Protein AF-A0A836FL77-F1 (afdb_monomer_lite)

Foldseek 3Di:
DDDDQDDQLRLLVQLVVVVVVVHDLVVSQVVQCVVRPPSGDDSVVSVVSSVCVVVVNSDSDDDDDPPDDQLDDLVVLVVVLVVPQLDDLVRSCVVSVHDSVSSVVSLVVQQWDADPSGTDHPDQDVVNCCVVVVPDLVNVQVVQCVVPPPPGDDSVRSNVVVVCVVVVNPDPDDDDDPDPPLLDDVVVLVVVCVVPQLDDLVRSCVVSVHDSVSSVVVLVVQQWDADPSGTDHVPDPDPPDDDDDDDDDDDDDYDYDDDDDDDDDDDDYDDDDDDDDDDDDDDDDDDDPPDPDDDPDDVPPCDLVLLVVCLVDVVSLLPDPVSLVLLLVLCVVVVRNLLSVLLVLLVVLLPDDDQVVNLVSLVVSCQQALDPPHPSHDDDDPVLSVQLVVCNVRGDSCSCVVVSVVSSVVCVPPVSVVSSVDPSSVCSSVVPPDDDDDDDDDDDDDDDDDDDDDDD

Structure (mmCIF, N/CA/C/O backbone):
data_AF-A0A836FL77-F1
#
_entry.id   AF-A0A836FL77-F1
#
loop_
_atom_site.group_PDB
_atom_site.id
_atom_site.type_symbol
_atom_site.label_atom_id
_atom_site.label_alt_id
_atom_site.label_comp_id
_atom_site.label_asym_id
_atom_site.label_entity_id
_atom_site.label_seq_id
_atom_site.pdbx_PDB_ins_code
_atom_site.Cartn_x
_atom_site.Cartn_y
_atom_site.Cartn_z
_atom_site.occupancy
_atom_site.B_iso_or_equiv
_atom_site.auth_seq_id
_atom_site.auth_comp_id
_atom_site.auth_asym_id
_atom_site.auth_atom_id
_atom_site.pdbx_PDB_model_num
ATOM 1 N N . MET A 1 1 ? 38.495 24.035 -18.213 1.00 42.78 1 MET A N 1
ATOM 2 C CA . MET A 1 1 ? 37.611 24.814 -19.107 1.00 42.78 1 MET A CA 1
ATOM 3 C C . MET A 1 1 ? 36.240 24.171 -19.048 1.00 42.78 1 MET A C 1
ATOM 5 O O . MET A 1 1 ? 36.154 22.978 -19.304 1.00 42.78 1 MET A O 1
ATOM 9 N N . SER A 1 2 ? 35.208 24.897 -18.624 1.00 46.16 2 SER A N 1
ATOM 10 C CA . SER A 1 2 ? 33.843 24.365 -18.562 1.00 46.16 2 SER A CA 1
ATOM 11 C C . SER A 1 2 ? 33.370 24.006 -19.973 1.00 46.16 2 SER A C 1
ATOM 13 O O . SER A 1 2 ? 33.325 24.875 -20.841 1.00 46.16 2 SER A O 1
ATOM 15 N N . ILE A 1 3 ? 33.064 22.732 -20.222 1.00 63.41 3 ILE A N 1
ATOM 16 C CA . ILE A 1 3 ? 32.531 22.269 -21.509 1.00 63.41 3 ILE A CA 1
ATOM 17 C C . ILE A 1 3 ? 31.043 22.621 -21.521 1.00 63.41 3 ILE A C 1
ATOM 19 O O . ILE A 1 3 ? 30.257 22.043 -20.774 1.00 63.41 3 ILE A O 1
ATOM 23 N N . PHE A 1 4 ? 30.661 23.615 -22.320 1.00 77.44 4 PHE A N 1
ATOM 24 C CA . PHE A 1 4 ? 29.259 23.976 -22.503 1.00 77.44 4 PHE A CA 1
ATOM 25 C C . PHE A 1 4 ? 28.514 22.824 -23.194 1.00 77.44 4 PHE A C 1
ATOM 27 O O . PHE A 1 4 ? 28.846 22.463 -24.323 1.00 77.44 4 PHE A O 1
ATOM 34 N N . VAL A 1 5 ? 27.505 22.260 -22.522 1.00 82.00 5 VAL A N 1
ATOM 35 C CA . VAL A 1 5 ? 26.632 21.220 -23.082 1.00 82.00 5 VAL A CA 1
ATOM 36 C C . VAL A 1 5 ? 25.334 21.878 -23.563 1.00 82.00 5 VAL A C 1
ATOM 38 O O . VAL A 1 5 ? 24.545 22.345 -22.737 1.00 82.00 5 VAL A O 1
ATOM 41 N N . PRO A 1 6 ? 25.090 21.955 -24.883 1.00 82.00 6 PRO A N 1
ATOM 42 C CA . PRO A 1 6 ? 23.908 22.615 -25.418 1.00 82.00 6 PRO A CA 1
ATOM 43 C C . PRO A 1 6 ? 22.636 21.803 -25.135 1.00 82.00 6 PRO A C 1
ATOM 45 O O . PRO A 1 6 ? 22.572 20.601 -25.390 1.00 82.00 6 PRO A O 1
ATOM 48 N N . ASN A 1 7 ? 21.580 22.467 -24.660 1.00 86.62 7 ASN A N 1
ATOM 49 C CA . ASN A 1 7 ? 20.268 21.834 -24.515 1.00 86.62 7 ASN A CA 1
ATOM 50 C C . ASN A 1 7 ? 19.522 21.756 -25.866 1.00 86.62 7 ASN A C 1
ATOM 52 O O . ASN A 1 7 ? 19.853 22.440 -26.839 1.00 86.62 7 ASN A O 1
ATOM 56 N N . LYS A 1 8 ? 18.476 20.924 -25.942 1.00 84.44 8 LYS A N 1
ATOM 57 C CA . LYS A 1 8 ? 17.746 20.682 -27.201 1.00 84.44 8 LYS A CA 1
ATOM 58 C C . LYS A 1 8 ? 17.082 21.940 -27.769 1.00 84.44 8 LYS A C 1
ATOM 60 O O . LYS A 1 8 ? 17.048 22.091 -28.986 1.00 84.44 8 LYS A O 1
ATOM 65 N N . VAL A 1 9 ? 16.579 22.839 -26.922 1.00 88.31 9 VAL A N 1
ATOM 66 C CA . VAL A 1 9 ? 15.952 24.104 -27.351 1.00 88.31 9 VAL A CA 1
ATOM 67 C C . VAL A 1 9 ? 16.989 25.030 -27.985 1.00 88.31 9 VAL A C 1
ATOM 69 O O . VAL A 1 9 ? 16.754 25.585 -29.055 1.00 88.31 9 VAL A O 1
ATOM 72 N N . TYR A 1 10 ? 18.172 25.115 -27.382 1.00 88.56 10 TYR A N 1
ATOM 73 C CA . TYR A 1 10 ? 19.307 25.873 -27.892 1.00 88.56 10 TYR A CA 1
ATOM 74 C C . TYR A 1 10 ? 19.752 25.367 -29.273 1.00 88.56 10 TYR A C 1
ATOM 76 O O . TYR A 1 10 ? 19.879 26.154 -30.211 1.00 88.56 10 TYR A O 1
ATOM 84 N N . LEU A 1 11 ? 19.881 24.047 -29.451 1.00 90.19 11 LEU A N 1
ATOM 85 C CA . LEU A 1 11 ? 20.226 23.453 -30.751 1.00 90.19 11 LEU A CA 1
ATOM 86 C C . LEU A 1 11 ? 19.154 23.712 -31.825 1.00 90.19 11 LEU A C 1
ATOM 88 O O . LEU A 1 11 ? 19.489 23.931 -32.988 1.00 90.19 11 LEU A O 1
ATOM 92 N N . ARG A 1 12 ? 17.867 23.741 -31.452 1.00 91.75 12 ARG A N 1
ATOM 93 C CA . ARG A 1 12 ? 16.769 24.113 -32.366 1.00 91.75 12 ARG A CA 1
ATOM 94 C C . ARG A 1 12 ? 16.832 25.589 -32.762 1.00 91.75 12 ARG A C 1
ATOM 96 O O . ARG A 1 12 ? 16.585 25.907 -33.922 1.00 91.75 12 ARG A O 1
ATOM 103 N N . GLY A 1 13 ? 17.226 26.472 -31.842 1.00 89.88 13 GLY A N 1
ATOM 104 C CA . GLY A 1 13 ? 17.495 27.881 -32.143 1.00 89.88 13 GLY A CA 1
ATOM 105 C C . GLY A 1 13 ? 18.620 28.058 -33.167 1.00 89.88 13 GLY A C 1
ATOM 106 O O . GLY A 1 13 ? 18.490 28.844 -34.104 1.00 89.88 13 GLY A O 1
ATOM 107 N N . ILE A 1 14 ? 19.683 27.255 -33.064 1.00 91.62 14 ILE A N 1
ATOM 108 C CA . ILE A 1 14 ? 20.762 27.232 -34.064 1.00 91.62 14 ILE A CA 1
ATOM 109 C C . ILE A 1 14 ? 20.256 26.718 -35.422 1.00 91.62 14 ILE A C 1
ATOM 111 O O . ILE A 1 14 ? 20.592 27.290 -36.460 1.00 91.62 14 ILE A O 1
ATOM 115 N N . LEU A 1 15 ? 19.410 25.681 -35.442 1.00 92.75 15 LEU A N 1
ATOM 116 C CA . LEU A 1 15 ? 18.789 25.204 -36.685 1.00 92.75 15 LEU A CA 1
ATOM 117 C C . LEU A 1 15 ? 17.928 26.282 -37.352 1.00 92.75 15 LEU A C 1
ATOM 119 O O . LEU A 1 15 ? 17.994 26.431 -38.572 1.00 92.75 15 LEU A O 1
ATOM 123 N N . LEU A 1 16 ? 17.165 27.051 -36.571 1.00 92.50 16 LEU A N 1
ATOM 124 C CA . LEU A 1 16 ? 16.379 28.174 -37.081 1.00 92.50 16 LEU A CA 1
ATOM 125 C C . LEU A 1 16 ? 17.282 29.252 -37.696 1.00 92.50 16 LEU A C 1
ATOM 127 O O . LEU A 1 16 ? 17.010 29.746 -38.789 1.00 92.50 16 LEU A O 1
ATOM 131 N N . HIS A 1 17 ? 18.400 29.567 -37.044 1.00 92.31 17 HIS A N 1
ATOM 132 C CA . HIS A 1 17 ? 19.382 30.502 -37.584 1.00 92.31 17 HIS A CA 1
ATOM 133 C C . HIS A 1 17 ? 19.957 30.028 -38.931 1.00 92.31 17 HIS A C 1
ATOM 135 O O . HIS A 1 17 ? 19.998 30.797 -39.892 1.00 92.31 17 HIS A O 1
ATOM 141 N N . TYR A 1 18 ? 20.334 28.750 -39.050 1.00 92.75 18 TYR A N 1
ATOM 142 C CA . TYR A 1 18 ? 20.808 28.192 -40.323 1.00 92.75 18 TYR A CA 1
ATOM 143 C C . TYR A 1 18 ? 19.724 28.134 -41.403 1.00 92.75 18 TYR A C 1
ATOM 145 O O . TYR A 1 18 ? 20.031 28.321 -42.582 1.00 92.75 18 TYR A O 1
ATOM 153 N N . PHE A 1 19 ? 18.464 27.945 -41.017 1.00 92.62 19 PHE A N 1
ATOM 154 C CA . PHE A 1 19 ? 17.332 28.024 -41.935 1.00 92.62 19 PHE A CA 1
ATOM 155 C C . PHE A 1 19 ? 17.144 29.444 -42.499 1.00 92.62 19 PHE A C 1
ATOM 157 O O . PHE A 1 19 ? 16.971 29.608 -43.709 1.00 92.62 19 PHE A O 1
ATOM 164 N N . ILE A 1 20 ? 17.257 30.477 -41.655 1.00 91.19 20 ILE A N 1
ATOM 165 C CA . ILE A 1 20 ? 17.207 31.889 -42.079 1.00 91.19 20 ILE A CA 1
ATOM 166 C C . ILE A 1 20 ? 18.370 32.213 -43.029 1.00 91.19 20 ILE A C 1
ATOM 168 O O . ILE A 1 20 ? 18.170 32.894 -44.034 1.00 91.19 20 ILE A O 1
ATOM 172 N N . GLN A 1 21 ? 19.556 31.644 -42.782 1.00 90.88 21 GLN A N 1
ATOM 173 C CA . GLN A 1 21 ? 20.724 31.739 -43.671 1.00 90.88 21 GLN A CA 1
ATOM 174 C C . GLN A 1 21 ? 20.598 30.944 -44.986 1.00 90.88 21 GLN A C 1
ATOM 176 O O . GLN A 1 21 ? 21.567 30.867 -45.738 1.00 90.88 21 GLN A O 1
ATOM 181 N N . LYS A 1 22 ? 19.441 30.331 -45.278 1.00 91.00 22 LYS A N 1
ATOM 182 C CA . LYS A 1 22 ? 19.188 29.528 -46.490 1.00 91.00 22 LYS A CA 1
ATOM 183 C C . LYS A 1 22 ? 20.110 28.313 -46.660 1.00 91.00 22 LYS A C 1
ATOM 185 O O . LYS A 1 22 ? 20.218 27.782 -47.763 1.00 91.00 22 LYS A O 1
ATOM 190 N N . LYS A 1 23 ? 20.725 27.828 -45.578 1.00 92.31 23 LYS A N 1
ATOM 191 C CA . LYS A 1 23 ? 21.464 26.558 -45.599 1.00 92.31 23 LYS A CA 1
ATOM 192 C C . LYS A 1 23 ? 20.493 25.391 -45.727 1.00 92.31 23 LYS A C 1
ATOM 194 O O . LYS A 1 23 ? 19.321 25.506 -45.376 1.00 92.31 23 LYS A O 1
ATOM 199 N N . SER A 1 24 ? 20.966 24.253 -46.215 1.00 94.00 24 SER A N 1
ATOM 200 C CA . SER A 1 24 ? 20.193 23.012 -46.206 1.00 94.00 24 SER A CA 1
ATOM 201 C C . SER A 1 24 ? 20.231 22.337 -44.829 1.00 94.00 24 SER A C 1
ATOM 203 O O . SER A 1 24 ? 21.158 22.531 -44.041 1.00 94.00 24 SER A O 1
ATOM 205 N N . ALA A 1 25 ? 19.242 21.482 -44.542 1.00 91.62 25 ALA A N 1
ATOM 206 C CA . ALA A 1 25 ? 19.204 20.708 -43.296 1.00 91.62 25 ALA A CA 1
ATOM 207 C C . ALA A 1 25 ? 20.450 19.818 -43.123 1.00 91.62 25 ALA A C 1
ATOM 209 O O . ALA A 1 25 ? 20.943 19.654 -42.010 1.00 91.62 25 ALA A O 1
ATOM 210 N N . ALA A 1 26 ? 20.979 19.286 -44.231 1.00 91.12 26 ALA A N 1
ATOM 211 C CA . ALA A 1 26 ? 22.177 18.452 -44.234 1.00 91.12 26 ALA A CA 1
ATOM 212 C C . ALA A 1 26 ? 23.442 19.262 -43.903 1.00 91.12 26 ALA A C 1
ATOM 214 O O . ALA A 1 26 ? 24.296 18.793 -43.157 1.00 91.12 26 ALA A O 1
ATOM 215 N N . GLU A 1 27 ? 23.564 20.488 -44.416 1.00 90.50 27 G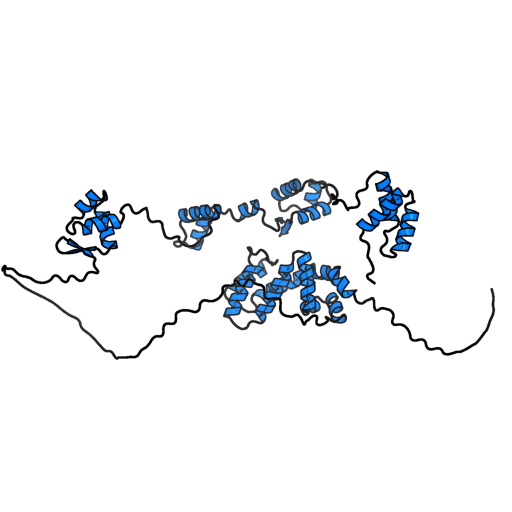LU A N 1
ATOM 216 C CA . GLU A 1 27 ? 24.674 21.385 -44.065 1.00 90.50 27 GLU A CA 1
ATOM 217 C C . GLU A 1 27 ? 24.589 21.838 -42.609 1.00 90.50 27 GLU A C 1
ATOM 219 O O . GLU A 1 27 ? 25.592 21.813 -41.902 1.00 90.50 27 GLU A O 1
ATOM 224 N N . ALA A 1 28 ? 23.390 22.185 -42.138 1.00 92.94 28 ALA A N 1
ATOM 225 C CA . ALA A 1 28 ? 23.154 22.530 -40.742 1.00 92.94 28 ALA A CA 1
ATOM 226 C C . ALA A 1 28 ? 23.533 21.374 -39.800 1.00 92.94 28 ALA A C 1
ATOM 228 O O . ALA A 1 28 ? 24.203 21.599 -38.794 1.00 92.94 28 ALA A O 1
ATOM 229 N N . HIS A 1 29 ? 23.173 20.134 -40.151 1.00 93.56 29 HIS A N 1
ATOM 230 C CA . HIS A 1 29 ? 23.557 18.948 -39.389 1.00 93.56 29 HIS A CA 1
ATOM 231 C C . HIS A 1 29 ? 25.078 18.738 -39.366 1.00 93.56 29 HIS A C 1
ATOM 233 O O . HIS A 1 29 ? 25.643 18.558 -38.289 1.00 93.56 29 HIS A O 1
ATOM 239 N N . ARG A 1 30 ? 25.765 18.845 -40.515 1.00 92.81 30 ARG A N 1
ATOM 240 C CA . ARG A 1 30 ? 27.237 18.738 -40.572 1.00 92.81 30 ARG A CA 1
ATOM 241 C C . ARG A 1 30 ? 27.925 19.767 -39.673 1.00 92.81 30 ARG A C 1
ATOM 243 O O . ARG A 1 30 ? 28.836 19.405 -38.936 1.00 92.81 30 ARG A O 1
ATOM 250 N N . ILE A 1 31 ? 27.469 21.022 -39.694 1.00 91.00 31 ILE A N 1
ATOM 251 C CA . ILE A 1 31 ? 28.039 22.093 -38.863 1.00 91.00 31 ILE A CA 1
ATOM 252 C C . ILE A 1 31 ? 27.780 21.828 -37.372 1.00 91.00 31 ILE A C 1
ATOM 254 O O . ILE A 1 31 ? 28.667 22.035 -36.544 1.00 91.00 31 ILE A O 1
ATOM 258 N N . LEU A 1 32 ? 26.588 21.337 -37.018 1.00 90.69 32 LEU A N 1
ATOM 259 C CA . LEU A 1 32 ? 26.257 20.974 -35.639 1.00 90.69 32 LEU A CA 1
ATOM 260 C C . LEU A 1 32 ? 27.113 19.817 -35.122 1.00 90.69 32 LEU A C 1
ATOM 262 O O . LEU A 1 32 ? 27.623 19.912 -34.012 1.00 90.69 32 LEU A O 1
ATOM 266 N N . VAL A 1 33 ? 27.312 18.763 -35.916 1.00 91.00 33 VAL A N 1
ATOM 267 C CA . VAL A 1 33 ? 28.188 17.636 -35.551 1.00 91.00 33 VAL A CA 1
ATOM 268 C C . VAL A 1 33 ? 29.636 18.100 -35.415 1.00 91.00 33 VAL A C 1
ATOM 270 O O . VAL A 1 33 ? 30.302 17.743 -34.450 1.00 91.00 33 VAL A O 1
ATOM 273 N N . GLN A 1 34 ? 30.112 18.956 -36.322 1.00 91.31 34 GLN A N 1
ATOM 274 C CA . GLN A 1 34 ? 31.465 19.511 -36.253 1.00 91.31 34 GLN A CA 1
ATOM 275 C C . GLN A 1 34 ? 31.688 20.376 -35.001 1.00 91.31 34 GLN A C 1
ATOM 277 O O . GLN A 1 34 ? 32.796 20.413 -34.474 1.00 91.31 34 GLN A O 1
ATOM 282 N N . THR A 1 35 ? 30.648 21.071 -34.530 1.00 87.31 35 THR A N 1
ATOM 283 C CA . THR A 1 35 ? 30.744 22.019 -33.409 1.00 87.31 35 THR A CA 1
ATOM 284 C C . THR A 1 35 ? 30.475 21.357 -32.054 1.00 87.31 35 THR A C 1
ATOM 286 O O . THR A 1 35 ? 31.119 21.699 -31.067 1.00 87.31 35 THR A O 1
ATOM 289 N N . TYR A 1 36 ? 29.524 20.420 -31.991 1.00 88.06 36 TYR A N 1
ATOM 290 C CA . TYR A 1 36 ? 29.009 19.855 -30.738 1.00 88.06 36 TYR A CA 1
ATOM 291 C C . TYR A 1 36 ? 29.220 18.340 -30.593 1.00 88.06 36 TYR A C 1
ATOM 293 O O . TYR A 1 36 ? 28.891 17.793 -29.538 1.00 88.06 36 TYR A O 1
ATOM 301 N N . GLY A 1 37 ? 29.774 17.663 -31.605 1.00 86.88 37 GLY A N 1
ATOM 302 C CA . GLY A 1 37 ? 30.073 16.229 -31.571 1.00 86.88 37 GLY A CA 1
ATOM 303 C C . GLY A 1 37 ? 28.848 15.391 -31.205 1.00 86.88 37 GLY A C 1
ATOM 304 O O . GLY A 1 37 ? 27.774 15.559 -31.783 1.00 86.88 37 GLY A O 1
ATOM 305 N N . ASP A 1 38 ? 28.999 14.542 -30.189 1.00 83.44 38 ASP A N 1
ATOM 306 C CA . ASP A 1 38 ? 27.951 13.640 -29.690 1.00 83.44 38 ASP A CA 1
ATOM 307 C C . ASP A 1 38 ? 26.731 14.370 -29.098 1.00 83.44 38 ASP A C 1
ATOM 309 O O . ASP A 1 38 ? 25.662 13.779 -28.950 1.00 83.44 38 ASP A O 1
ATOM 313 N N . ASN A 1 39 ? 26.855 15.669 -28.797 1.00 85.50 39 ASN A N 1
ATOM 314 C CA . ASN A 1 39 ? 25.749 16.494 -28.305 1.00 85.50 39 ASN A CA 1
ATOM 315 C C . ASN A 1 39 ? 24.910 17.116 -29.438 1.00 85.50 39 ASN A C 1
ATOM 317 O O . ASN A 1 39 ? 23.974 17.869 -29.167 1.00 85.50 39 ASN A O 1
ATOM 321 N N . ALA A 1 40 ? 25.237 16.851 -30.706 1.00 87.31 40 ALA A N 1
ATOM 322 C CA . ALA A 1 40 ? 24.488 17.364 -31.846 1.00 87.31 40 ALA A CA 1
ATOM 323 C C . ALA A 1 40 ? 23.127 16.664 -32.025 1.00 87.31 40 ALA A C 1
ATOM 325 O O . ALA A 1 40 ? 22.926 15.502 -31.676 1.00 87.31 40 ALA A O 1
ATOM 326 N N . LEU A 1 41 ? 22.172 17.374 -32.633 1.00 87.62 41 LEU A N 1
ATOM 327 C CA . LEU A 1 41 ? 20.911 16.768 -33.063 1.00 87.62 41 LEU A CA 1
ATOM 328 C C . LEU A 1 41 ? 21.155 15.793 -34.223 1.00 87.62 41 LEU A C 1
ATOM 330 O O . LEU A 1 41 ? 21.985 16.045 -35.097 1.00 87.62 41 LEU A O 1
ATOM 334 N N . SER A 1 42 ? 20.380 14.707 -34.255 1.00 89.00 42 SER A N 1
ATOM 335 C CA . SER A 1 42 ? 20.425 13.742 -35.358 1.00 89.00 42 SER A CA 1
ATOM 336 C C . SER A 1 42 ? 19.966 14.362 -36.685 1.00 89.00 42 SER A C 1
ATOM 338 O O . SER A 1 42 ? 19.114 15.256 -36.693 1.00 89.00 42 SER A O 1
ATOM 340 N N . ASP A 1 43 ? 20.463 13.838 -37.811 1.00 89.94 43 ASP A N 1
ATOM 341 C CA . ASP A 1 43 ? 20.090 14.291 -39.164 1.00 89.94 43 ASP A CA 1
ATOM 342 C C . ASP A 1 43 ? 18.567 14.294 -39.382 1.00 89.94 43 ASP A C 1
ATOM 344 O O . ASP A 1 43 ? 18.003 15.242 -39.929 1.00 89.94 43 ASP A O 1
ATOM 348 N N . THR A 1 44 ? 17.877 13.260 -38.887 1.00 88.44 44 THR A N 1
ATOM 349 C CA . THR A 1 44 ? 16.410 13.149 -38.969 1.00 88.44 44 THR A CA 1
ATOM 350 C C . THR A 1 44 ? 15.721 14.297 -38.236 1.00 88.44 44 THR A C 1
ATOM 352 O O . THR A 1 44 ? 14.869 14.977 -38.807 1.00 88.44 44 THR A O 1
ATOM 355 N N . THR A 1 45 ? 16.169 14.602 -37.016 1.00 89.12 45 THR A N 1
ATOM 356 C CA . THR A 1 45 ? 15.660 15.730 -36.232 1.00 89.12 45 THR A CA 1
ATOM 357 C C . THR A 1 45 ? 15.932 17.061 -36.936 1.00 89.12 45 THR A C 1
ATOM 359 O O . THR A 1 45 ? 15.036 17.899 -37.012 1.00 89.12 45 THR A O 1
ATOM 362 N N . CYS A 1 46 ? 17.123 17.260 -37.513 1.00 91.44 46 CYS A N 1
ATOM 363 C CA . CYS A 1 46 ? 17.435 18.462 -38.291 1.00 91.44 46 CYS A CA 1
ATOM 364 C C . CYS A 1 46 ? 16.482 18.638 -39.484 1.00 91.44 46 CYS A C 1
ATOM 366 O O . CYS A 1 46 ? 15.948 19.728 -39.694 1.00 91.44 46 CYS A O 1
ATOM 368 N N . ARG A 1 47 ? 16.211 17.568 -40.243 1.00 92.94 47 ARG A N 1
ATOM 369 C CA . ARG A 1 47 ? 15.280 17.600 -41.385 1.00 92.94 47 ARG A CA 1
ATOM 370 C C . ARG A 1 47 ? 13.841 17.881 -40.969 1.00 92.94 47 ARG A C 1
ATOM 372 O O . ARG A 1 47 ? 13.164 18.656 -41.644 1.00 92.94 47 ARG A O 1
ATOM 379 N N . ASP A 1 48 ? 13.383 17.285 -39.874 1.00 89.81 48 ASP A N 1
ATOM 380 C CA . ASP A 1 48 ? 12.024 17.482 -39.371 1.00 89.81 48 ASP A CA 1
ATOM 381 C C . ASP A 1 48 ? 11.792 18.925 -38.915 1.00 89.81 48 ASP A C 1
ATOM 383 O O . ASP A 1 48 ? 10.780 19.528 -39.275 1.00 89.81 48 ASP A O 1
ATOM 387 N N . TRP A 1 49 ? 12.761 19.529 -38.222 1.00 92.06 49 TRP A N 1
ATOM 388 C CA . TRP A 1 49 ? 12.704 20.948 -37.858 1.00 92.06 49 TRP A CA 1
ATOM 389 C C . TRP A 1 49 ? 12.725 21.868 -39.078 1.00 92.06 49 TRP A C 1
ATOM 391 O O . TRP A 1 49 ? 11.929 22.798 -39.158 1.00 92.06 49 TRP A O 1
ATOM 401 N N . PHE A 1 50 ? 13.540 21.566 -40.089 1.00 92.88 50 PHE A N 1
ATOM 402 C CA . PHE A 1 50 ? 13.524 22.311 -41.351 1.00 92.88 50 PHE A CA 1
ATOM 403 C C . PHE A 1 50 ? 12.184 22.193 -42.090 1.00 92.88 50 PHE A C 1
ATOM 405 O O . PHE A 1 50 ? 11.771 23.139 -42.759 1.00 92.88 50 PHE A O 1
ATOM 412 N N . ARG A 1 51 ? 11.483 21.057 -41.973 1.00 92.12 51 ARG A N 1
ATOM 413 C CA . ARG A 1 51 ? 10.123 20.896 -42.510 1.00 92.12 51 ARG A CA 1
ATOM 414 C C . ARG A 1 51 ? 9.121 21.773 -41.754 1.00 92.12 51 ARG A C 1
ATOM 416 O O . ARG A 1 51 ? 8.289 22.405 -42.394 1.00 92.12 51 ARG A O 1
ATOM 423 N N . ARG A 1 52 ? 9.237 21.867 -40.424 1.00 89.56 52 ARG A N 1
ATOM 424 C CA . ARG A 1 52 ? 8.405 22.753 -39.587 1.00 89.56 52 ARG A CA 1
ATOM 425 C C . ARG A 1 52 ? 8.624 24.230 -39.914 1.00 89.56 52 ARG A C 1
ATOM 427 O O . ARG A 1 52 ? 7.655 24.933 -40.176 1.00 89.56 52 ARG A O 1
ATOM 434 N N . PHE A 1 53 ? 9.876 24.669 -40.037 1.00 92.62 53 PHE A N 1
ATOM 435 C CA . PHE A 1 53 ? 10.189 26.058 -40.396 1.00 92.62 53 PHE A CA 1
ATOM 436 C C . PHE A 1 53 ? 9.660 26.450 -41.782 1.00 92.62 53 PHE A C 1
ATOM 438 O O . PHE A 1 53 ? 9.216 27.578 -41.974 1.00 92.62 53 PHE A O 1
ATOM 445 N N . LYS A 1 54 ? 9.636 25.516 -42.746 1.00 91.38 54 LYS A N 1
ATOM 446 C CA . LYS A 1 54 ? 8.995 25.736 -44.058 1.00 91.38 54 LYS A CA 1
ATOM 447 C C . LYS A 1 54 ? 7.479 25.916 -43.969 1.00 91.38 54 LYS A C 1
ATOM 449 O O . LYS A 1 54 ? 6.912 26.602 -44.810 1.00 91.38 54 LYS A O 1
ATOM 454 N N . ASN A 1 55 ? 6.851 25.330 -42.954 1.00 89.38 55 ASN A N 1
ATOM 455 C CA . ASN A 1 55 ? 5.425 25.463 -42.672 1.00 89.38 55 ASN A CA 1
ATOM 456 C C . ASN A 1 55 ? 5.123 26.647 -41.730 1.00 89.38 55 ASN A C 1
ATOM 458 O O . ASN A 1 55 ? 4.042 26.698 -41.153 1.00 89.38 55 ASN A O 1
ATOM 462 N N . ASN A 1 56 ? 6.068 27.586 -41.571 1.00 87.75 56 ASN A N 1
ATOM 463 C CA . ASN A 1 56 ? 5.982 28.754 -40.684 1.00 87.75 56 ASN A CA 1
ATOM 464 C C . ASN A 1 56 ? 5.788 28.422 -39.189 1.00 87.75 56 ASN A C 1
ATOM 466 O O . ASN A 1 56 ? 5.305 29.254 -38.426 1.00 87.75 56 ASN A O 1
ATOM 470 N N . ASP A 1 57 ? 6.185 27.223 -38.754 1.00 86.25 57 ASP A N 1
ATOM 471 C CA . ASP A 1 57 ? 6.183 26.822 -37.346 1.00 86.25 57 ASP A CA 1
ATOM 472 C C . ASP A 1 57 ? 7.579 27.032 -36.739 1.00 86.25 57 ASP A C 1
ATOM 474 O O . ASP A 1 57 ? 8.489 26.225 -36.947 1.00 86.25 57 ASP A O 1
ATOM 478 N N . PHE A 1 58 ? 7.745 28.144 -36.015 1.00 88.12 58 PHE A N 1
ATOM 479 C CA . PHE A 1 58 ? 9.009 28.583 -35.403 1.00 88.12 58 PHE A CA 1
ATOM 480 C C . PHE A 1 58 ? 9.091 28.319 -33.892 1.00 88.12 58 PHE A C 1
ATOM 482 O O . PHE A 1 58 ? 10.014 28.788 -33.226 1.00 88.12 58 PHE A O 1
ATOM 489 N N . GLU A 1 59 ? 8.140 27.574 -33.330 1.00 84.81 59 GLU A N 1
ATOM 490 C CA . GLU A 1 59 ? 8.088 27.302 -31.898 1.00 84.81 59 GLU A CA 1
ATOM 491 C C . GLU A 1 59 ? 9.129 26.251 -31.501 1.00 84.81 59 GLU A C 1
ATOM 493 O O . GLU A 1 59 ? 9.038 25.085 -31.885 1.00 84.81 59 GLU A O 1
ATOM 498 N N . LEU A 1 60 ? 10.138 26.670 -30.730 1.00 82.75 60 LEU A N 1
ATOM 499 C CA . LEU A 1 60 ? 11.311 25.851 -30.392 1.00 82.75 60 LEU A CA 1
ATOM 500 C C . LEU A 1 60 ? 11.100 24.937 -29.174 1.00 82.75 60 LEU A C 1
ATOM 502 O O . LEU A 1 60 ? 11.897 24.018 -28.945 1.00 82.75 60 LEU A O 1
ATOM 506 N N . GLN A 1 61 ? 10.049 25.188 -28.394 1.00 78.31 61 GLN A N 1
ATOM 507 C CA . GLN A 1 61 ? 9.671 24.382 -27.237 1.00 78.31 61 GLN A CA 1
ATOM 508 C C . GLN A 1 61 ? 8.890 23.136 -27.671 1.00 78.31 61 GLN A C 1
ATOM 510 O O . GLN A 1 61 ? 8.299 23.080 -28.751 1.00 78.31 61 GLN A O 1
ATOM 515 N N . ASP A 1 62 ? 8.941 22.096 -26.841 1.00 67.44 62 ASP A N 1
ATOM 516 C CA . ASP A 1 62 ? 8.091 20.926 -27.036 1.00 67.44 62 ASP A CA 1
ATOM 517 C C . ASP A 1 62 ? 6.671 21.282 -26.587 1.00 67.44 62 ASP A C 1
ATOM 519 O O . ASP A 1 62 ? 6.464 21.633 -25.428 1.00 67.44 62 ASP A O 1
ATOM 523 N N . LYS A 1 63 ? 5.695 21.181 -27.496 1.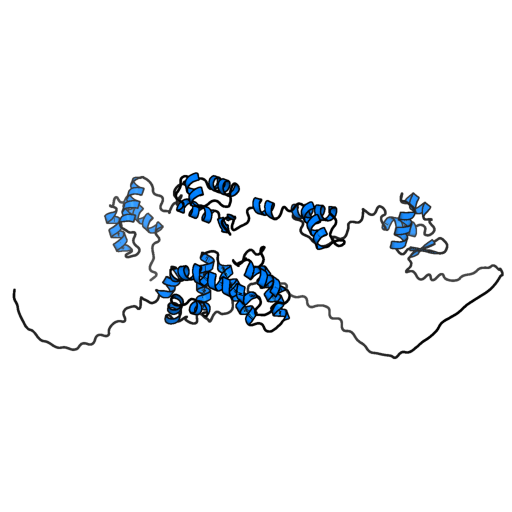00 62.12 63 LYS A N 1
ATOM 524 C CA . LYS A 1 63 ? 4.279 21.212 -27.115 1.00 62.12 63 LYS A CA 1
ATOM 525 C C . LYS A 1 63 ? 3.975 19.991 -26.262 1.00 62.12 63 LYS A C 1
ATOM 527 O O . LYS A 1 63 ? 4.424 18.886 -26.588 1.00 62.12 63 LYS A O 1
ATOM 532 N N . GLU A 1 64 ? 3.177 20.174 -25.216 1.00 49.56 64 GLU A N 1
ATOM 533 C CA . GLU A 1 64 ? 2.595 19.042 -24.505 1.00 49.56 64 GLU A CA 1
ATOM 534 C C . GLU A 1 64 ? 1.839 18.168 -25.508 1.00 49.56 64 GLU A C 1
ATOM 536 O O . GLU A 1 64 ? 1.001 18.636 -26.282 1.00 49.56 64 GLU A O 1
ATOM 541 N N . ARG A 1 65 ? 2.194 16.883 -25.556 1.00 50.28 65 ARG A N 1
ATOM 542 C CA . ARG A 1 65 ? 1.532 15.945 -26.458 1.00 50.28 65 ARG A CA 1
ATOM 543 C C . ARG A 1 65 ? 0.118 15.713 -25.944 1.00 50.28 65 ARG A C 1
ATOM 545 O O . ARG A 1 65 ? -0.053 15.095 -24.896 1.00 50.28 65 ARG A O 1
ATOM 552 N N . SER A 1 66 ? -0.892 16.091 -26.722 1.00 52.56 66 SER A N 1
ATOM 553 C CA . SER A 1 66 ? -2.192 15.441 -26.611 1.00 52.56 66 SER A CA 1
ATOM 554 C C . SER A 1 66 ? -2.013 13.992 -27.068 1.00 52.56 66 SER A C 1
ATOM 556 O O . SER A 1 66 ? -1.665 13.707 -28.215 1.00 52.56 66 SER A O 1
ATOM 558 N N . GLY A 1 67 ? -2.149 13.051 -26.133 1.00 53.78 67 GLY A N 1
ATOM 559 C CA . GLY A 1 67 ? -2.179 11.630 -26.465 1.00 53.78 67 GLY A CA 1
ATOM 560 C C . GLY A 1 67 ? -3.285 11.323 -27.483 1.00 53.78 67 GLY A C 1
ATOM 561 O O . GLY A 1 67 ? -4.205 12.117 -27.678 1.00 53.78 67 GLY A O 1
ATOM 562 N N . ALA A 1 68 ? -3.197 10.157 -28.129 1.00 49.56 68 ALA A N 1
ATOM 563 C CA . ALA A 1 68 ? -4.218 9.695 -29.068 1.00 49.56 68 ALA A CA 1
ATOM 564 C C . ALA A 1 68 ? -5.633 9.804 -28.453 1.00 49.56 68 ALA A C 1
ATOM 566 O O . ALA A 1 68 ? -5.797 9.480 -27.268 1.00 49.56 68 ALA A O 1
ATOM 567 N N . PRO A 1 69 ? -6.646 10.243 -29.227 1.00 55.47 69 PRO A N 1
ATOM 568 C CA . PRO A 1 69 ? -8.000 10.426 -28.716 1.00 55.47 69 PRO A CA 1
ATOM 569 C C . PRO A 1 69 ? -8.526 9.131 -28.084 1.00 55.47 69 PRO A C 1
ATOM 571 O O . PRO A 1 69 ? -8.271 8.027 -28.575 1.00 55.47 69 PRO A O 1
ATOM 574 N N . LYS A 1 70 ? -9.221 9.260 -26.945 1.00 60.88 70 LYS A N 1
ATOM 575 C CA . LYS A 1 70 ? -9.787 8.116 -26.216 1.00 60.88 70 LYS A CA 1
ATOM 576 C C . LYS A 1 70 ? -10.811 7.406 -27.121 1.00 60.88 70 LYS A C 1
ATOM 578 O O . LYS A 1 70 ? -11.655 8.069 -27.709 1.00 60.88 70 LYS A O 1
ATOM 583 N N . LYS A 1 71 ? -10.725 6.071 -27.236 1.00 65.25 71 LYS A N 1
ATOM 584 C CA . LYS A 1 71 ? -11.628 5.257 -28.079 1.00 65.25 71 LYS A CA 1
ATOM 585 C C . LYS A 1 71 ? -13.074 5.188 -27.548 1.00 65.25 71 LYS A C 1
ATOM 587 O O . LYS A 1 71 ? -13.974 4.965 -28.339 1.00 65.25 71 LYS A O 1
ATOM 592 N N . PHE A 1 72 ? -13.274 5.383 -26.245 1.00 74.38 72 PHE A N 1
ATOM 593 C CA . PHE A 1 72 ? -14.571 5.484 -25.562 1.00 74.38 72 PHE A CA 1
ATOM 594 C C . PHE A 1 72 ? -14.418 6.411 -24.343 1.00 74.38 72 PHE A C 1
ATOM 596 O O . PHE A 1 72 ? -13.282 6.704 -23.935 1.00 74.38 72 PHE A O 1
ATOM 603 N N . GLN A 1 73 ? -15.525 6.911 -23.786 1.00 76.81 73 GLN A N 1
ATOM 604 C CA . GLN A 1 73 ? -15.479 7.796 -22.617 1.00 76.81 73 GLN A CA 1
ATOM 605 C C . GLN A 1 73 ? -15.386 6.982 -21.328 1.00 76.81 73 GLN A C 1
ATOM 607 O O . GLN A 1 73 ? -16.076 5.983 -21.164 1.00 76.81 73 GLN A O 1
ATOM 612 N N . ASP A 1 74 ? -14.591 7.451 -20.365 1.00 77.81 74 ASP A N 1
ATOM 613 C CA . ASP A 1 74 ? -14.432 6.753 -19.084 1.00 77.81 74 ASP A CA 1
ATOM 614 C C . ASP A 1 74 ? -15.785 6.584 -18.353 1.00 77.81 74 ASP A C 1
ATOM 616 O O . ASP A 1 74 ? -16.015 5.559 -17.724 1.00 77.81 74 ASP A O 1
ATOM 620 N N . LYS A 1 75 ? -16.729 7.519 -18.554 1.00 78.31 75 LYS A N 1
ATOM 621 C CA . LYS A 1 75 ? -18.103 7.466 -18.026 1.00 78.31 75 LYS A CA 1
ATOM 622 C C . LYS A 1 75 ? -18.919 6.265 -18.531 1.00 78.31 75 LYS A C 1
ATOM 624 O O . LYS A 1 75 ? -19.735 5.735 -17.786 1.00 78.31 75 LYS A O 1
ATOM 629 N N . GLU A 1 76 ? -18.715 5.841 -19.779 1.00 81.62 76 GLU A N 1
ATOM 630 C CA . GLU A 1 76 ? -19.421 4.686 -20.359 1.00 81.62 76 GLU A CA 1
ATOM 631 C C . GLU A 1 76 ? -18.941 3.385 -19.712 1.00 81.62 76 GLU A C 1
ATOM 633 O O . GLU A 1 76 ? -19.743 2.532 -19.347 1.00 81.62 76 GLU A O 1
ATOM 638 N N . LEU A 1 77 ? -17.628 3.265 -19.499 1.00 83.56 77 LEU A N 1
ATOM 639 C CA . LEU A 1 77 ? -17.040 2.129 -18.795 1.00 83.56 77 LEU A CA 1
ATOM 640 C C . LEU A 1 77 ? -17.434 2.112 -17.311 1.00 83.56 77 LEU A C 1
ATOM 642 O O . LEU A 1 77 ? -17.709 1.047 -16.774 1.00 83.56 77 LEU A O 1
ATOM 646 N N . GLU A 1 78 ? -17.506 3.271 -16.655 1.00 80.19 78 GLU A N 1
ATOM 647 C CA . GLU A 1 78 ? -17.995 3.368 -15.274 1.00 80.19 78 GLU A CA 1
ATOM 648 C C . GLU A 1 78 ? -19.445 2.904 -15.132 1.00 80.19 78 GLU A C 1
ATOM 650 O O . GLU A 1 78 ? -19.755 2.178 -14.193 1.00 80.19 78 GLU A O 1
ATOM 655 N N . GLN A 1 79 ? -20.319 3.278 -16.069 1.00 83.06 79 GLN A N 1
ATOM 656 C CA . GLN A 1 79 ? -21.721 2.873 -16.031 1.00 83.06 79 GLN A CA 1
ATOM 657 C C . GLN A 1 79 ? -21.885 1.348 -16.142 1.00 83.06 79 GLN A C 1
ATOM 659 O O . GLN A 1 79 ? -22.680 0.769 -15.409 1.00 83.06 79 GLN A O 1
ATOM 664 N N . LEU A 1 80 ? -21.098 0.688 -16.997 1.00 84.31 80 LEU A N 1
ATOM 665 C CA . LEU A 1 80 ? -21.141 -0.773 -17.141 1.00 84.31 80 LEU A CA 1
ATOM 666 C C . LEU A 1 80 ? -20.709 -1.504 -15.864 1.00 84.31 80 LEU A C 1
ATOM 668 O O . LEU A 1 80 ? -21.306 -2.513 -15.496 1.00 84.31 80 LEU A O 1
ATOM 672 N N . LEU A 1 81 ? -19.703 -0.972 -15.166 1.00 81.50 81 LEU A N 1
ATOM 673 C CA . LEU A 1 81 ? -19.231 -1.530 -13.895 1.00 81.50 81 LEU A CA 1
ATOM 674 C C . LEU A 1 81 ? -20.196 -1.250 -12.735 1.00 81.50 81 LEU A C 1
ATOM 676 O O . LEU A 1 81 ? -20.276 -2.053 -11.807 1.00 81.50 81 LEU A O 1
ATOM 680 N N . ASP A 1 82 ? -20.919 -0.127 -12.778 1.00 76.88 82 ASP A N 1
ATOM 681 C CA . ASP A 1 82 ? -21.989 0.190 -11.826 1.00 76.88 82 ASP A CA 1
ATOM 682 C C . ASP A 1 82 ? -23.184 -0.772 -11.985 1.00 76.88 82 ASP A C 1
ATOM 684 O O . ASP A 1 82 ? -23.832 -1.113 -10.991 1.00 76.88 82 ASP A O 1
ATOM 688 N N . GLU A 1 83 ? -23.478 -1.200 -13.217 1.00 81.31 83 GLU A N 1
ATOM 689 C CA . GLU A 1 83 ? -24.570 -2.127 -13.542 1.00 81.31 83 GLU A CA 1
ATOM 690 C C . GLU A 1 83 ? -24.240 -3.577 -13.163 1.00 81.31 83 GLU A C 1
ATOM 692 O O . GLU A 1 83 ? -25.052 -4.237 -12.512 1.00 81.31 83 GLU A O 1
ATOM 697 N N . ASP A 1 84 ? -23.050 -4.067 -13.517 1.00 78.75 84 ASP A N 1
ATOM 698 C CA . ASP A 1 84 ? -22.574 -5.391 -13.116 1.00 78.75 84 ASP A CA 1
ATOM 699 C C . ASP A 1 84 ? -21.061 -5.375 -12.825 1.00 78.75 84 ASP A C 1
ATOM 701 O O . ASP A 1 84 ? -20.228 -5.439 -13.737 1.00 78.75 84 ASP A O 1
ATOM 705 N N . PRO A 1 85 ? -20.676 -5.352 -11.538 1.00 77.50 85 PRO A N 1
ATOM 706 C CA . PRO A 1 85 ? -19.275 -5.356 -11.145 1.00 77.50 85 PRO A CA 1
ATOM 707 C C . PRO A 1 85 ? -18.544 -6.659 -11.490 1.00 77.50 85 PRO A C 1
ATOM 709 O O . PRO A 1 85 ? -17.319 -6.679 -11.431 1.00 77.50 85 PRO A O 1
ATOM 712 N N . SER A 1 86 ? -19.242 -7.752 -11.812 1.00 79.31 86 SER A N 1
ATOM 713 C CA . SER A 1 86 ? -18.633 -9.066 -12.068 1.00 79.31 86 SER A CA 1
ATOM 714 C C . SER A 1 86 ? -18.227 -9.307 -13.528 1.00 79.31 86 SER A C 1
ATOM 716 O O . SER A 1 86 ? -17.662 -10.356 -13.847 1.00 79.31 86 SER A O 1
ATOM 718 N N . GLN A 1 87 ? -18.459 -8.326 -14.409 1.00 82.88 87 GLN A N 1
ATOM 719 C CA . GLN A 1 87 ? -18.178 -8.450 -15.839 1.00 82.88 87 GLN A CA 1
ATOM 720 C C . GLN A 1 87 ? -16.710 -8.759 -16.140 1.00 82.88 87 GLN A C 1
ATOM 722 O O . GLN A 1 87 ? -15.769 -8.215 -15.554 1.00 82.88 87 GLN A O 1
ATOM 727 N N . THR A 1 88 ? -16.495 -9.605 -17.139 1.00 85.19 88 THR A N 1
ATOM 728 C CA . THR A 1 88 ? -15.156 -9.936 -17.624 1.00 85.19 88 THR A CA 1
ATOM 729 C C . THR A 1 88 ? -14.626 -8.871 -18.587 1.00 85.19 88 THR A C 1
ATOM 731 O O . THR A 1 88 ? -15.378 -8.142 -19.235 1.00 85.19 88 THR A O 1
ATOM 734 N N . LEU A 1 89 ? -13.299 -8.807 -18.755 1.00 83.62 89 LEU A N 1
ATOM 735 C CA . LEU A 1 89 ? -12.675 -7.927 -19.757 1.00 83.62 89 LEU A CA 1
ATOM 736 C C . LEU A 1 89 ? -13.190 -8.197 -21.178 1.00 83.62 89 LEU A C 1
ATOM 738 O O . LEU A 1 89 ? -13.270 -7.269 -21.981 1.00 83.62 89 LEU A O 1
ATOM 742 N N . SER A 1 90 ? -13.550 -9.451 -21.469 1.00 84.12 90 SER A N 1
ATOM 743 C CA . SER A 1 90 ? -14.083 -9.870 -22.765 1.00 84.12 90 SER A CA 1
ATOM 744 C C . SER A 1 90 ? -15.492 -9.338 -23.011 1.00 84.12 90 SER A C 1
ATOM 746 O O . SER A 1 90 ? -15.793 -8.852 -24.099 1.00 84.12 90 SER A O 1
ATOM 748 N N . GLU A 1 91 ? -16.358 -9.378 -21.998 1.00 84.19 91 GLU A N 1
ATOM 749 C CA . GLU A 1 91 ? -17.711 -8.816 -22.077 1.00 84.19 91 GLU A CA 1
ATOM 750 C C . GLU A 1 91 ? -17.670 -7.295 -22.205 1.00 84.19 91 GLU A C 1
ATOM 752 O O . GLU A 1 91 ? -18.289 -6.745 -23.115 1.00 84.19 91 GLU A O 1
ATOM 757 N N . LEU A 1 92 ? -16.845 -6.629 -21.392 1.00 86.38 92 LEU A N 1
ATOM 758 C CA . LEU A 1 92 ? -16.626 -5.184 -21.484 1.00 86.38 92 LEU A CA 1
ATOM 759 C C . LEU A 1 92 ? -16.071 -4.776 -22.856 1.00 86.38 92 LEU A C 1
ATOM 761 O O . LEU A 1 92 ? -16.521 -3.791 -23.439 1.00 86.38 92 LEU A O 1
ATOM 765 N N . GLY A 1 93 ? -15.125 -5.545 -23.404 1.00 84.81 93 GLY A N 1
ATOM 766 C CA . GLY A 1 93 ? -14.565 -5.310 -24.737 1.00 84.81 93 GLY A CA 1
ATOM 767 C C . GLY A 1 93 ? -15.595 -5.468 -25.857 1.00 84.81 93 GLY A C 1
ATOM 768 O O . GLY A 1 93 ? -15.622 -4.661 -26.786 1.00 84.81 93 GLY A O 1
ATOM 769 N N . LYS A 1 94 ? -16.494 -6.456 -25.748 1.00 87.69 94 LYS A N 1
ATOM 770 C CA . LYS A 1 94 ? -17.600 -6.656 -26.701 1.00 87.69 94 LYS A CA 1
ATOM 771 C C . LYS A 1 94 ? -18.614 -5.515 -26.650 1.00 87.69 94 LYS A C 1
ATOM 773 O O . LYS A 1 94 ? -19.022 -5.041 -27.707 1.00 87.69 94 LYS A O 1
ATOM 778 N N . ILE A 1 95 ? -18.996 -5.066 -25.453 1.00 84.94 95 ILE A N 1
ATOM 779 C CA . ILE A 1 95 ? -19.972 -3.980 -25.274 1.00 84.94 95 ILE A CA 1
ATOM 780 C C . ILE A 1 95 ? -19.398 -2.650 -25.778 1.00 84.94 95 ILE A C 1
ATOM 782 O O . ILE A 1 95 ? -20.056 -1.938 -26.532 1.00 84.94 95 ILE A O 1
ATOM 786 N N . LEU A 1 96 ? -18.147 -2.343 -25.420 1.00 85.31 96 LEU A N 1
ATOM 787 C CA . LEU A 1 96 ? -17.469 -1.099 -25.801 1.00 85.31 96 LEU A CA 1
ATOM 788 C C . LEU A 1 96 ? -16.826 -1.150 -27.200 1.00 85.31 96 LEU A C 1
ATOM 790 O O . LEU A 1 96 ? -16.217 -0.170 -27.623 1.00 85.31 96 LEU A O 1
ATOM 794 N N . GLN A 1 97 ? -16.938 -2.278 -27.911 1.00 84.69 97 GLN A N 1
ATOM 795 C CA . GLN A 1 97 ? -16.337 -2.525 -29.231 1.00 84.69 97 GLN A CA 1
ATOM 796 C C . GLN A 1 97 ? -14.834 -2.195 -29.299 1.00 84.69 97 GLN A C 1
ATOM 798 O O . GLN A 1 97 ? -14.331 -1.618 -30.267 1.00 84.69 97 GLN A O 1
ATOM 803 N N . VAL A 1 98 ? -14.094 -2.563 -28.256 1.00 84.31 98 VAL A N 1
ATOM 804 C CA . VAL A 1 98 ? -12.650 -2.329 -28.139 1.00 84.31 98 VAL A CA 1
ATOM 805 C C . VAL A 1 98 ? -11.930 -3.573 -27.644 1.00 84.31 98 VAL A C 1
ATOM 807 O O . VAL A 1 98 ? -12.498 -4.415 -26.956 1.00 84.31 98 VAL A O 1
ATOM 810 N N . ASP A 1 99 ? -10.637 -3.668 -27.949 1.00 83.94 99 ASP A N 1
ATOM 811 C CA . ASP A 1 99 ? -9.798 -4.753 -27.448 1.00 83.94 99 ASP A CA 1
ATOM 812 C C . ASP A 1 99 ? -9.775 -4.792 -25.913 1.00 83.94 99 ASP A C 1
ATOM 814 O O . ASP A 1 99 ? -9.645 -3.753 -25.255 1.00 83.94 99 ASP A O 1
ATOM 818 N N . GLU A 1 100 ? -9.764 -5.998 -25.343 1.00 82.88 100 GLU A N 1
ATOM 819 C CA . GLU A 1 100 ? -9.682 -6.242 -23.893 1.00 82.88 100 GLU A CA 1
ATOM 820 C C . GLU A 1 100 ? -8.482 -5.527 -23.249 1.00 82.88 100 GLU A C 1
ATOM 822 O O . GLU A 1 100 ? -8.553 -5.011 -22.133 1.00 82.88 100 GLU A O 1
ATOM 827 N N . SER A 1 101 ? -7.374 -5.420 -23.989 1.00 77.81 101 SER A N 1
ATOM 828 C CA . SER A 1 101 ? -6.175 -4.696 -23.555 1.00 77.81 101 SER A CA 1
ATOM 829 C C . SER A 1 101 ? -6.400 -3.185 -23.400 1.00 77.81 101 SER A C 1
ATOM 831 O O . SER A 1 101 ? -5.752 -2.546 -22.569 1.00 77.81 101 SER A O 1
ATOM 833 N N . THR A 1 102 ? -7.325 -2.605 -24.171 1.00 81.75 102 THR A N 1
ATOM 834 C CA . THR A 1 102 ? -7.724 -1.195 -24.064 1.00 81.75 102 THR A CA 1
ATOM 835 C C . THR A 1 102 ? -8.590 -0.991 -22.827 1.00 81.75 102 THR A C 1
ATOM 837 O O . THR A 1 102 ? -8.332 -0.062 -22.063 1.00 81.75 102 THR A O 1
ATOM 840 N N . VAL A 1 103 ? -9.552 -1.888 -22.591 1.00 84.44 103 VAL A N 1
ATOM 841 C CA . VAL A 1 103 ? -10.399 -1.881 -21.388 1.00 84.44 103 VAL A CA 1
ATOM 842 C C . VAL A 1 103 ? -9.541 -2.030 -20.130 1.00 84.44 103 VAL A C 1
ATOM 844 O O . VAL A 1 103 ? -9.617 -1.198 -19.234 1.00 84.44 103 VAL A O 1
ATOM 847 N N . SER A 1 104 ? -8.631 -3.006 -20.103 1.00 83.38 104 SER A N 1
ATOM 848 C CA . SER A 1 104 ? -7.721 -3.262 -18.977 1.00 83.38 104 SER A CA 1
ATOM 849 C C . SER A 1 104 ? -6.851 -2.047 -18.628 1.00 83.38 104 SER A C 1
ATOM 851 O O . SER A 1 104 ? -6.757 -1.654 -17.465 1.00 83.38 104 SER A O 1
ATOM 853 N N . LYS A 1 105 ? -6.255 -1.382 -19.630 1.00 81.50 105 LYS A N 1
ATOM 854 C CA . LYS A 1 105 ? -5.470 -0.153 -19.409 1.00 81.50 105 LYS A CA 1
ATOM 855 C C . LYS A 1 105 ? -6.319 0.989 -18.848 1.00 81.50 105 LYS A C 1
ATOM 857 O O . LYS A 1 105 ? -5.819 1.771 -18.045 1.00 81.50 105 LYS A O 1
ATOM 862 N N . ARG A 1 106 ? -7.582 1.096 -19.269 1.00 83.38 106 ARG A N 1
ATOM 863 C CA . ARG A 1 106 ? -8.506 2.139 -18.801 1.00 83.38 106 ARG A CA 1
ATOM 864 C C . ARG A 1 106 ? -9.007 1.870 -17.392 1.00 83.38 106 ARG A C 1
ATOM 866 O O . ARG A 1 106 ? -8.965 2.784 -16.583 1.00 83.38 106 ARG A O 1
ATOM 873 N N . LEU A 1 107 ? -9.351 0.626 -17.072 1.00 84.81 107 LEU A N 1
ATOM 874 C CA . LEU A 1 107 ? -9.682 0.199 -15.712 1.00 84.81 107 LEU A CA 1
ATOM 875 C C . LEU A 1 107 ? -8.543 0.510 -14.738 1.00 84.81 107 LEU A C 1
ATOM 877 O O . LEU A 1 107 ? -8.784 1.109 -13.697 1.00 84.81 107 LEU A O 1
ATOM 881 N N . LYS A 1 108 ? -7.292 0.222 -15.120 1.00 80.81 108 LYS A N 1
ATOM 882 C CA . LYS A 1 108 ? -6.114 0.616 -14.329 1.00 80.81 108 LYS A CA 1
ATOM 883 C C . LYS A 1 108 ? -5.985 2.133 -14.176 1.00 80.81 108 LYS A C 1
ATOM 885 O O . LYS A 1 108 ? -5.706 2.607 -13.085 1.00 80.81 108 LYS A O 1
ATOM 890 N N . GLY A 1 109 ? -6.218 2.894 -15.247 1.00 78.94 109 GLY A N 1
ATOM 891 C CA . GLY A 1 109 ? -6.227 4.362 -15.198 1.00 78.94 109 GLY A CA 1
ATOM 892 C C . GLY A 1 109 ? -7.348 4.953 -14.334 1.00 78.94 109 GLY A C 1
ATOM 893 O O . GLY A 1 109 ? -7.197 6.060 -13.835 1.00 78.94 109 GLY A O 1
ATOM 894 N N . LEU A 1 110 ? -8.439 4.208 -14.136 1.00 77.56 110 LEU A N 1
ATOM 895 C CA . LEU A 1 110 ? -9.541 4.533 -13.225 1.00 77.56 110 LEU A CA 1
ATOM 896 C C . LEU A 1 110 ? -9.313 4.022 -11.794 1.00 77.56 110 LEU A C 1
ATOM 898 O O . LEU A 1 110 ? -10.196 4.160 -10.952 1.00 77.56 110 LEU A O 1
ATOM 902 N N . GLY A 1 111 ? -8.160 3.404 -11.519 1.00 77.81 111 GLY A N 1
ATOM 903 C CA . GLY A 1 111 ? -7.873 2.799 -10.223 1.00 77.81 111 GLY A CA 1
ATOM 904 C C . GLY A 1 111 ? -8.758 1.590 -9.913 1.00 77.81 111 GLY A C 1
ATOM 905 O O . GLY A 1 111 ? -8.966 1.288 -8.750 1.00 77.81 111 GLY A O 1
ATOM 906 N N . MET A 1 112 ? -9.315 0.899 -10.909 1.00 82.56 112 MET A N 1
ATOM 907 C CA . MET A 1 112 ? -10.136 -0.296 -10.692 1.00 82.56 112 MET A CA 1
ATOM 908 C C . MET A 1 112 ? -9.255 -1.540 -10.537 1.00 82.56 112 MET A C 1
ATOM 910 O O . MET A 1 112 ? -8.364 -1.798 -11.351 1.00 82.56 112 MET A O 1
ATOM 914 N N . ILE A 1 113 ? -9.554 -2.354 -9.530 1.00 80.38 113 ILE A N 1
ATOM 915 C CA . ILE A 1 113 ? -8.916 -3.644 -9.256 1.00 80.38 113 ILE A CA 1
ATOM 916 C C . ILE A 1 113 ? -9.968 -4.752 -9.231 1.00 80.38 113 ILE A C 1
ATOM 918 O O . ILE A 1 113 ? -11.125 -4.514 -8.898 1.00 80.38 113 ILE A O 1
ATOM 922 N N . GLN A 1 114 ? -9.577 -5.979 -9.567 1.00 81.69 114 GLN A N 1
ATOM 923 C CA . GLN A 1 114 ? -10.484 -7.122 -9.504 1.00 81.69 114 GLN A CA 1
ATOM 924 C C . GLN A 1 114 ? -10.290 -7.870 -8.176 1.00 81.69 114 GLN A C 1
ATOM 926 O O . GLN A 1 114 ? -9.206 -8.383 -7.905 1.00 81.69 114 GLN A O 1
ATOM 931 N N . LYS A 1 115 ? -11.334 -7.953 -7.344 1.00 73.50 115 LYS A N 1
ATOM 932 C CA . LYS A 1 115 ? -11.363 -8.736 -6.097 1.00 73.50 115 LYS A CA 1
ATOM 933 C C . LYS A 1 115 ? -12.471 -9.785 -6.182 1.00 73.50 115 LYS A C 1
ATOM 935 O O . LYS A 1 115 ? -13.631 -9.440 -6.369 1.00 73.50 115 LYS A O 1
ATOM 940 N N . GLN A 1 116 ? -12.117 -11.068 -6.055 1.00 71.12 116 GLN A N 1
ATOM 941 C CA . GLN A 1 116 ? -13.066 -12.197 -6.120 1.00 71.12 116 GLN A CA 1
ATOM 942 C C . GLN A 1 116 ? -14.005 -12.141 -7.346 1.00 71.12 116 GLN A C 1
ATOM 944 O O . GLN A 1 116 ? -15.214 -12.319 -7.226 1.00 71.12 116 GLN A O 1
ATOM 949 N N . GLY A 1 117 ? -13.465 -11.819 -8.525 1.00 74.38 117 GLY A N 1
ATOM 950 C CA . GLY A 1 117 ? -14.246 -11.701 -9.763 1.00 74.38 117 GLY A CA 1
ATOM 951 C C . GLY A 1 117 ? -15.002 -10.380 -9.944 1.00 74.38 117 GLY A C 1
ATOM 952 O O . GLY A 1 117 ? -15.572 -10.185 -11.006 1.00 74.38 117 GLY A O 1
ATOM 953 N N . HIS A 1 118 ? -14.957 -9.455 -8.978 1.00 77.69 118 HIS A N 1
ATOM 954 C CA . HIS A 1 118 ? -15.645 -8.164 -9.047 1.00 77.69 118 HIS A CA 1
ATOM 955 C C . HIS A 1 118 ? -14.663 -7.005 -9.237 1.00 77.69 118 HIS A C 1
ATOM 957 O O . HIS A 1 118 ? -13.650 -6.926 -8.541 1.00 77.69 118 HIS A O 1
ATOM 963 N N . TRP A 1 119 ? -14.975 -6.075 -10.131 1.00 81.81 119 TRP A N 1
ATOM 964 C CA . TRP A 1 119 ? -14.273 -4.809 -10.287 1.00 81.81 119 TRP A CA 1
ATOM 965 C C . TRP A 1 119 ? -14.655 -3.851 -9.166 1.00 81.81 119 TRP A C 1
ATOM 967 O O . TRP A 1 119 ? -15.818 -3.496 -8.991 1.00 81.81 119 TRP A O 1
ATOM 977 N N . VAL A 1 120 ? -13.658 -3.415 -8.407 1.00 78.44 120 VAL A N 1
ATOM 978 C CA . VAL A 1 120 ? -13.814 -2.456 -7.317 1.00 78.44 120 VAL A CA 1
ATOM 979 C C . VAL A 1 120 ? -12.785 -1.335 -7.461 1.00 78.44 120 VAL A C 1
ATOM 981 O O . VAL A 1 120 ? -11.639 -1.614 -7.811 1.00 78.44 120 VAL A O 1
ATOM 984 N N . PRO A 1 121 ? -13.155 -0.074 -7.198 1.00 73.00 121 PRO A N 1
ATOM 985 C CA . PRO A 1 121 ? -12.187 1.009 -7.087 1.00 73.00 121 PRO A CA 1
ATOM 986 C C . PRO A 1 121 ? -11.160 0.725 -5.978 1.00 73.00 121 PRO A C 1
ATOM 988 O O . PRO A 1 121 ? -11.514 0.196 -4.922 1.00 73.00 121 PRO A O 1
ATOM 991 N N . TYR A 1 122 ? -9.899 1.074 -6.221 1.00 67.75 122 TYR A N 1
ATOM 992 C CA . TYR A 1 122 ? -8.794 1.013 -5.263 1.00 67.75 122 TYR A CA 1
ATOM 993 C C . TYR A 1 122 ? -9.034 2.000 -4.116 1.00 67.75 122 TYR A C 1
ATOM 995 O O . TYR A 1 122 ? -9.003 1.616 -2.951 1.00 67.75 122 TYR A O 1
ATOM 1003 N N . GLU A 1 123 ? -9.405 3.235 -4.457 1.00 61.38 123 GLU A N 1
ATOM 1004 C CA . GLU A 1 123 ? -9.942 4.219 -3.520 1.00 61.38 123 GLU A CA 1
ATOM 1005 C C . GLU A 1 123 ? -11.469 4.220 -3.594 1.00 61.38 123 GLU A C 1
ATOM 1007 O O . GLU A 1 123 ? -12.055 4.308 -4.676 1.00 61.38 123 GLU A O 1
ATOM 1012 N N . LEU A 1 124 ? -12.135 4.119 -2.441 1.00 56.59 124 LEU A N 1
ATOM 1013 C CA . LEU A 1 124 ? -13.594 4.131 -2.378 1.00 56.59 124 LEU A CA 1
ATOM 1014 C C . LEU A 1 124 ? -14.129 5.446 -2.962 1.00 56.59 124 LEU A C 1
ATOM 1016 O O . LEU A 1 124 ? -13.935 6.517 -2.388 1.00 56.59 124 LEU A O 1
ATOM 1020 N N . LYS A 1 125 ? -14.860 5.364 -4.082 1.00 58.56 125 LYS A N 1
ATOM 1021 C CA . LYS A 1 125 ? -15.581 6.516 -4.638 1.00 58.56 125 LYS A CA 1
ATOM 1022 C C . LYS A 1 125 ? -16.518 7.090 -3.567 1.00 58.56 125 LYS A C 1
ATOM 1024 O O . LYS A 1 125 ? -17.117 6.304 -2.834 1.00 58.56 125 LYS A O 1
ATOM 1029 N N . PRO A 1 126 ? -16.763 8.412 -3.512 1.00 53.84 126 PRO A N 1
ATOM 1030 C CA . PRO A 1 126 ? -17.680 9.015 -2.537 1.00 53.84 126 PRO A CA 1
ATOM 1031 C C . PRO A 1 126 ? -19.057 8.335 -2.477 1.00 53.84 126 PRO A C 1
ATOM 1033 O O . PRO A 1 126 ? -19.622 8.169 -1.404 1.00 53.84 126 PRO A O 1
ATOM 1036 N N . ARG A 1 127 ? -19.557 7.847 -3.619 1.00 53.47 127 ARG A N 1
ATOM 1037 C CA . ARG A 1 127 ? -20.814 7.089 -3.730 1.00 53.47 127 ARG A CA 1
ATOM 1038 C C . ARG A 1 127 ? -20.740 5.688 -3.102 1.00 53.47 127 ARG A C 1
ATOM 1040 O O . ARG A 1 127 ? -21.715 5.210 -2.529 1.00 53.47 127 ARG A O 1
ATOM 1047 N N . ASP A 1 128 ? -19.585 5.030 -3.178 1.00 56.78 128 ASP A N 1
ATOM 1048 C CA . ASP A 1 128 ? -19.322 3.736 -2.539 1.00 56.78 128 ASP A CA 1
ATOM 1049 C C . ASP A 1 128 ? -19.001 3.874 -1.055 1.00 56.78 128 ASP A C 1
ATOM 1051 O O . ASP A 1 128 ? -19.426 3.032 -0.265 1.00 56.78 128 ASP A O 1
ATOM 1055 N N . VAL A 1 129 ? -18.320 4.956 -0.665 1.00 56.41 129 VAL A N 1
ATOM 1056 C CA . VAL A 1 129 ? -18.227 5.407 0.727 1.00 56.41 129 VAL A CA 1
ATOM 1057 C C . VAL A 1 129 ? -19.646 5.596 1.259 1.00 56.41 129 VAL A C 1
ATOM 1059 O O . VAL A 1 129 ? -20.017 4.985 2.250 1.00 56.41 129 VAL A O 1
ATOM 1062 N N . GLU A 1 130 ? -20.509 6.322 0.560 1.00 54.38 130 GLU A N 1
ATOM 1063 C CA . GLU A 1 130 ? -21.891 6.533 0.990 1.00 54.38 130 GLU A CA 1
ATOM 1064 C C . GLU A 1 130 ? -22.697 5.223 1.066 1.00 54.38 130 GLU A C 1
ATOM 1066 O O . GLU A 1 130 ? -23.438 5.008 2.022 1.00 54.38 130 GLU A O 1
ATOM 1071 N N . ARG A 1 131 ? -22.488 4.278 0.140 1.00 56.94 131 ARG A N 1
ATOM 1072 C CA . ARG A 1 131 ? -23.124 2.948 0.170 1.00 56.94 131 ARG A CA 1
ATOM 1073 C C . ARG A 1 131 ? -22.590 2.037 1.287 1.00 56.94 131 ARG A C 1
ATOM 1075 O O . ARG A 1 131 ? -23.353 1.234 1.826 1.00 56.94 131 ARG A O 1
ATOM 1082 N N . ARG A 1 132 ? -21.303 2.138 1.646 1.00 53.25 132 ARG A N 1
ATOM 1083 C CA . ARG A 1 132 ? -20.651 1.314 2.688 1.00 53.25 132 ARG A CA 1
ATOM 1084 C C . ARG A 1 132 ? -20.777 1.902 4.097 1.00 53.25 132 ARG A C 1
ATOM 1086 O O . ARG A 1 132 ? -21.047 1.155 5.038 1.00 53.25 132 ARG A O 1
ATOM 1093 N N . PHE A 1 133 ? -20.628 3.216 4.244 1.00 48.25 133 PHE A N 1
ATOM 1094 C CA . PHE A 1 133 ? -20.782 3.965 5.497 1.00 48.25 133 PHE A CA 1
ATOM 1095 C C . PHE A 1 133 ? -22.244 4.352 5.775 1.00 48.25 133 PHE A C 1
ATOM 1097 O O . PHE A 1 133 ? -22.613 4.591 6.923 1.00 48.25 133 PHE A O 1
ATOM 1104 N N . GLY A 1 134 ? -23.119 4.327 4.766 1.00 51.28 134 GLY A N 1
ATOM 1105 C CA . GLY A 1 134 ? -24.555 4.595 4.874 1.00 51.28 134 GLY A CA 1
ATOM 1106 C C . GLY A 1 134 ? -25.377 3.476 5.515 1.00 51.28 134 GLY A C 1
ATOM 1107 O O . GLY A 1 134 ? -26.486 3.180 5.065 1.00 51.28 134 GLY A O 1
ATOM 1108 N N . LYS A 1 135 ? -24.900 2.847 6.596 1.00 61.62 135 LYS A N 1
ATOM 1109 C CA . LYS A 1 135 ? -25.839 2.159 7.495 1.00 61.62 135 LYS A CA 1
ATOM 1110 C C . LYS A 1 135 ? -26.682 3.259 8.130 1.00 61.62 135 LYS A C 1
ATOM 1112 O O . LYS A 1 135 ? -26.147 4.071 8.868 1.00 61.62 135 LYS A O 1
ATOM 1117 N N . SER A 1 136 ? -27.977 3.328 7.818 1.00 70.69 136 SER A N 1
ATOM 1118 C CA . SER A 1 136 ? -28.865 4.325 8.429 1.00 70.69 136 SER A CA 1
ATOM 1119 C C . SER A 1 136 ? -28.742 4.291 9.957 1.00 70.69 136 SER A C 1
ATOM 1121 O O . SER A 1 136 ? -28.490 3.228 10.530 1.00 70.69 136 SER A O 1
ATOM 1123 N N . ALA A 1 137 ? -28.954 5.430 10.622 1.00 73.31 137 ALA A N 1
ATOM 1124 C CA . ALA A 1 137 ? -28.909 5.517 12.084 1.00 73.31 137 ALA A CA 1
ATOM 1125 C C . ALA A 1 137 ? -29.749 4.416 12.762 1.00 73.31 137 ALA A C 1
ATOM 1127 O O . ALA A 1 137 ? -29.328 3.825 13.749 1.00 73.31 137 ALA A O 1
ATOM 1128 N N . THR A 1 138 ? -30.879 4.053 12.149 1.00 76.38 138 THR A N 1
ATOM 1129 C CA . THR A 1 138 ? -31.761 2.960 12.576 1.00 76.38 138 THR A CA 1
ATOM 1130 C C . THR A 1 138 ? -31.103 1.581 12.475 1.00 76.38 138 THR A C 1
ATOM 1132 O O . THR A 1 138 ? -31.258 0.741 13.359 1.00 76.38 138 THR A O 1
ATOM 1135 N N . LYS A 1 139 ? -30.341 1.317 11.407 1.00 75.25 139 LYS A N 1
ATOM 1136 C CA . LYS A 1 139 ? -29.606 0.055 11.241 1.00 75.25 139 LYS A CA 1
ATOM 1137 C C . LYS A 1 139 ? -28.419 -0.024 12.203 1.00 75.25 139 LYS A C 1
ATOM 1139 O O . LYS A 1 139 ? -28.150 -1.104 12.719 1.00 75.25 139 LYS A O 1
ATOM 1144 N N . ALA A 1 140 ? -27.750 1.100 12.462 1.00 77.75 140 ALA A N 1
ATOM 1145 C CA . ALA A 1 140 ? -26.688 1.195 13.460 1.00 77.75 140 ALA A CA 1
ATOM 1146 C C . ALA A 1 140 ? -27.224 0.955 14.880 1.00 77.75 140 ALA A C 1
ATOM 1148 O O . ALA A 1 140 ? -26.687 0.106 15.583 1.00 77.75 140 ALA A O 1
ATOM 1149 N N . HIS A 1 141 ? -28.334 1.599 15.257 1.00 81.44 141 HIS A N 1
ATOM 1150 C CA . HIS A 1 141 ? -29.002 1.368 16.540 1.00 81.44 141 HIS A CA 1
ATOM 1151 C C . HIS A 1 141 ? -29.410 -0.100 16.715 1.00 81.44 141 HIS A C 1
ATOM 1153 O O . HIS A 1 141 ? -29.120 -0.703 17.742 1.00 81.44 141 HIS A O 1
ATOM 1159 N N . ARG A 1 142 ? -29.995 -0.725 15.684 1.00 81.06 142 ARG A N 1
ATOM 1160 C CA . ARG A 1 142 ? -30.379 -2.143 15.746 1.00 81.06 142 ARG A CA 1
ATOM 1161 C C . ARG A 1 142 ? -29.186 -3.072 15.987 1.00 81.06 142 ARG A C 1
ATOM 1163 O O . ARG A 1 142 ? -29.317 -4.033 16.735 1.00 81.06 142 ARG A O 1
ATOM 1170 N N . ILE A 1 143 ? -28.038 -2.792 15.363 1.00 79.31 143 ILE A N 1
ATOM 1171 C CA . ILE A 1 143 ? -26.800 -3.547 15.606 1.00 79.31 143 ILE A CA 1
ATOM 1172 C C . ILE A 1 143 ? -26.319 -3.302 17.038 1.00 79.31 143 ILE A C 1
ATOM 1174 O O . ILE A 1 143 ? -26.032 -4.268 17.727 1.00 79.31 143 ILE A O 1
ATOM 1178 N N . LEU A 1 144 ? -26.305 -2.048 17.505 1.00 80.19 144 LEU A N 1
ATOM 1179 C CA . LEU A 1 144 ? -25.878 -1.696 18.862 1.00 80.19 144 LEU A CA 1
ATOM 1180 C C . LEU A 1 144 ? -26.716 -2.397 19.934 1.00 80.19 144 LEU A C 1
ATOM 1182 O O . LEU A 1 144 ? -26.143 -2.968 20.855 1.00 80.19 144 LEU A O 1
ATOM 1186 N N . VAL A 1 145 ? -28.041 -2.419 19.787 1.00 84.94 145 VAL A N 1
ATOM 1187 C CA . VAL A 1 145 ? -28.944 -3.155 20.688 1.00 84.94 145 VAL A CA 1
ATOM 1188 C C . VAL A 1 145 ? -28.660 -4.657 20.637 1.00 84.94 145 VAL A C 1
ATOM 1190 O O . VAL A 1 145 ? -28.632 -5.312 21.673 1.00 84.94 145 VAL A O 1
ATOM 1193 N N . GLN A 1 146 ? -28.386 -5.207 19.451 1.00 81.25 146 GLN A N 1
ATOM 1194 C CA . GLN A 1 146 ? -28.057 -6.625 19.296 1.00 81.25 146 GLN A CA 1
ATOM 1195 C C . GLN A 1 146 ? -26.717 -7.007 19.952 1.00 81.25 146 GLN A C 1
ATOM 1197 O O . GLN A 1 146 ? -26.602 -8.118 20.463 1.00 81.25 146 GLN A O 1
ATOM 1202 N N . THR A 1 147 ? -25.711 -6.124 19.949 1.00 76.00 147 THR A N 1
ATOM 1203 C CA . THR A 1 147 ? -24.395 -6.392 20.564 1.00 76.00 147 THR A CA 1
ATOM 1204 C C . THR A 1 147 ? -24.298 -6.013 22.038 1.00 76.00 147 THR A C 1
ATOM 1206 O O . THR A 1 147 ? -23.583 -6.686 22.773 1.00 76.00 147 THR A O 1
ATOM 1209 N N . TYR A 1 148 ? -24.974 -4.950 22.476 1.00 80.31 148 TYR A N 1
ATOM 1210 C CA . TYR A 1 148 ? -24.777 -4.355 23.806 1.00 80.31 148 TYR A CA 1
ATOM 1211 C C . TYR A 1 148 ? -26.026 -4.391 24.700 1.00 80.31 148 TYR A C 1
ATOM 1213 O O . TYR A 1 148 ? -25.938 -4.002 25.865 1.00 80.31 148 TYR A O 1
ATOM 1221 N N . GLY A 1 149 ? -27.167 -4.877 24.195 1.00 81.44 149 GLY A N 1
ATOM 1222 C CA . GLY A 1 149 ? -28.401 -5.026 24.970 1.00 81.44 149 GLY A CA 1
ATOM 1223 C C . GLY A 1 149 ? -28.841 -3.714 25.620 1.00 81.44 149 GLY A C 1
ATOM 1224 O O . GLY A 1 149 ? -28.905 -2.679 24.956 1.00 81.44 149 GLY A O 1
ATOM 1225 N N . ASP A 1 150 ? -29.088 -3.749 26.929 1.00 78.25 150 ASP A N 1
ATOM 1226 C CA . ASP A 1 150 ? -29.565 -2.603 27.720 1.00 78.25 150 ASP A CA 1
ATOM 1227 C C . ASP A 1 150 ? -28.541 -1.460 27.842 1.00 78.25 150 ASP A C 1
ATOM 1229 O O . ASP A 1 150 ? -28.903 -0.337 28.186 1.00 78.25 150 ASP A O 1
ATOM 1233 N N . ASN A 1 151 ? -27.270 -1.720 27.516 1.00 75.81 151 ASN A N 1
ATOM 1234 C CA . ASN A 1 151 ? -26.205 -0.713 27.509 1.00 75.81 151 ASN A CA 1
ATOM 1235 C C . ASN A 1 151 ? -26.047 -0.020 26.143 1.00 75.81 151 ASN A C 1
ATOM 1237 O O . ASN A 1 151 ? -25.128 0.778 25.953 1.00 75.81 151 ASN A O 1
ATOM 1241 N N . ALA A 1 152 ? -26.900 -0.336 25.164 1.00 81.94 152 ALA A N 1
ATOM 1242 C CA . ALA A 1 152 ? -26.865 0.302 23.857 1.00 81.94 152 ALA A CA 1
ATOM 1243 C C . ALA A 1 152 ? -27.377 1.750 23.912 1.00 81.94 152 ALA A C 1
ATOM 1245 O O . ALA A 1 152 ? -28.339 2.079 24.607 1.00 81.94 152 ALA A O 1
ATOM 1246 N N . LEU A 1 153 ? -26.771 2.620 23.100 1.00 79.75 153 LEU A N 1
ATOM 1247 C CA . LEU A 1 153 ? -27.266 3.980 22.893 1.00 79.75 153 LEU A CA 1
ATOM 1248 C C . LEU A 1 153 ? -28.701 3.957 22.350 1.00 79.75 153 LEU A C 1
ATOM 1250 O O . LEU A 1 153 ? -29.038 3.147 21.482 1.00 79.75 153 LEU A O 1
ATOM 1254 N N . SER A 1 154 ? -29.530 4.894 22.817 1.00 80.31 154 SER A N 1
ATOM 1255 C CA . SER A 1 154 ? -30.912 5.024 22.345 1.00 80.31 154 SER A CA 1
ATOM 1256 C C . SER A 1 154 ? -30.975 5.356 20.846 1.00 80.31 154 SER A C 1
ATOM 1258 O O . SER A 1 154 ? -30.075 6.011 20.315 1.00 80.31 154 SER A O 1
ATOM 1260 N N . ASP A 1 155 ? -32.057 4.963 20.162 1.00 79.81 155 ASP A N 1
ATOM 1261 C CA . ASP A 1 155 ? -32.258 5.259 18.730 1.00 79.81 155 ASP A CA 1
ATOM 1262 C C . ASP A 1 155 ? -32.169 6.766 18.448 1.00 79.81 155 ASP A C 1
ATOM 1264 O O . ASP A 1 155 ? -31.574 7.198 17.461 1.00 79.81 155 ASP A O 1
ATOM 1268 N N . THR A 1 156 ? -32.703 7.580 19.360 1.00 76.56 156 THR A N 1
ATOM 1269 C CA . THR A 1 156 ? -32.654 9.042 19.291 1.00 76.56 156 THR A CA 1
ATOM 1270 C C . THR A 1 156 ? -31.220 9.554 19.356 1.00 76.56 156 THR A C 1
ATOM 1272 O O . THR A 1 156 ? -30.826 10.377 18.531 1.00 76.56 156 THR A O 1
ATOM 1275 N N . THR A 1 157 ? -30.421 9.025 20.286 1.00 80.94 157 THR A N 1
ATOM 1276 C CA . THR A 1 157 ? -28.997 9.349 20.419 1.00 80.94 157 THR A CA 1
ATOM 1277 C C . THR A 1 157 ? -28.244 8.933 19.157 1.00 80.94 157 THR A C 1
ATOM 1279 O O . THR A 1 157 ? -27.543 9.752 18.573 1.00 80.94 157 THR A O 1
ATOM 1282 N N . CYS A 1 158 ? -28.454 7.714 18.649 1.00 82.19 158 CYS A N 1
ATOM 1283 C CA . CYS A 1 158 ? -27.843 7.263 17.396 1.00 82.19 158 CYS A CA 1
ATOM 1284 C C . CYS A 1 158 ? -28.181 8.187 16.216 1.00 82.19 158 CYS A C 1
ATOM 1286 O O . CYS A 1 158 ? -27.293 8.554 15.451 1.00 82.19 158 CYS A O 1
ATOM 1288 N N . ARG A 1 159 ? -29.443 8.604 16.060 1.00 80.12 159 ARG A N 1
ATOM 1289 C CA . ARG A 1 159 ? -29.843 9.544 14.996 1.00 80.12 159 ARG A CA 1
ATOM 1290 C C . ARG A 1 159 ? -29.177 10.909 15.136 1.00 80.12 159 ARG A C 1
ATOM 1292 O O . ARG A 1 159 ? -28.813 11.498 14.120 1.00 80.12 159 ARG A O 1
ATOM 1299 N N . ASP A 1 160 ? -29.032 11.402 16.361 1.00 79.75 160 ASP A N 1
ATOM 1300 C CA . ASP A 1 160 ? -28.387 12.681 16.645 1.00 79.75 160 ASP A CA 1
ATOM 1301 C C . ASP A 1 160 ? -26.893 12.657 16.296 1.00 79.75 160 ASP A C 1
ATOM 1303 O O . ASP A 1 160 ? -26.424 13.502 15.534 1.00 79.75 160 ASP A O 1
ATOM 1307 N N . TRP A 1 161 ? -26.179 11.608 16.713 1.00 81.75 161 TRP A N 1
ATOM 1308 C CA . TRP A 1 161 ? -24.778 11.387 16.344 1.00 81.75 161 TRP A CA 1
ATOM 1309 C C . TRP A 1 161 ? -24.582 11.269 14.832 1.00 81.75 161 TRP A C 1
ATOM 1311 O O . TRP A 1 161 ? -23.704 11.915 14.272 1.00 81.75 161 TRP A O 1
ATOM 1321 N N . PHE A 1 162 ? -25.452 10.542 14.127 1.00 82.50 162 PHE A N 1
ATOM 1322 C CA . PHE A 1 162 ? -25.410 10.489 12.661 1.00 82.50 162 PHE A CA 1
ATOM 1323 C C . PHE A 1 162 ? -25.633 11.858 12.005 1.00 82.50 162 PHE A C 1
ATOM 1325 O O . PHE A 1 162 ? -25.090 12.116 10.931 1.00 82.50 162 PHE A O 1
ATOM 1332 N N . ARG A 1 163 ? -26.424 12.744 12.624 1.00 78.81 163 ARG A N 1
ATOM 1333 C CA . ARG A 1 163 ? -26.597 14.125 12.154 1.00 78.81 163 ARG A CA 1
ATOM 1334 C C . ARG A 1 163 ? -25.333 14.954 12.394 1.00 78.81 163 ARG A C 1
ATOM 1336 O O . ARG A 1 163 ? -24.934 15.687 11.496 1.00 78.81 163 ARG A O 1
ATOM 1343 N N . ARG A 1 164 ? -24.692 14.808 13.558 1.00 77.19 164 ARG A N 1
ATOM 1344 C CA . ARG A 1 164 ? -23.417 15.468 13.897 1.00 77.19 164 ARG A CA 1
ATOM 1345 C C . ARG A 1 164 ? -22.294 15.042 12.953 1.00 77.19 164 ARG A C 1
ATOM 1347 O O . ARG A 1 164 ? -21.676 15.899 12.330 1.00 77.19 164 ARG A O 1
ATOM 1354 N N . PHE A 1 165 ? -22.141 13.739 12.717 1.00 80.38 165 PHE A N 1
ATOM 1355 C CA . PHE A 1 165 ? -21.151 13.203 11.779 1.00 80.38 165 PHE A CA 1
ATOM 1356 C C . PHE A 1 165 ? -21.366 13.700 10.347 1.00 80.38 165 PHE A C 1
ATOM 1358 O O . PHE A 1 165 ? -20.404 14.039 9.665 1.00 80.38 165 PHE A O 1
ATOM 1365 N N . LYS A 1 166 ? -22.624 13.821 9.897 1.00 74.12 166 LYS A N 1
ATOM 1366 C CA . LYS A 1 166 ? -22.942 14.423 8.588 1.00 74.12 166 LYS A CA 1
ATOM 1367 C C . LYS A 1 166 ? -22.554 15.898 8.482 1.00 74.12 166 LYS A C 1
ATOM 1369 O O . LYS A 1 166 ? -22.316 16.375 7.379 1.00 74.12 166 LYS A O 1
ATOM 1374 N N . ASN A 1 167 ? -22.484 16.597 9.609 1.00 73.44 167 ASN A N 1
ATOM 1375 C CA . ASN A 1 167 ? -22.078 17.995 9.696 1.00 73.44 167 ASN A CA 1
ATOM 1376 C C . ASN A 1 167 ? -20.589 18.151 10.066 1.00 73.44 167 ASN A C 1
ATOM 1378 O O . ASN A 1 167 ? -20.181 19.242 10.456 1.00 73.44 167 ASN A O 1
ATOM 1382 N N . ASN A 1 168 ? -19.786 17.085 9.936 1.00 70.94 168 ASN A N 1
ATOM 1383 C CA . ASN A 1 168 ? -18.359 17.037 10.276 1.00 70.94 168 ASN A CA 1
ATOM 1384 C C . ASN A 1 168 ? -18.028 17.324 11.756 1.00 70.94 168 ASN A C 1
ATOM 1386 O O . ASN A 1 168 ? -16.908 17.721 12.072 1.00 70.94 168 ASN A O 1
ATOM 1390 N N . ASP A 1 169 ? -18.976 17.113 12.672 1.00 74.50 169 ASP A N 1
ATOM 1391 C CA . ASP A 1 169 ? -18.739 17.154 14.120 1.00 74.50 169 ASP A CA 1
ATOM 1392 C C . ASP A 1 169 ? -18.443 15.734 14.626 1.00 74.50 169 ASP A C 1
ATOM 1394 O O . ASP A 1 169 ? -19.354 14.915 14.779 1.00 74.50 169 ASP A O 1
ATOM 1398 N N . PHE A 1 170 ? -17.154 15.448 14.840 1.00 79.38 170 PHE A N 1
ATOM 1399 C CA . PHE A 1 170 ? -16.627 14.142 15.265 1.00 79.38 170 PHE A CA 1
ATOM 1400 C C . PHE A 1 170 ? -16.216 14.101 16.744 1.00 79.38 170 PHE A C 1
ATOM 1402 O O . PHE A 1 170 ? -15.578 13.147 17.182 1.00 79.38 170 PHE A O 1
ATOM 1409 N N . GLU A 1 171 ? -16.551 15.130 17.521 1.00 75.12 171 GLU A N 1
ATOM 1410 C CA . GLU A 1 171 ? -16.165 15.232 18.926 1.00 75.12 171 GLU A CA 1
ATOM 1411 C C . GLU A 1 171 ? -16.994 14.263 19.782 1.00 75.12 171 GLU A C 1
ATOM 1413 O O . GLU A 1 171 ? -18.216 14.409 19.902 1.00 75.12 171 GLU A O 1
ATOM 1418 N N . LEU A 1 172 ? -16.318 13.249 20.333 1.00 68.44 172 LEU A N 1
ATOM 1419 C CA . LEU A 1 172 ? -16.931 12.132 21.060 1.00 68.44 172 LEU A CA 1
ATOM 1420 C C . LEU A 1 172 ? -17.167 12.416 22.548 1.00 68.44 172 LEU A C 1
ATOM 1422 O O . LEU A 1 172 ? -17.895 11.669 23.198 1.00 68.44 172 LEU A O 1
ATOM 1426 N N . GLU A 1 173 ? -16.555 13.472 23.081 1.00 63.91 173 GLU A N 1
ATOM 1427 C CA . GLU A 1 173 ? -16.707 13.854 24.480 1.00 63.91 173 GLU A CA 1
ATOM 1428 C C . GLU A 1 173 ? -18.072 14.505 24.727 1.00 63.91 173 GLU A C 1
ATOM 1430 O O . GLU A 1 173 ? -18.601 15.254 23.894 1.00 63.91 173 GLU A O 1
ATOM 1435 N N . ASP A 1 174 ? -18.648 14.213 25.895 1.00 55.94 174 ASP A N 1
ATOM 1436 C CA . ASP A 1 174 ? -19.837 14.900 26.378 1.00 55.94 174 ASP A CA 1
ATOM 1437 C C . ASP A 1 174 ? -19.469 16.365 26.621 1.00 55.94 174 ASP A C 1
ATOM 1439 O O . ASP A 1 174 ? -18.915 16.723 27.661 1.00 55.94 174 ASP A O 1
ATOM 1443 N N . LYS A 1 175 ? -19.793 17.228 25.651 1.00 54.22 175 LYS A N 1
ATOM 1444 C CA . LYS A 1 175 ? -19.759 18.680 25.847 1.00 54.22 175 LYS A CA 1
ATOM 1445 C C . LYS A 1 175 ? -20.517 18.999 27.125 1.00 54.22 175 LYS A C 1
ATOM 1447 O O . LYS A 1 175 ? -21.607 18.454 27.339 1.00 54.22 175 LYS A O 1
ATOM 1452 N N . GLU A 1 176 ? -19.959 19.887 27.951 1.00 49.19 176 GLU A N 1
ATOM 1453 C CA . GLU A 1 176 ? -20.659 20.387 29.130 1.00 49.19 176 GLU A CA 1
ATOM 1454 C C . GLU A 1 176 ? -22.077 20.768 28.715 1.00 49.19 176 GLU A C 1
ATOM 1456 O O . GLU A 1 176 ? -22.285 21.602 27.827 1.00 49.19 176 GLU A O 1
ATOM 1461 N N . ARG A 1 177 ? -23.065 20.069 29.287 1.00 46.72 177 ARG A N 1
ATOM 1462 C CA . ARG A 1 177 ? -24.462 20.291 28.935 1.00 46.72 177 ARG A CA 1
ATOM 1463 C C . ARG A 1 177 ? -24.739 21.774 29.123 1.00 46.72 177 ARG A C 1
ATOM 1465 O O . ARG A 1 177 ? -24.663 22.275 30.245 1.00 46.72 177 ARG A O 1
ATOM 1472 N N . SER A 1 178 ? -25.167 22.447 28.059 1.00 45.69 178 SER A N 1
ATOM 1473 C CA . SER A 1 178 ? -25.977 23.645 28.206 1.00 45.69 178 SER A CA 1
ATOM 1474 C C . SER A 1 178 ? -27.302 23.203 28.824 1.00 45.69 178 SER A C 1
ATOM 1476 O O . SER A 1 178 ? -28.299 22.943 28.151 1.00 45.69 178 SER A O 1
ATOM 1478 N N . GLY A 1 179 ? -27.296 23.039 30.150 1.00 45.91 179 GLY A N 1
ATOM 1479 C CA . GLY A 1 179 ? -28.520 23.010 30.927 1.00 45.91 179 GLY A CA 1
ATOM 1480 C C . GLY A 1 179 ? -29.377 24.190 30.484 1.00 45.91 179 GLY A C 1
ATOM 1481 O O . GLY A 1 179 ? -28.844 25.262 30.185 1.00 45.91 179 GLY A O 1
ATOM 1482 N N . ALA A 1 180 ? -30.687 23.952 30.374 1.00 38.38 180 ALA A N 1
ATOM 1483 C CA . ALA A 1 180 ? -31.668 24.946 29.958 1.00 38.38 180 ALA A CA 1
ATOM 1484 C C . ALA A 1 180 ? -31.326 26.324 30.556 1.00 38.38 180 ALA A C 1
ATOM 1486 O O . ALA A 1 180 ? -30.978 26.383 31.740 1.00 38.38 180 ALA A O 1
ATOM 1487 N N . PRO A 1 181 ? -31.382 27.408 29.760 1.00 39.78 181 PRO A N 1
ATOM 1488 C CA . PRO A 1 181 ? -30.896 28.718 30.179 1.00 39.78 181 PRO A CA 1
ATOM 1489 C C . PRO A 1 181 ? -31.462 29.069 31.557 1.00 39.78 181 PRO A C 1
ATOM 1491 O O . PRO A 1 181 ? -32.672 28.966 31.780 1.00 39.78 181 PRO A O 1
ATOM 1494 N N . LYS A 1 182 ? -30.570 29.414 32.498 1.00 50.47 182 LYS A N 1
ATOM 1495 C CA . LYS A 1 182 ? -30.924 29.727 33.886 1.00 50.47 182 LYS A CA 1
ATOM 1496 C C . LYS A 1 182 ? -31.936 30.879 33.874 1.00 50.47 182 LYS A C 1
ATOM 1498 O O . LYS A 1 182 ? -31.565 32.014 33.603 1.00 50.47 182 LYS A O 1
ATOM 1503 N N . LYS A 1 183 ? -33.215 30.585 34.146 1.00 55.97 183 LYS A N 1
ATOM 1504 C CA . LYS A 1 183 ? -34.281 31.602 34.260 1.00 55.97 183 LYS A CA 1
ATOM 1505 C C . LYS A 1 183 ? -34.042 32.586 35.410 1.00 55.97 183 LYS A C 1
ATOM 1507 O O . LYS A 1 183 ? -34.646 33.646 35.415 1.00 55.97 183 LYS A O 1
ATOM 1512 N N . LEU A 1 184 ? -33.186 32.223 36.364 1.00 63.53 184 LEU A N 1
ATOM 1513 C CA . LEU A 1 184 ? -32.854 33.014 37.540 1.00 63.53 184 LEU A CA 1
ATOM 1514 C C . LEU A 1 184 ? -31.352 33.298 37.535 1.00 63.53 184 LEU A C 1
ATOM 1516 O O . LEU A 1 184 ? -30.557 32.353 37.534 1.00 63.53 184 LEU A O 1
ATOM 1520 N N . GLN A 1 185 ? -30.962 34.571 37.497 1.00 69.50 185 GLN A N 1
ATOM 1521 C CA . GLN A 1 185 ? -29.560 34.960 37.624 1.00 69.50 185 GLN A CA 1
ATOM 1522 C C . GLN A 1 185 ? -29.183 35.026 39.106 1.00 69.50 185 GLN A C 1
ATOM 1524 O O . GLN A 1 185 ? -29.849 35.691 39.893 1.00 69.50 185 GLN A O 1
ATOM 1529 N N . ASP A 1 186 ? -28.093 34.359 39.485 1.00 68.12 186 ASP A N 1
ATOM 1530 C CA . ASP A 1 186 ? -27.657 34.257 40.890 1.00 68.12 186 ASP A CA 1
ATOM 1531 C C . ASP A 1 186 ? -27.412 35.621 41.529 1.00 68.12 186 ASP A C 1
ATOM 1533 O O . ASP A 1 186 ? -27.753 35.823 42.685 1.00 68.12 186 ASP A O 1
ATOM 1537 N N . LYS A 1 187 ? -26.902 36.571 40.738 1.00 72.69 187 LYS A N 1
ATOM 1538 C CA . LYS A 1 187 ? -26.613 37.936 41.180 1.00 72.69 187 LYS A CA 1
ATOM 1539 C C . LYS A 1 187 ? -27.861 38.693 41.635 1.00 72.69 187 LYS A C 1
ATOM 1541 O O . LYS A 1 187 ? -27.785 39.446 42.594 1.00 72.69 187 LYS A O 1
ATOM 1546 N N . GLU A 1 188 ? -28.993 38.496 40.959 1.00 75.44 188 GLU A N 1
ATOM 1547 C CA . GLU A 1 188 ? -30.258 39.152 41.322 1.00 75.44 188 GLU A CA 1
ATOM 1548 C C . GLU A 1 188 ? -30.829 38.550 42.611 1.00 75.44 188 GLU A C 1
ATOM 1550 O O . GLU A 1 188 ? -31.335 39.270 43.467 1.00 75.44 188 GLU A O 1
ATOM 1555 N N . LEU A 1 189 ? -30.698 37.230 42.782 1.00 76.44 189 LEU A N 1
ATOM 1556 C CA . LEU A 1 18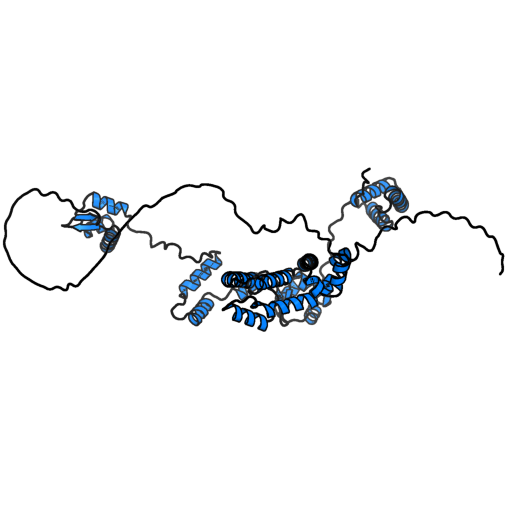9 ? -31.122 36.543 44.001 1.00 76.44 189 LEU A CA 1
ATOM 1557 C C . LEU A 1 189 ? -30.222 36.889 45.199 1.00 76.44 189 LEU A C 1
ATOM 1559 O O . LEU A 1 189 ? -30.736 37.098 46.291 1.00 76.44 189 LEU A O 1
ATOM 1563 N N . GLU A 1 190 ? -28.904 36.975 45.006 1.00 76.81 190 GLU A N 1
ATOM 1564 C CA . GLU A 1 190 ? -27.948 37.408 46.035 1.00 76.81 190 GLU A CA 1
ATOM 1565 C C . GLU A 1 190 ? -28.220 38.853 46.472 1.00 76.81 190 GLU A C 1
ATOM 1567 O O . GLU A 1 190 ? -28.330 39.111 47.668 1.00 76.81 190 GLU A O 1
ATOM 1572 N N . GLN A 1 191 ? -28.442 39.768 45.521 1.00 80.00 191 GLN A N 1
ATOM 1573 C CA . GLN A 1 191 ? -28.747 41.167 45.826 1.00 80.00 191 GLN A CA 1
ATOM 1574 C C . GLN A 1 191 ? -30.031 41.319 46.661 1.00 80.00 191 GLN A C 1
ATOM 1576 O O . GLN A 1 191 ? -30.048 42.080 47.624 1.00 80.00 191 GLN A O 1
ATOM 1581 N N . LEU A 1 192 ? -31.093 40.568 46.347 1.00 78.94 192 LEU A N 1
ATOM 1582 C CA . LEU A 1 192 ? -32.342 40.619 47.119 1.00 78.94 192 LEU A CA 1
ATOM 1583 C C . LEU A 1 192 ? -32.180 40.097 48.554 1.00 78.94 192 LEU A C 1
ATOM 1585 O O . LEU A 1 192 ? -32.825 40.610 49.467 1.00 78.94 192 LEU A O 1
ATOM 1589 N N . LEU A 1 193 ? -31.322 39.095 48.761 1.00 77.19 193 LEU A N 1
ATOM 1590 C CA . LEU A 1 193 ? -31.029 38.559 50.094 1.00 77.19 193 LEU A CA 1
ATOM 1591 C C . LEU A 1 193 ? -30.114 39.481 50.906 1.00 77.19 193 LEU A C 1
ATOM 1593 O O . LEU A 1 193 ? -30.236 39.507 52.130 1.00 77.19 193 LEU A O 1
ATOM 1597 N N . ASP A 1 194 ? -29.225 40.227 50.248 1.00 76.56 194 ASP A N 1
ATOM 1598 C CA . ASP A 1 194 ? -28.404 41.259 50.887 1.00 76.56 194 ASP A CA 1
ATOM 1599 C C . ASP A 1 194 ? -29.251 42.475 51.309 1.00 76.56 194 ASP A C 1
ATOM 1601 O O . ASP A 1 194 ? -28.984 43.082 52.349 1.00 76.56 194 ASP A O 1
ATOM 1605 N N . GLU A 1 195 ? -30.286 42.816 50.532 1.00 79.12 195 GLU A N 1
ATOM 1606 C CA . GLU A 1 195 ? -31.212 43.919 50.822 1.00 79.12 195 GLU A CA 1
ATOM 1607 C C . GLU A 1 195 ? -32.188 43.594 51.968 1.00 79.12 195 GLU A C 1
ATOM 1609 O O . GLU A 1 195 ? -32.392 44.430 52.852 1.00 79.12 195 GLU A O 1
ATOM 1614 N N . ASP A 1 196 ? -32.764 42.387 51.998 1.00 77.88 196 ASP A N 1
ATOM 1615 C CA . ASP A 1 196 ? -33.562 41.904 53.132 1.00 77.88 196 ASP A CA 1
ATOM 1616 C C . ASP A 1 196 ? -33.407 40.380 53.329 1.00 77.88 196 ASP A C 1
ATOM 1618 O O . ASP A 1 196 ? -34.051 39.576 52.646 1.00 77.88 196 ASP A O 1
ATOM 1622 N N . PRO A 1 197 ? -32.611 39.953 54.327 1.00 75.44 197 PRO A N 1
ATOM 1623 C CA . PRO A 1 197 ? -32.384 38.539 54.608 1.00 75.44 197 PRO A CA 1
ATOM 1624 C C . PRO A 1 197 ? -33.616 37.785 55.123 1.00 75.44 197 PRO A C 1
ATOM 1626 O O . PRO A 1 197 ? -33.560 36.561 55.227 1.00 75.44 197 PRO A O 1
ATOM 1629 N N . SER A 1 198 ? -34.694 38.471 55.522 1.00 75.25 198 SER A N 1
ATOM 1630 C CA . SER A 1 198 ? -35.893 37.857 56.115 1.00 75.25 198 SER A CA 1
ATOM 1631 C C . SER A 1 198 ? -36.981 37.477 55.105 1.00 75.25 198 SER A C 1
ATOM 1633 O O . SER A 1 198 ? -37.989 36.882 55.493 1.00 75.25 198 SER A O 1
ATOM 1635 N N . GLN A 1 199 ? -36.765 37.762 53.815 1.00 80.50 199 GLN A N 1
ATOM 1636 C CA . GLN A 1 199 ? -37.742 37.491 52.762 1.00 80.50 199 GLN A CA 1
ATOM 1637 C C . GLN A 1 199 ? -38.145 36.013 52.689 1.00 80.50 199 GLN A C 1
ATOM 1639 O O . GLN A 1 199 ? -37.330 35.081 52.755 1.00 80.50 199 GLN A O 1
ATOM 1644 N N . THR A 1 200 ? -39.440 35.785 52.494 1.00 83.31 200 THR A N 1
ATOM 1645 C CA . THR A 1 200 ? -39.996 34.444 52.312 1.00 83.31 200 THR A CA 1
ATOM 1646 C C . THR A 1 200 ? -39.803 33.945 50.877 1.00 83.31 200 THR A C 1
ATOM 1648 O O . THR A 1 200 ? -39.664 34.717 49.929 1.00 83.31 200 THR A O 1
ATOM 1651 N N . LEU A 1 201 ? -39.857 32.622 50.682 1.00 79.75 201 LEU A N 1
ATOM 1652 C CA . LEU A 1 201 ? -39.784 32.016 49.341 1.00 79.75 201 LEU A CA 1
ATOM 1653 C C . LEU A 1 201 ? -40.882 32.534 48.397 1.00 79.75 201 LEU A C 1
ATOM 1655 O O . LEU A 1 201 ? -40.652 32.631 47.193 1.00 79.75 201 LEU A O 1
ATOM 1659 N N . SER A 1 202 ? -42.049 32.881 48.948 1.00 79.00 202 SER A N 1
ATOM 1660 C CA . SER A 1 202 ? -43.185 33.416 48.194 1.00 79.00 202 SER A CA 1
ATOM 1661 C C . SER A 1 202 ? -42.946 34.843 47.709 1.00 79.00 202 SER A C 1
ATOM 1663 O O . SER A 1 202 ? -43.298 35.188 46.582 1.00 79.00 202 SER A O 1
ATOM 1665 N N . GLU A 1 203 ? -42.319 35.681 48.535 1.00 80.31 203 GLU A N 1
ATOM 1666 C CA . GLU A 1 203 ? -41.960 37.055 48.170 1.00 80.31 203 GLU A CA 1
ATOM 1667 C C . GLU A 1 203 ? -40.850 37.069 47.120 1.00 80.31 203 GLU A C 1
ATOM 1669 O O . GLU A 1 203 ? -41.011 37.710 46.080 1.00 80.31 203 GLU A O 1
ATOM 1674 N N . LEU A 1 204 ? -39.802 36.262 47.316 1.00 80.38 204 LEU A N 1
ATOM 1675 C CA . LEU A 1 204 ? -38.726 36.096 46.335 1.00 80.38 204 LEU A CA 1
ATOM 1676 C C . LEU A 1 204 ? -39.257 35.573 44.992 1.00 80.38 204 LEU A C 1
ATOM 1678 O O . LEU A 1 204 ? -38.874 36.077 43.938 1.00 80.38 204 LEU A O 1
ATOM 1682 N N . GLY A 1 205 ? -40.182 34.607 45.013 1.00 77.75 205 GLY A N 1
ATOM 1683 C CA . GLY A 1 205 ? -40.818 34.083 43.801 1.00 77.75 205 GLY A CA 1
ATOM 1684 C C . GLY A 1 205 ? -41.646 35.131 43.048 1.00 77.75 205 GLY A C 1
ATOM 1685 O O . GLY A 1 205 ? -41.594 35.194 41.819 1.00 77.75 205 GLY A O 1
ATOM 1686 N N . LYS A 1 206 ? -42.360 36.008 43.768 1.00 82.88 206 LYS A N 1
ATOM 1687 C CA . LYS A 1 206 ? -43.129 37.113 43.169 1.00 82.88 206 LYS A CA 1
ATOM 1688 C C . LYS A 1 206 ? -42.229 38.183 42.554 1.00 82.88 206 LYS A C 1
ATOM 1690 O O . LYS A 1 206 ? -42.518 38.630 41.448 1.00 82.88 206 LYS A O 1
ATOM 1695 N N . ILE A 1 207 ? -41.157 38.576 43.247 1.00 79.06 207 ILE A N 1
ATOM 1696 C CA . ILE A 1 207 ? -40.215 39.604 42.771 1.00 79.06 207 ILE A CA 1
ATOM 1697 C C . ILE A 1 207 ? -39.478 39.111 41.522 1.00 79.06 207 ILE A C 1
ATOM 1699 O O . ILE A 1 207 ? -39.383 39.831 40.531 1.00 79.06 207 ILE A O 1
ATOM 1703 N N . LEU A 1 208 ? -39.020 37.858 41.543 1.00 76.56 208 LEU A N 1
ATOM 1704 C CA . LEU A 1 208 ? -38.230 37.259 40.466 1.00 76.56 208 LEU A CA 1
ATOM 1705 C C . LEU A 1 208 ? -39.092 36.620 39.361 1.00 76.56 208 LEU A C 1
ATOM 1707 O O . LEU A 1 208 ? -38.552 36.090 38.394 1.00 76.56 208 LEU A O 1
ATOM 1711 N N . GLN A 1 209 ? -40.424 36.662 39.491 1.00 78.31 209 GLN A N 1
ATOM 1712 C CA . GLN A 1 209 ? -41.395 36.052 38.569 1.00 78.31 209 GLN A CA 1
ATOM 1713 C C . GLN A 1 209 ? -41.106 34.570 38.263 1.00 78.31 209 GLN A C 1
ATOM 1715 O O . GLN A 1 209 ? -41.238 34.102 37.129 1.00 78.31 209 GLN A O 1
ATOM 1720 N N . VAL A 1 210 ? -40.711 33.814 39.287 1.00 75.62 210 VAL A N 1
ATOM 1721 C CA . VAL A 1 210 ? -40.401 32.380 39.198 1.00 75.62 210 VAL A CA 1
ATOM 1722 C C . VAL A 1 210 ? -41.087 31.607 40.319 1.00 75.62 210 VAL A C 1
ATOM 1724 O O . VAL A 1 210 ? -41.344 32.135 41.397 1.00 75.62 210 VAL A O 1
ATOM 1727 N N . ASP A 1 211 ? -41.365 30.325 40.083 1.00 79.56 211 ASP A N 1
ATOM 1728 C CA . ASP A 1 211 ? -41.984 29.469 41.096 1.00 79.56 211 ASP A CA 1
ATOM 1729 C C . ASP A 1 211 ? -41.116 29.352 42.358 1.00 79.56 211 ASP A C 1
ATOM 1731 O O . ASP A 1 211 ? -39.894 29.191 42.278 1.00 79.56 211 ASP A O 1
ATOM 1735 N N . GLU A 1 212 ? -41.756 29.305 43.529 1.00 76.94 212 GLU A N 1
ATOM 1736 C CA . GLU A 1 212 ? -41.088 29.181 44.839 1.00 76.94 212 GLU A CA 1
ATOM 1737 C C . GLU A 1 212 ? -40.157 27.957 44.911 1.00 76.94 212 GLU A C 1
ATOM 1739 O O . GLU A 1 212 ? -39.099 27.979 45.544 1.00 76.94 212 GLU A O 1
ATOM 1744 N N . SER A 1 213 ? -40.521 26.881 44.206 1.00 74.94 213 SER A N 1
ATOM 1745 C CA . SER A 1 213 ? -39.712 25.663 44.104 1.00 74.94 213 SER A CA 1
ATOM 1746 C C . SER A 1 213 ? -38.389 25.876 43.355 1.00 74.94 213 SER A C 1
ATOM 1748 O O . SER A 1 213 ? -37.397 25.212 43.666 1.00 74.94 213 SER A O 1
ATOM 1750 N N . THR A 1 214 ? -38.349 26.821 42.411 1.00 77.88 214 THR A N 1
ATOM 1751 C CA . THR A 1 214 ? -37.146 27.213 41.664 1.00 77.88 214 THR A CA 1
ATOM 1752 C C . THR A 1 214 ? -36.216 28.033 42.553 1.00 77.88 214 THR A C 1
ATOM 1754 O O . THR A 1 214 ? -35.027 27.727 42.637 1.00 77.88 214 THR A O 1
ATOM 1757 N N . VAL A 1 215 ? -36.770 28.996 43.299 1.00 78.25 215 VAL A N 1
ATOM 1758 C CA . VAL A 1 215 ? -36.027 29.798 44.288 1.00 78.25 215 VAL A CA 1
ATOM 1759 C C . VAL A 1 215 ? -35.437 28.900 45.380 1.00 78.25 215 VAL A C 1
ATOM 1761 O O . VAL A 1 215 ? -34.248 28.976 45.678 1.00 78.25 215 VAL A O 1
ATOM 1764 N N . SER A 1 216 ? -36.231 27.970 45.923 1.00 80.62 216 SER A N 1
ATOM 1765 C CA . SER A 1 216 ? -35.791 27.048 46.980 1.00 80.62 216 SER A CA 1
ATOM 1766 C C . SER A 1 216 ? -34.638 26.138 46.545 1.00 80.62 216 SER A C 1
ATOM 1768 O O . SER A 1 216 ? -33.693 25.925 47.309 1.00 80.62 216 SER A O 1
ATOM 1770 N N . LYS A 1 217 ? -34.685 25.601 45.317 1.00 77.56 217 LYS A N 1
ATOM 1771 C CA . LYS A 1 217 ? -33.577 24.808 44.764 1.00 77.56 217 LYS A CA 1
ATOM 1772 C C . LYS A 1 217 ? -32.319 25.657 44.619 1.00 77.56 217 LYS A C 1
ATOM 1774 O O . LYS A 1 217 ? -31.250 25.208 45.027 1.00 77.56 217 LYS A O 1
ATOM 1779 N N . ARG A 1 218 ? -32.451 26.888 44.115 1.00 79.12 218 ARG A N 1
ATOM 1780 C CA . ARG A 1 218 ? -31.289 27.741 43.866 1.00 79.12 218 ARG A CA 1
ATOM 1781 C C . ARG A 1 218 ? -30.619 28.234 45.146 1.00 79.12 218 ARG A C 1
ATOM 1783 O O . ARG A 1 218 ? -29.398 28.190 45.233 1.00 79.12 218 ARG A O 1
ATOM 1790 N N . LEU A 1 219 ? -31.394 28.577 46.176 1.00 79.19 219 LEU A N 1
ATOM 1791 C CA . LEU A 1 219 ? -30.869 28.918 47.504 1.00 79.19 219 LEU A CA 1
ATOM 1792 C C . LEU A 1 219 ? -30.059 27.769 48.121 1.00 79.19 219 LEU A C 1
ATOM 1794 O O . LEU A 1 219 ? -29.003 28.007 48.699 1.00 79.19 219 LEU A O 1
ATOM 1798 N N . LYS A 1 220 ? -30.503 26.516 47.950 1.00 79.81 220 LYS A N 1
ATOM 1799 C CA . LYS A 1 220 ? -29.741 25.338 48.400 1.00 79.81 220 LYS A CA 1
ATOM 1800 C C . LYS A 1 220 ? -28.432 25.164 47.632 1.00 79.81 220 LYS A C 1
ATOM 1802 O O . LYS A 1 220 ? -27.424 24.825 48.242 1.00 79.81 220 LYS A O 1
ATOM 1807 N N . GLU A 1 221 ? -28.437 25.404 46.322 1.00 78.50 221 GLU A N 1
ATOM 1808 C CA . GLU A 1 221 ? -27.232 25.349 45.480 1.00 78.50 221 GLU A CA 1
ATOM 1809 C C . GLU A 1 221 ? -26.227 26.463 45.816 1.00 78.50 221 GLU A C 1
ATOM 1811 O O . GLU A 1 221 ? -25.025 26.230 45.738 1.00 78.50 221 GLU A O 1
ATOM 1816 N N . LEU A 1 222 ? -26.705 27.633 46.257 1.00 73.56 222 LEU A N 1
ATOM 1817 C CA . LEU A 1 222 ? -25.880 28.726 46.796 1.00 73.56 222 LEU A CA 1
ATOM 1818 C C . LEU A 1 222 ? -25.417 28.480 48.246 1.00 73.56 222 LEU A C 1
ATOM 1820 O O . LEU A 1 222 ? -24.685 29.285 48.816 1.00 73.56 222 LEU A O 1
ATOM 1824 N N . GLY A 1 223 ? -25.835 27.372 48.865 1.00 76.81 223 GLY A N 1
ATOM 1825 C CA . GLY A 1 223 ? -25.509 27.060 50.254 1.00 76.81 223 GLY A CA 1
ATOM 1826 C C . GLY A 1 223 ? -26.223 27.955 51.270 1.00 76.81 223 GLY A C 1
ATOM 1827 O O . GLY A 1 223 ? -25.762 28.071 52.399 1.00 76.81 223 GLY A O 1
ATOM 1828 N N . MET A 1 224 ? -27.339 28.592 50.918 1.00 80.38 224 MET A N 1
ATOM 1829 C CA . MET A 1 224 ? -28.122 29.415 51.842 1.00 80.38 224 MET A CA 1
ATOM 1830 C C . MET A 1 224 ? -29.018 28.540 52.725 1.00 80.38 224 MET A C 1
ATOM 1832 O O . MET A 1 224 ? -29.706 27.631 52.253 1.00 80.38 224 MET A O 1
ATOM 1836 N N . ILE A 1 225 ? -29.036 28.828 54.024 1.00 78.31 225 ILE A N 1
ATOM 1837 C CA . ILE A 1 225 ? -29.880 28.155 55.015 1.00 78.31 225 ILE A CA 1
ATOM 1838 C C . ILE A 1 225 ? -30.720 29.177 55.771 1.00 78.31 225 ILE A C 1
ATOM 1840 O O . ILE A 1 225 ? -30.241 30.259 56.100 1.00 78.31 225 ILE A O 1
ATOM 1844 N N . GLN A 1 226 ? -31.965 28.824 56.085 1.00 81.38 226 GLN A N 1
ATOM 1845 C CA . GLN A 1 226 ? -32.830 29.687 56.879 1.00 81.38 226 GLN A CA 1
ATOM 1846 C C . GLN A 1 226 ? -32.599 29.431 58.375 1.00 81.38 226 GLN A C 1
ATOM 1848 O O . GLN A 1 226 ? -32.765 28.309 58.861 1.00 81.38 226 GLN A O 1
ATOM 1853 N N . LYS A 1 227 ? -32.215 30.466 59.123 1.00 75.56 227 LYS A N 1
ATOM 1854 C CA . LYS A 1 227 ? -32.061 30.444 60.582 1.00 75.56 227 LYS A CA 1
ATOM 1855 C C . LYS A 1 227 ? -32.890 31.565 61.194 1.00 75.56 227 LYS A C 1
ATOM 1857 O O . LYS A 1 227 ? -32.674 32.726 60.882 1.00 75.56 227 LYS A O 1
ATOM 1862 N N . GLN A 1 228 ? -33.830 31.207 62.074 1.00 72.62 228 GLN A N 1
ATOM 1863 C CA . GLN A 1 228 ? -34.730 32.161 62.745 1.00 72.62 228 GLN A CA 1
ATOM 1864 C C . GLN A 1 228 ? -35.448 33.121 61.771 1.00 72.62 228 GLN A C 1
ATOM 1866 O O . GLN A 1 228 ? -35.627 34.291 62.074 1.00 72.62 228 GLN A O 1
ATOM 1871 N N . GLY A 1 229 ? -35.835 32.630 60.589 1.00 73.75 229 GLY A N 1
ATOM 1872 C CA . GLY A 1 229 ? -36.497 33.434 59.555 1.00 73.75 229 GLY A CA 1
ATOM 1873 C C . GLY A 1 229 ? -35.554 34.130 58.568 1.00 73.75 229 GLY A C 1
ATOM 1874 O O . GLY A 1 229 ? -36.023 34.527 57.511 1.00 73.75 229 GLY A O 1
ATOM 1875 N N . HIS A 1 230 ? -34.243 34.181 58.834 1.00 79.06 230 HIS A N 1
ATOM 1876 C CA . HIS A 1 230 ? -33.258 34.837 57.968 1.00 79.06 230 HIS A CA 1
ATOM 1877 C C . HIS A 1 230 ? -32.447 33.849 57.123 1.00 79.06 230 HIS A C 1
ATOM 1879 O O . HIS A 1 230 ? -31.996 32.820 57.630 1.00 79.06 230 HIS A O 1
ATOM 1885 N N . TRP A 1 231 ? -32.205 34.173 55.856 1.00 80.81 231 TRP A N 1
ATOM 1886 C CA . TRP A 1 231 ? -31.314 33.425 54.972 1.00 80.81 231 TRP A CA 1
ATOM 1887 C C . TRP A 1 231 ? -29.855 33.797 55.229 1.00 80.81 231 TRP A C 1
ATOM 1889 O O . TRP A 1 231 ? -29.477 34.961 55.154 1.00 80.81 231 TRP A O 1
ATOM 1899 N N . VAL A 1 232 ? -29.017 32.803 55.528 1.00 78.44 232 VAL A N 1
ATOM 1900 C CA . VAL A 1 232 ? -27.577 32.993 55.758 1.00 78.44 232 VAL A CA 1
ATOM 1901 C C . VAL A 1 232 ? -26.754 31.948 55.002 1.00 78.44 232 VAL A C 1
ATOM 1903 O O . VAL A 1 232 ? -27.189 30.796 54.914 1.00 78.44 232 VAL A O 1
ATOM 1906 N N . PRO A 1 233 ? -25.550 32.280 54.502 1.00 78.69 233 PRO A N 1
ATOM 1907 C CA . PRO A 1 233 ? -24.684 31.291 53.870 1.00 78.69 233 PRO A CA 1
ATOM 1908 C C . PRO A 1 233 ? -24.220 30.237 54.883 1.00 78.69 233 PRO A C 1
ATOM 1910 O O . PRO A 1 233 ? -23.803 30.553 56.002 1.00 78.69 233 PRO A O 1
ATOM 1913 N N . SER A 1 234 ? -24.243 28.967 54.488 1.00 71.81 234 SER A N 1
ATOM 1914 C CA . SER A 1 234 ? -23.952 27.815 55.347 1.00 71.81 234 SER A CA 1
ATOM 1915 C C . SER A 1 234 ? -22.531 27.818 55.914 1.00 71.81 234 SER A C 1
ATOM 1917 O O . SER A 1 234 ? -22.296 27.214 56.961 1.00 71.81 234 SER A O 1
ATOM 1919 N N . ASN A 1 235 ? -21.596 28.516 55.258 1.00 59.28 235 ASN A N 1
ATOM 1920 C CA . ASN A 1 235 ? -20.191 28.619 55.662 1.00 59.28 235 ASN A CA 1
ATOM 1921 C C . ASN A 1 235 ? -19.888 29.748 56.661 1.00 59.28 235 ASN A C 1
ATOM 1923 O O . ASN A 1 235 ? -18.756 29.842 57.141 1.00 59.28 235 ASN A O 1
ATOM 1927 N N . VAL A 1 236 ? -20.866 30.578 57.039 1.00 53.69 236 VAL A N 1
ATOM 1928 C CA . VAL A 1 236 ? -20.648 31.623 58.049 1.00 53.69 236 VAL A CA 1
ATOM 1929 C C . VAL A 1 236 ? -20.993 31.077 59.436 1.00 53.69 236 VAL A C 1
ATOM 1931 O O . VAL A 1 236 ? -22.149 30.858 59.804 1.00 53.69 236 VAL A O 1
ATOM 1934 N N . ARG A 1 237 ? -19.956 30.847 60.247 1.00 42.97 237 ARG A N 1
ATOM 1935 C CA . ARG A 1 237 ? -20.074 30.496 61.668 1.00 42.97 237 ARG A CA 1
ATOM 1936 C C . ARG A 1 237 ? -20.619 31.716 62.420 1.00 42.97 237 ARG A C 1
ATOM 1938 O O . ARG A 1 237 ? -19.856 32.619 62.744 1.00 42.97 237 ARG A O 1
ATOM 1945 N N . CYS A 1 238 ? -21.929 31.754 62.680 1.00 38.97 238 CYS A N 1
ATOM 1946 C CA . CYS A 1 238 ? -22.579 32.823 63.446 1.00 38.97 238 CYS A CA 1
ATOM 1947 C C . CYS A 1 238 ? -21.853 33.055 64.786 1.00 38.97 238 CYS A C 1
ATOM 1949 O O . CYS A 1 238 ? -21.999 32.266 65.719 1.00 38.97 238 CYS A O 1
ATOM 1951 N N . ARG A 1 239 ? -21.095 34.151 64.905 1.00 36.25 239 ARG A N 1
ATOM 1952 C CA . ARG A 1 239 ? -20.825 34.795 66.196 1.00 36.25 239 ARG A CA 1
ATOM 1953 C C . ARG A 1 239 ? -21.915 35.838 66.404 1.00 36.25 239 ARG A C 1
ATOM 1955 O O . ARG A 1 239 ? -21.721 37.004 66.087 1.00 36.25 239 ARG A O 1
ATOM 1962 N N . LEU A 1 240 ? -23.065 35.410 66.911 1.00 36.81 240 LEU A N 1
ATOM 1963 C CA . LEU A 1 240 ? -23.996 36.344 67.534 1.00 36.81 240 LEU A CA 1
ATOM 1964 C C . LEU A 1 240 ? -23.479 36.619 68.948 1.00 36.81 240 LEU A C 1
ATOM 1966 O O . LEU A 1 240 ? -23.441 35.734 69.802 1.00 36.81 240 LEU A O 1
ATOM 1970 N N . SER A 1 241 ? -22.986 37.839 69.136 1.00 31.92 241 SER A N 1
ATOM 1971 C CA . SER A 1 241 ? -22.633 38.433 70.419 1.00 31.92 241 SER A CA 1
ATOM 1972 C C . SER A 1 241 ? -23.859 38.507 71.328 1.00 31.92 241 SER A C 1
ATOM 1974 O O . SER A 1 241 ? -24.902 39.024 70.936 1.00 31.92 241 SER A O 1
ATOM 1976 N N . LEU A 1 242 ? -23.695 38.001 72.548 1.00 30.50 242 LEU A N 1
ATOM 1977 C CA . LEU A 1 242 ? -24.643 38.083 73.653 1.00 30.50 242 LEU A CA 1
ATOM 1978 C C . LEU A 1 242 ? -24.755 39.536 74.153 1.00 30.50 242 LEU A C 1
ATOM 1980 O O . LEU A 1 242 ? -23.759 40.096 74.608 1.00 30.50 242 LEU A O 1
ATOM 1984 N N . ALA A 1 243 ? -25.964 40.100 74.167 1.00 31.02 243 ALA A N 1
AT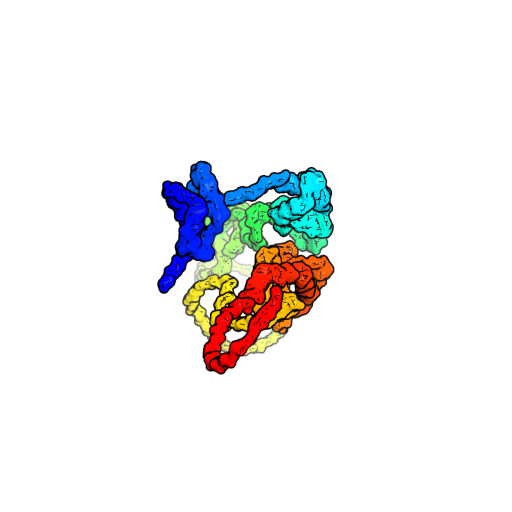OM 1985 C CA . ALA A 1 243 ? -26.362 41.133 75.122 1.00 31.02 243 ALA A CA 1
ATOM 1986 C C . ALA A 1 243 ? -27.876 41.033 75.400 1.00 31.02 243 ALA A C 1
ATOM 1988 O O . ALA A 1 243 ? -28.677 41.064 74.475 1.00 31.02 243 ALA A O 1
ATOM 1989 N N . ALA A 1 244 ? -28.178 40.835 76.690 1.00 29.70 244 ALA A N 1
ATOM 1990 C CA . ALA A 1 244 ? -29.422 40.920 77.475 1.00 29.70 244 ALA A CA 1
ATOM 1991 C C . ALA A 1 244 ? -30.718 41.404 76.770 1.00 29.70 244 ALA A C 1
ATOM 1993 O O . ALA A 1 244 ? -30.694 42.344 75.992 1.00 29.70 244 ALA A O 1
ATOM 1994 N N . VAL A 1 245 ? -31.916 40.878 77.064 1.00 32.56 245 VAL A N 1
ATOM 1995 C CA . VAL A 1 245 ? -32.609 40.925 78.370 1.00 32.56 245 VAL A CA 1
ATOM 1996 C C . VAL A 1 245 ? -33.785 39.925 78.388 1.00 32.56 245 VAL A C 1
ATOM 1998 O O . VAL A 1 245 ? -34.608 39.939 77.483 1.00 32.56 245 VAL A O 1
ATOM 2001 N N . GLY A 1 246 ? -33.900 39.159 79.483 1.00 27.91 246 GLY A N 1
ATOM 2002 C CA . GLY A 1 246 ? -35.160 38.939 80.214 1.00 27.91 246 GLY A CA 1
ATOM 2003 C C . GLY A 1 246 ? -36.174 37.900 79.717 1.00 27.91 246 GLY A C 1
ATOM 2004 O O . GLY A 1 246 ? -36.749 38.037 78.648 1.00 27.91 246 GLY A O 1
ATOM 2005 N N . GLY A 1 247 ? -36.532 36.965 80.608 1.00 28.77 247 GLY A N 1
ATOM 2006 C CA . GLY A 1 247 ? -37.902 36.439 80.675 1.00 28.77 247 GLY A CA 1
ATOM 2007 C C . GLY A 1 247 ? -38.044 34.921 80.793 1.00 28.77 247 GLY A C 1
ATOM 2008 O O . GLY A 1 247 ? -37.933 34.205 79.810 1.00 28.77 247 GLY A O 1
ATOM 2009 N N . ASN A 1 248 ? -38.338 34.472 82.016 1.00 27.69 248 ASN A N 1
ATOM 2010 C CA . ASN A 1 248 ? -38.895 33.176 82.431 1.00 27.69 248 ASN A CA 1
ATOM 2011 C C . ASN A 1 248 ? -39.657 32.363 81.363 1.00 27.69 248 ASN A C 1
ATOM 2013 O O . ASN A 1 248 ? -40.572 32.882 80.733 1.00 27.69 248 ASN A O 1
ATOM 2017 N N . SER A 1 249 ? -39.496 31.035 81.370 1.00 29.89 249 SER A N 1
ATOM 2018 C CA . SER A 1 249 ? -40.457 30.126 82.035 1.00 29.89 249 SER A CA 1
ATOM 2019 C C . SER A 1 249 ? -40.174 28.637 81.754 1.00 29.89 249 SER A C 1
ATOM 2021 O O . SER A 1 249 ? -39.957 28.209 80.631 1.00 29.89 249 SER A O 1
ATOM 2023 N N . THR A 1 250 ? -40.131 27.883 82.856 1.00 30.44 250 THR A N 1
ATOM 2024 C CA . THR A 1 250 ? -40.621 26.509 83.083 1.00 30.44 250 THR A CA 1
ATOM 2025 C C . THR A 1 250 ? -40.642 25.471 81.951 1.00 30.44 250 THR A C 1
ATOM 2027 O O . THR A 1 250 ? -41.434 25.571 81.021 1.00 30.44 250 THR A O 1
ATOM 2030 N N . GLY A 1 251 ? -40.016 24.322 82.236 1.00 29.33 251 GLY A N 1
ATOM 2031 C CA . GLY A 1 251 ? -40.754 23.052 82.214 1.00 29.33 251 GLY A CA 1
ATOM 2032 C C . GLY A 1 251 ? -40.171 21.924 81.363 1.00 29.33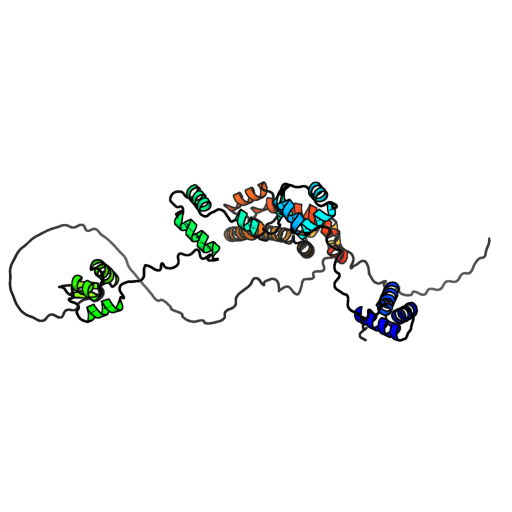 251 GLY A C 1
ATOM 2033 O O . GLY A 1 251 ? -40.177 22.017 80.147 1.00 29.33 251 GLY A O 1
ATOM 2034 N N . THR A 1 252 ? -39.794 20.836 82.059 1.00 31.22 252 THR A N 1
ATOM 2035 C CA . THR A 1 252 ? -39.970 19.405 81.694 1.00 31.22 252 THR A CA 1
ATOM 2036 C C . THR A 1 252 ? -39.359 18.926 80.365 1.00 31.22 252 THR A C 1
ATOM 2038 O O . THR A 1 252 ? -39.655 19.456 79.312 1.00 31.22 252 THR A O 1
ATOM 2041 N N . GLY A 1 253 ? -38.559 17.870 80.263 1.00 29.95 253 GLY A N 1
ATOM 2042 C CA . GLY A 1 253 ? -38.387 16.691 81.098 1.00 29.95 253 GLY A CA 1
ATOM 2043 C C . GLY A 1 253 ? -38.131 15.500 80.163 1.00 29.95 253 GLY A C 1
ATOM 2044 O O . GLY A 1 253 ? -38.893 15.302 79.226 1.00 29.95 253 GLY A O 1
ATOM 2045 N N . GLY A 1 254 ? -37.081 14.723 80.451 1.00 30.30 254 GLY A N 1
ATOM 2046 C CA . GLY A 1 254 ? -36.838 13.369 79.931 1.00 30.30 254 GLY A CA 1
ATOM 2047 C C . GLY A 1 254 ? -36.466 13.248 78.445 1.00 30.30 254 GLY A C 1
ATOM 2048 O O . GLY A 1 254 ? -36.723 14.124 77.640 1.00 30.30 254 GLY A O 1
ATOM 2049 N N . ALA A 1 255 ? -35.873 12.160 77.977 1.00 29.70 255 ALA A N 1
ATOM 2050 C CA . ALA A 1 255 ? -35.199 11.033 78.606 1.00 29.70 255 ALA A CA 1
ATOM 2051 C C . ALA A 1 255 ? -34.662 10.179 77.447 1.00 29.70 255 ALA A C 1
ATOM 2053 O O . ALA A 1 255 ? -35.367 9.986 76.461 1.00 29.70 255 ALA A O 1
ATOM 2054 N N . GLY A 1 256 ? -33.471 9.611 77.634 1.00 31.16 256 GLY A N 1
ATOM 2055 C CA . GLY A 1 256 ? -33.053 8.376 76.974 1.00 31.16 256 GLY A CA 1
ATOM 2056 C C . GLY A 1 256 ? -32.508 8.503 75.545 1.00 31.16 256 GLY A C 1
ATOM 2057 O O . GLY A 1 256 ? -32.877 9.382 74.785 1.00 31.16 256 GLY A O 1
ATOM 2058 N N . ASP A 1 257 ? -31.628 7.629 75.086 1.00 31.56 257 ASP A N 1
ATOM 2059 C CA . ASP A 1 257 ? -30.966 6.505 75.733 1.00 31.56 257 ASP A CA 1
ATOM 2060 C C . ASP A 1 257 ? -29.959 5.924 74.726 1.00 31.56 257 ASP A C 1
ATOM 2062 O O . ASP A 1 257 ? -30.170 6.031 73.523 1.00 31.56 257 ASP A O 1
ATOM 2066 N N . GLN A 1 258 ? -28.893 5.318 75.257 1.00 33.53 258 GLN A N 1
ATOM 2067 C CA . GLN A 1 258 ? -28.010 4.297 74.666 1.00 33.53 258 GLN A CA 1
ATOM 2068 C C . GLN A 1 258 ? -27.543 4.458 73.195 1.00 33.53 258 GLN A C 1
ATOM 2070 O O . GLN A 1 258 ? -28.295 4.377 72.239 1.00 33.53 258 GLN A O 1
ATOM 2075 N N . GLY A 1 259 ? -26.254 4.591 72.881 1.00 29.16 259 GLY A N 1
ATOM 2076 C CA . GLY A 1 259 ? -25.105 3.938 73.497 1.00 29.16 259 GLY A CA 1
ATOM 2077 C C . GLY A 1 259 ? -24.683 2.709 72.690 1.00 29.16 259 GLY A C 1
ATOM 2078 O O . GLY A 1 259 ? -25.286 1.652 72.814 1.00 29.16 259 GLY A O 1
ATOM 2079 N N . LYS A 1 260 ? -23.569 2.805 71.952 1.00 33.53 260 LYS A N 1
ATOM 2080 C CA . LYS A 1 260 ? -22.567 1.726 71.925 1.00 33.53 260 LYS A CA 1
ATOM 2081 C C . LYS A 1 260 ? -21.212 2.214 71.416 1.00 33.53 260 LYS A C 1
ATOM 2083 O O . LYS A 1 260 ? -20.980 2.420 70.232 1.00 33.53 260 LYS A O 1
ATOM 2088 N N . LYS A 1 261 ? -20.313 2.367 72.390 1.00 31.45 261 LYS A N 1
ATOM 2089 C CA . LYS A 1 261 ? -18.855 2.337 72.264 1.00 31.45 261 LYS A CA 1
ATOM 2090 C C . LYS A 1 261 ? -18.385 0.945 71.836 1.00 31.45 261 LYS A C 1
ATOM 2092 O O . LYS A 1 261 ? -18.862 -0.047 72.384 1.00 31.45 261 LYS A O 1
ATOM 2097 N N . LYS A 1 262 ? -17.333 0.915 71.023 1.00 31.22 262 LYS A N 1
ATOM 2098 C CA . LYS A 1 262 ? -15.987 0.349 71.293 1.00 31.22 262 LYS A CA 1
ATOM 2099 C C . LYS A 1 262 ? -15.232 0.493 69.962 1.00 31.22 262 LYS A C 1
ATOM 2101 O O . LYS A 1 262 ? -15.741 0.049 68.948 1.00 31.22 262 LYS A O 1
ATOM 2106 N N . GLY A 1 263 ? -14.153 1.269 69.859 1.00 29.61 263 GLY A N 1
ATOM 2107 C CA . GLY A 1 263 ? -12.905 1.164 70.626 1.00 29.61 263 GLY A CA 1
ATOM 2108 C C . GLY A 1 263 ? -11.980 0.199 69.866 1.00 29.61 263 GLY A C 1
ATOM 2109 O O . GLY A 1 263 ? -12.444 -0.858 69.471 1.00 29.61 263 GLY A O 1
ATOM 2110 N N . ASN A 1 264 ? -10.698 0.452 69.632 1.00 30.22 264 ASN A N 1
ATOM 2111 C CA . ASN A 1 264 ? -9.803 1.485 70.134 1.00 30.22 264 ASN A CA 1
ATOM 2112 C C . ASN A 1 264 ? -8.460 1.382 69.374 1.00 30.22 264 ASN A C 1
ATOM 2114 O O . ASN A 1 264 ? -8.159 0.310 68.861 1.00 30.22 264 ASN A O 1
ATOM 2118 N N . ALA A 1 265 ? -7.655 2.449 69.471 1.00 28.77 265 ALA A N 1
ATOM 2119 C CA . ALA A 1 265 ? -6.190 2.523 69.313 1.00 28.77 265 ALA A CA 1
ATOM 2120 C C . ALA A 1 265 ? -5.600 2.231 67.910 1.00 28.77 265 ALA A C 1
ATOM 2122 O O . ALA A 1 265 ? -5.828 1.180 67.336 1.00 28.77 265 ALA A O 1
ATOM 2123 N N . GLY A 1 266 ? -4.806 3.094 67.271 1.00 26.11 266 GLY A N 1
ATOM 2124 C CA . GLY A 1 266 ? -4.003 4.218 67.756 1.00 26.11 266 GLY A CA 1
ATOM 2125 C C . GLY A 1 266 ? -2.517 3.861 67.689 1.00 26.11 266 GLY A C 1
ATOM 2126 O O . GLY A 1 266 ? -2.131 2.869 68.289 1.00 26.11 266 GLY A O 1
ATOM 2127 N N . VAL A 1 267 ? -1.725 4.657 66.956 1.00 30.62 267 VAL A N 1
ATOM 2128 C CA . VAL A 1 267 ? -0.434 5.282 67.344 1.00 30.62 267 VAL A CA 1
ATOM 2129 C C . VAL A 1 267 ? 0.230 5.871 66.081 1.00 30.62 267 VAL A C 1
ATOM 2131 O O . VAL A 1 267 ? 0.722 5.149 65.227 1.00 30.62 267 VAL A O 1
ATOM 2134 N N . GLY A 1 268 ? 0.160 7.201 65.947 1.00 26.91 268 GLY A N 1
ATOM 2135 C CA . GLY A 1 268 ? 1.295 8.101 66.204 1.00 26.91 268 GLY A CA 1
ATOM 2136 C C . GLY A 1 268 ? 2.455 8.226 65.202 1.00 26.91 268 GLY A C 1
ATOM 2137 O O . GLY A 1 268 ? 3.400 7.457 65.287 1.00 26.91 268 GLY A O 1
ATOM 2138 N N . GLY A 1 269 ? 2.439 9.349 64.462 1.00 27.08 269 GLY A N 1
ATOM 2139 C CA . GLY A 1 269 ? 3.555 10.309 64.295 1.00 27.08 269 GLY A CA 1
ATOM 2140 C C . GLY A 1 269 ? 4.679 9.952 63.311 1.00 27.08 269 GLY A C 1
ATOM 2141 O O . GLY A 1 269 ? 4.966 8.791 63.088 1.00 27.08 269 GLY A O 1
ATOM 2142 N N . ALA A 1 270 ? 5.429 10.877 62.714 1.00 28.19 270 ALA A N 1
ATOM 2143 C CA . ALA A 1 270 ? 5.393 12.335 62.565 1.00 28.19 270 ALA A CA 1
ATOM 2144 C C . ALA A 1 270 ? 6.556 12.714 61.607 1.00 28.19 270 ALA A C 1
ATOM 2146 O O . ALA A 1 270 ? 7.461 11.907 61.410 1.00 28.19 270 ALA A O 1
ATOM 2147 N N . HIS A 1 271 ? 6.565 13.967 61.132 1.00 28.80 271 HIS A N 1
ATOM 2148 C CA . HIS A 1 271 ? 7.561 14.639 60.267 1.00 28.80 271 HIS A CA 1
ATOM 2149 C C . HIS A 1 271 ? 7.488 14.278 58.770 1.00 28.80 271 HIS A C 1
ATOM 2151 O O . HIS A 1 271 ? 7.503 13.117 58.402 1.00 28.80 271 HIS A O 1
ATOM 2157 N N . GLY A 1 272 ? 7.421 15.210 57.822 1.00 25.62 272 GLY A N 1
ATOM 2158 C CA . GLY A 1 272 ? 7.576 16.660 57.879 1.00 25.62 272 GLY A CA 1
ATOM 2159 C C . GLY A 1 272 ? 8.352 17.131 56.647 1.00 25.62 272 GLY A C 1
ATOM 2160 O O . GLY A 1 272 ? 9.372 16.541 56.312 1.00 25.62 272 GLY A O 1
ATOM 2161 N N . SER A 1 273 ? 7.869 18.225 56.058 1.00 27.77 273 SER A N 1
ATOM 2162 C CA . SER A 1 273 ? 8.535 19.099 55.079 1.00 27.77 273 SER A CA 1
ATOM 2163 C C . SER A 1 273 ? 8.384 18.737 53.601 1.00 27.77 273 SER A C 1
ATOM 2165 O O . SER A 1 273 ? 9.037 17.850 53.061 1.00 27.77 273 SER A O 1
ATOM 2167 N N . GLY A 1 274 ? 7.523 19.519 52.946 1.00 24.73 274 GLY A N 1
ATOM 2168 C CA . GLY A 1 274 ? 7.488 19.659 51.502 1.00 24.73 274 GLY A CA 1
ATOM 2169 C C . GLY A 1 274 ? 8.614 20.539 50.967 1.00 24.73 274 GLY A C 1
ATOM 2170 O O . GLY A 1 274 ? 9.287 21.247 51.714 1.00 24.73 274 GLY A O 1
ATOM 2171 N N . ILE A 1 275 ? 8.750 20.515 49.645 1.00 25.73 275 ILE A N 1
ATOM 2172 C CA . ILE A 1 275 ? 9.396 21.554 48.851 1.00 25.73 275 ILE A CA 1
ATOM 2173 C C . ILE A 1 275 ? 8.520 21.757 47.611 1.00 25.73 275 ILE A C 1
ATOM 2175 O O . ILE A 1 275 ? 8.327 20.838 46.817 1.00 25.73 275 ILE A O 1
ATOM 2179 N N . SER A 1 276 ? 7.975 22.965 47.486 1.00 25.80 276 SER A N 1
ATOM 2180 C CA . SER A 1 276 ? 7.511 23.538 46.224 1.00 25.80 276 SER A CA 1
ATOM 2181 C C . SER A 1 276 ? 8.714 23.860 45.349 1.00 25.80 276 SER A C 1
ATOM 2183 O O . SER A 1 276 ? 9.684 24.416 45.861 1.00 25.80 276 SER A O 1
ATOM 2185 N N . VAL A 1 277 ? 8.611 23.644 44.038 1.00 25.20 277 VAL A N 1
ATOM 2186 C CA . VAL A 1 277 ? 9.379 24.423 43.059 1.00 25.20 277 VAL A CA 1
ATOM 2187 C C . VAL A 1 277 ? 8.469 24.722 41.872 1.00 25.20 277 VAL A C 1
ATOM 2189 O O . VAL A 1 277 ? 8.059 23.824 41.138 1.00 25.20 277 VAL A O 1
ATOM 2192 N N . THR A 1 278 ? 8.108 25.996 41.748 1.00 24.50 278 THR A N 1
ATOM 2193 C CA . THR A 1 278 ? 7.690 26.629 40.501 1.00 24.50 278 THR A CA 1
ATOM 2194 C C . THR A 1 278 ? 8.911 26.856 39.609 1.00 24.50 278 THR A C 1
ATOM 2196 O O . THR A 1 278 ? 10.036 26.939 40.092 1.00 24.50 278 THR A O 1
ATOM 2199 N N . ASP A 1 279 ? 8.639 27.035 38.319 1.00 23.11 279 ASP A N 1
ATOM 2200 C CA . ASP A 1 279 ? 9.497 27.688 37.329 1.00 23.11 279 ASP A CA 1
ATOM 2201 C C . ASP A 1 279 ? 10.722 26.915 36.820 1.00 23.11 279 ASP A C 1
ATOM 2203 O O . ASP A 1 279 ? 11.833 27.030 37.323 1.00 23.11 279 ASP A O 1
ATOM 2207 N N . PHE A 1 280 ? 10.532 26.271 35.666 1.00 24.61 280 PHE A N 1
ATOM 2208 C CA . PHE A 1 280 ? 11.415 26.519 34.527 1.00 24.61 280 PHE A CA 1
ATOM 2209 C C . PHE A 1 280 ? 10.570 26.670 33.259 1.00 24.61 280 PHE A C 1
ATOM 2211 O O . PHE A 1 280 ? 10.071 25.708 32.679 1.00 24.61 280 PHE A O 1
ATOM 2218 N N . ALA A 1 281 ? 10.395 27.925 32.852 1.00 24.03 281 ALA A N 1
ATOM 2219 C CA . ALA A 1 281 ? 10.041 28.286 31.494 1.00 24.03 281 ALA A CA 1
ATOM 2220 C C . ALA A 1 281 ? 11.152 27.827 30.536 1.00 24.03 281 ALA A C 1
ATOM 2222 O O . ALA A 1 281 ? 12.334 28.000 30.836 1.00 24.03 281 ALA A O 1
ATOM 2223 N N . GLY A 1 282 ? 10.783 27.313 29.362 1.00 22.50 282 GLY A N 1
ATOM 2224 C CA . GLY A 1 282 ? 11.740 27.155 28.271 1.00 22.50 282 GLY A CA 1
ATOM 2225 C C . GLY A 1 282 ? 11.351 26.153 27.192 1.00 22.50 282 GLY A C 1
ATOM 2226 O O . GLY A 1 282 ? 11.538 24.960 27.368 1.00 22.50 282 GLY A O 1
ATOM 2227 N N . ALA A 1 283 ? 10.957 26.705 26.044 1.00 23.61 283 ALA A N 1
ATOM 2228 C CA . ALA A 1 283 ? 11.043 26.134 24.698 1.00 23.61 283 ALA A CA 1
ATOM 2229 C C . ALA A 1 283 ? 10.000 25.081 24.283 1.00 23.61 283 ALA A C 1
ATOM 2231 O O . ALA A 1 283 ? 10.057 23.905 24.628 1.00 23.61 283 ALA A O 1
ATOM 2232 N N . GLY A 1 284 ? 9.084 25.532 23.423 1.00 25.75 284 GLY A N 1
ATOM 2233 C CA . GLY A 1 284 ? 8.321 24.653 22.555 1.00 25.75 284 GLY A CA 1
ATOM 2234 C C . GLY A 1 284 ? 9.184 24.054 21.447 1.00 25.75 284 GLY A C 1
ATOM 2235 O O . GLY A 1 284 ? 10.137 24.673 20.983 1.00 25.75 284 GLY A O 1
ATOM 2236 N N . ALA A 1 285 ? 8.790 22.869 21.002 1.00 26.25 285 ALA A N 1
ATOM 2237 C CA . ALA A 1 285 ? 8.992 22.365 19.652 1.00 26.25 285 ALA A CA 1
ATOM 2238 C C . ALA A 1 285 ? 8.084 21.144 19.486 1.00 26.25 285 ALA A C 1
ATOM 2240 O O . ALA A 1 285 ? 8.114 20.222 20.301 1.00 26.25 285 ALA A O 1
ATOM 2241 N N . GLY A 1 286 ? 7.252 21.157 18.444 1.00 33.25 286 GLY A N 1
ATOM 2242 C CA . GLY A 1 286 ? 6.652 19.932 17.943 1.00 33.25 286 GLY A CA 1
ATOM 2243 C C . GLY A 1 286 ? 7.758 19.018 17.430 1.00 33.25 286 GLY A C 1
ATOM 2244 O O . GLY A 1 286 ? 8.673 19.491 16.764 1.00 33.25 286 GLY A O 1
ATOM 2245 N N . ASN A 1 287 ? 7.659 17.725 17.716 1.00 31.89 287 ASN A N 1
ATOM 2246 C CA . ASN A 1 287 ? 8.467 16.723 17.040 1.00 31.89 287 ASN A CA 1
ATOM 2247 C C . ASN A 1 287 ? 7.548 15.877 16.175 1.00 31.89 287 ASN A C 1
ATOM 2249 O O . ASN A 1 287 ? 6.881 14.947 16.629 1.00 31.89 287 ASN A O 1
ATOM 2253 N N . GLY A 1 288 ? 7.522 16.286 14.908 1.00 28.20 288 GLY A N 1
ATOM 2254 C CA . GLY A 1 288 ? 7.198 15.424 13.796 1.00 28.20 288 GLY A CA 1
ATOM 2255 C C . GLY A 1 288 ? 8.186 14.268 13.708 1.00 28.20 288 GLY A C 1
ATOM 2256 O O . GLY A 1 288 ? 9.286 14.276 14.262 1.00 28.20 288 GLY A O 1
ATOM 2257 N N . LEU A 1 289 ? 7.730 13.252 12.999 1.00 32.03 289 LEU A N 1
ATOM 2258 C CA . LEU A 1 289 ? 8.433 12.023 12.690 1.00 32.03 289 LEU A CA 1
ATOM 2259 C C . LEU A 1 289 ? 9.506 12.301 11.619 1.00 32.03 289 LEU A C 1
ATOM 2261 O O . LEU A 1 289 ? 9.423 11.775 10.519 1.00 32.03 289 LEU A O 1
ATOM 2265 N N . ASP A 1 290 ? 10.495 13.132 11.952 1.00 34.44 290 ASP A N 1
ATOM 2266 C CA . ASP A 1 290 ? 11.740 13.320 11.204 1.00 34.44 290 ASP A CA 1
ATOM 2267 C C . ASP A 1 290 ? 12.888 12.802 12.074 1.00 34.44 290 ASP A C 1
ATOM 2269 O O . ASP A 1 290 ? 13.412 13.474 12.959 1.00 34.44 290 ASP A O 1
ATOM 2273 N N . GLY A 1 291 ? 13.227 11.535 11.856 1.00 28.06 291 GLY A N 1
ATOM 2274 C CA . GLY A 1 291 ? 14.257 10.811 12.597 1.00 28.06 291 GLY A CA 1
ATOM 2275 C C . GLY A 1 291 ? 14.942 9.768 11.726 1.00 28.06 291 GLY A C 1
ATOM 2276 O O . GLY A 1 291 ? 15.165 8.646 12.169 1.00 28.06 291 GLY A O 1
ATOM 2277 N N . LEU A 1 292 ? 15.227 10.120 10.470 1.00 36.16 292 LEU A N 1
ATOM 2278 C CA . LEU A 1 292 ? 16.127 9.383 9.580 1.00 36.16 292 LEU A CA 1
ATOM 2279 C C . LEU A 1 292 ? 17.026 10.355 8.801 1.00 36.16 292 LEU A C 1
ATOM 2281 O O . LEU A 1 292 ? 17.171 10.228 7.593 1.00 36.16 292 LEU A O 1
ATOM 2285 N N . ASP A 1 293 ? 17.653 11.295 9.504 1.00 34.38 293 ASP A N 1
ATOM 2286 C CA . ASP A 1 293 ? 18.851 11.985 9.022 1.00 34.38 293 ASP A CA 1
ATOM 2287 C C . ASP A 1 293 ? 19.883 11.998 10.151 1.00 34.38 293 ASP A C 1
ATOM 2289 O O . ASP A 1 293 ? 19.727 12.658 11.175 1.00 34.38 293 ASP A O 1
ATOM 2293 N N . GLY A 1 294 ? 20.905 11.158 9.996 1.00 30.86 294 GLY A N 1
ATOM 2294 C CA . GLY A 1 294 ? 21.913 10.929 11.026 1.00 30.86 294 GLY A CA 1
ATOM 2295 C C . GLY A 1 294 ? 22.810 9.720 10.783 1.00 30.86 294 GLY A C 1
ATOM 2296 O O . GLY A 1 294 ? 23.172 9.061 11.746 1.00 30.86 294 GLY A O 1
ATOM 2297 N N . LEU A 1 295 ? 23.151 9.414 9.523 1.00 33.91 295 LEU A N 1
ATOM 2298 C CA . LEU A 1 295 ? 24.332 8.623 9.145 1.00 33.91 295 LEU A CA 1
ATOM 2299 C C . LEU A 1 295 ? 24.847 9.109 7.777 1.00 33.91 295 LEU A C 1
ATOM 2301 O O . LEU A 1 295 ? 24.737 8.420 6.762 1.00 33.91 295 LEU A O 1
ATOM 2305 N N . ASP A 1 296 ? 25.421 10.312 7.760 1.00 35.22 296 ASP A N 1
ATOM 2306 C CA . ASP A 1 296 ? 26.457 10.657 6.786 1.00 35.22 296 ASP A CA 1
ATOM 2307 C C . ASP A 1 296 ? 27.716 9.858 7.161 1.00 35.22 296 ASP A C 1
ATOM 2309 O O . ASP A 1 296 ? 28.439 10.189 8.099 1.00 35.22 296 ASP A O 1
ATOM 2313 N N . GLY A 1 297 ? 27.876 8.700 6.520 1.00 32.91 297 GLY A N 1
ATOM 2314 C CA . GLY A 1 297 ? 28.931 7.733 6.832 1.00 32.91 297 GLY A CA 1
ATOM 2315 C C . GLY A 1 297 ? 28.485 6.290 6.628 1.00 32.91 297 GLY A C 1
ATOM 2316 O O . GLY A 1 297 ? 28.559 5.483 7.546 1.00 32.91 297 GLY A O 1
ATOM 2317 N N . GLY A 1 298 ? 27.957 5.957 5.448 1.00 30.42 298 GLY A N 1
ATOM 2318 C CA . GLY A 1 298 ? 27.415 4.615 5.237 1.00 30.42 298 GLY A CA 1
ATOM 2319 C C . GLY A 1 298 ? 26.896 4.306 3.842 1.00 30.42 298 GLY A C 1
ATOM 2320 O O . GLY A 1 298 ? 26.033 3.444 3.700 1.00 30.42 298 GLY A O 1
ATOM 2321 N N . LEU A 1 299 ? 27.453 4.918 2.793 1.00 39.66 299 LEU A N 1
ATOM 2322 C CA . LEU A 1 299 ? 27.606 4.178 1.540 1.00 39.66 299 LEU A CA 1
ATOM 2323 C C . LEU A 1 299 ? 28.716 3.136 1.773 1.00 39.66 299 LEU A C 1
ATOM 2325 O O . LEU A 1 299 ? 29.782 3.198 1.161 1.00 39.66 299 LEU A O 1
ATOM 2329 N N . GLU A 1 300 ? 28.504 2.205 2.713 1.00 44.91 300 GLU A N 1
ATOM 2330 C CA . GLU A 1 300 ? 29.239 0.950 2.679 1.00 44.91 300 GLU A CA 1
ATOM 2331 C C . GLU A 1 300 ? 28.953 0.388 1.297 1.00 44.91 300 GLU A C 1
ATOM 2333 O O . GLU A 1 300 ? 27.801 0.154 0.925 1.00 44.91 300 GLU A O 1
ATOM 2338 N N . ARG A 1 301 ? 30.011 0.341 0.486 1.00 48.44 301 ARG A N 1
ATOM 2339 C CA . ARG A 1 301 ? 29.969 -0.102 -0.898 1.00 48.44 301 ARG A CA 1
ATOM 2340 C C . ARG A 1 301 ? 29.335 -1.478 -0.905 1.00 48.44 301 ARG A C 1
ATOM 2342 O O . ARG A 1 301 ? 30.018 -2.467 -0.655 1.00 48.44 301 ARG A O 1
ATOM 2349 N N . CYS A 1 302 ? 28.046 -1.530 -1.210 1.00 54.72 302 CYS A N 1
ATOM 2350 C CA . CYS A 1 302 ? 27.405 -2.771 -1.567 1.00 54.72 302 CYS A CA 1
ATOM 2351 C C . CYS A 1 302 ? 28.224 -3.320 -2.733 1.00 54.72 302 CYS A C 1
ATOM 2353 O O . CYS A 1 302 ? 28.376 -2.657 -3.767 1.00 54.72 302 CYS A O 1
ATOM 2355 N N . SER A 1 303 ? 28.914 -4.433 -2.489 1.00 66.06 303 SER A N 1
ATOM 2356 C CA . SER A 1 303 ? 29.901 -4.917 -3.442 1.00 66.06 303 SER A CA 1
ATOM 2357 C C . SER A 1 303 ? 29.176 -5.288 -4.733 1.00 66.06 303 SER A C 1
ATOM 2359 O O . SER A 1 303 ? 28.029 -5.738 -4.723 1.00 66.06 303 SER A O 1
ATOM 2361 N N . LEU A 1 304 ? 29.832 -5.097 -5.874 1.00 64.62 304 LEU A N 1
ATOM 2362 C CA . LEU A 1 304 ? 29.238 -5.429 -7.168 1.00 64.62 304 LEU A CA 1
ATOM 2363 C C . LEU A 1 304 ? 28.784 -6.898 -7.240 1.00 64.62 304 LEU A C 1
ATOM 2365 O O . LEU A 1 304 ? 27.814 -7.231 -7.920 1.00 64.62 304 LEU A O 1
ATOM 2369 N N . GLU A 1 305 ? 29.497 -7.770 -6.534 1.00 67.81 305 GLU A N 1
ATOM 2370 C CA . GLU A 1 305 ? 29.150 -9.176 -6.397 1.00 67.81 305 GLU A CA 1
ATOM 2371 C C . GLU A 1 305 ? 27.827 -9.352 -5.637 1.00 67.81 305 GLU A C 1
ATOM 2373 O O . GLU A 1 305 ? 26.942 -10.059 -6.117 1.00 67.81 305 GLU A O 1
ATOM 2378 N N . GLU A 1 306 ? 27.628 -8.621 -4.536 1.00 77.50 306 GLU A N 1
ATOM 2379 C CA . GLU A 1 306 ? 26.394 -8.631 -3.743 1.00 77.50 306 GLU A CA 1
ATOM 2380 C C . GLU A 1 306 ? 25.176 -8.169 -4.561 1.00 77.50 306 GLU A C 1
ATOM 2382 O O . GLU A 1 306 ? 24.166 -8.874 -4.596 1.00 77.50 306 GLU A O 1
ATOM 2387 N N . VAL A 1 307 ? 25.289 -7.064 -5.309 1.00 82.31 307 VAL A N 1
ATOM 2388 C CA . VAL A 1 307 ? 24.201 -6.542 -6.164 1.00 82.31 307 VAL A CA 1
ATOM 2389 C C . VAL A 1 307 ? 23.775 -7.563 -7.224 1.00 82.31 307 VAL A C 1
ATOM 2391 O O . VAL A 1 307 ? 22.585 -7.730 -7.511 1.00 82.31 307 VAL A O 1
ATOM 2394 N N . ARG A 1 308 ? 24.737 -8.289 -7.807 1.00 81.31 308 ARG A N 1
ATOM 2395 C CA . ARG A 1 308 ? 24.450 -9.364 -8.771 1.00 81.31 308 ARG A CA 1
ATOM 2396 C C . ARG A 1 308 ? 23.737 -10.535 -8.107 1.00 81.31 308 ARG A C 1
ATOM 2398 O O . ARG A 1 308 ? 22.857 -11.135 -8.722 1.00 81.31 308 ARG A O 1
ATOM 2405 N N . THR A 1 309 ? 24.055 -10.837 -6.847 1.00 86.31 309 THR A N 1
ATOM 2406 C CA . THR A 1 309 ? 23.372 -11.918 -6.130 1.00 86.31 309 THR A CA 1
ATOM 2407 C C . THR A 1 309 ? 21.887 -11.638 -5.897 1.00 86.31 309 THR A C 1
ATOM 2409 O O . THR A 1 309 ? 21.100 -12.588 -5.876 1.00 86.31 309 THR A O 1
ATOM 2412 N N . TRP A 1 310 ? 21.474 -10.369 -5.816 1.00 89.12 310 TRP A N 1
ATOM 2413 C CA . TRP A 1 310 ? 20.065 -9.995 -5.664 1.00 89.12 310 TRP A CA 1
ATOM 2414 C C . TRP A 1 310 ? 19.195 -10.421 -6.841 1.00 89.12 310 TRP A C 1
ATOM 2416 O O . TRP A 1 310 ? 18.021 -10.694 -6.635 1.00 89.12 310 TRP A O 1
ATOM 2426 N N . GLY A 1 311 ? 19.744 -10.514 -8.055 1.00 85.25 311 GLY A N 1
ATOM 2427 C CA . GLY A 1 311 ? 19.012 -10.988 -9.235 1.00 85.25 311 GLY A CA 1
ATOM 2428 C C . GLY A 1 311 ? 18.818 -12.506 -9.262 1.00 85.25 311 GLY A C 1
ATOM 2429 O O . GLY A 1 311 ? 17.999 -13.005 -10.023 1.00 85.25 311 GLY A O 1
ATOM 2430 N N . SER A 1 312 ? 19.570 -13.238 -8.431 1.00 85.56 312 SER A N 1
ATOM 2431 C CA . SER A 1 312 ? 19.521 -14.705 -8.350 1.00 85.56 312 SER A CA 1
ATOM 2432 C C . SER A 1 312 ? 18.648 -15.238 -7.212 1.00 85.56 312 SER A C 1
ATOM 2434 O O . SER A 1 312 ? 18.272 -16.406 -7.231 1.00 85.56 312 SER A O 1
ATOM 2436 N N . SER A 1 313 ? 18.370 -14.424 -6.189 1.00 91.12 313 SER A N 1
ATOM 2437 C CA . SER A 1 313 ? 17.598 -14.835 -5.016 1.00 91.12 313 SER A CA 1
ATOM 2438 C C . SER A 1 313 ? 16.984 -13.630 -4.312 1.00 91.12 313 SER A C 1
ATOM 2440 O O . SER A 1 313 ? 17.688 -12.688 -3.932 1.00 91.12 313 SER A O 1
ATOM 2442 N N . PHE A 1 314 ? 15.675 -13.706 -4.080 1.00 92.38 314 PHE A N 1
ATOM 2443 C CA . PHE A 1 314 ? 14.937 -12.709 -3.312 1.00 92.38 314 PHE A CA 1
ATOM 2444 C C . PHE A 1 314 ? 15.377 -12.672 -1.844 1.00 92.38 314 PHE A C 1
ATOM 2446 O O . PHE A 1 314 ? 15.536 -11.591 -1.284 1.00 92.38 314 PHE A O 1
ATOM 2453 N N . ASP A 1 315 ? 15.709 -13.820 -1.247 1.00 92.06 315 ASP A N 1
ATOM 2454 C CA . ASP A 1 315 ? 16.240 -13.876 0.120 1.00 92.06 315 ASP A CA 1
ATOM 2455 C C . ASP A 1 315 ? 17.541 -13.080 0.269 1.00 92.06 315 ASP A C 1
ATOM 2457 O O . ASP A 1 315 ? 17.747 -12.395 1.272 1.00 92.06 315 ASP A O 1
ATOM 2461 N N . LYS A 1 316 ? 18.425 -13.125 -0.738 1.00 90.75 316 LYS A N 1
ATOM 2462 C CA . LYS A 1 316 ? 19.669 -12.337 -0.729 1.00 90.75 316 LYS A CA 1
ATOM 2463 C C . LYS A 1 316 ? 19.391 -10.837 -0.829 1.00 90.75 316 LYS A C 1
ATOM 2465 O O . LYS A 1 316 ? 20.043 -10.059 -0.136 1.00 90.75 316 LYS A O 1
ATOM 2470 N N . LEU A 1 317 ? 18.408 -10.440 -1.641 1.00 92.38 317 LEU A N 1
ATOM 2471 C CA . LEU A 1 317 ? 17.945 -9.052 -1.727 1.00 92.38 317 LEU A CA 1
ATOM 2472 C C . LEU A 1 317 ? 17.393 -8.565 -0.377 1.00 92.38 317 LEU A C 1
ATOM 2474 O O . LEU A 1 317 ? 17.788 -7.503 0.099 1.00 92.38 317 LEU A O 1
ATOM 2478 N N . MET A 1 318 ? 16.522 -9.356 0.254 1.00 92.31 318 MET A N 1
ATOM 2479 C CA . MET A 1 318 ? 15.822 -8.984 1.489 1.00 92.31 318 MET A CA 1
ATOM 2480 C C . MET A 1 318 ? 16.726 -8.987 2.730 1.00 92.31 318 MET A C 1
ATOM 2482 O O . MET A 1 318 ? 16.493 -8.215 3.661 1.00 92.31 318 MET A O 1
ATOM 2486 N N . ARG A 1 319 ? 17.801 -9.788 2.742 1.00 89.56 319 ARG A N 1
ATOM 2487 C CA . ARG A 1 319 ? 18.834 -9.738 3.794 1.00 89.56 319 ARG A CA 1
ATOM 2488 C C . ARG A 1 319 ? 19.694 -8.474 3.716 1.00 89.56 319 ARG A C 1
ATOM 2490 O O . ARG A 1 319 ? 20.125 -7.967 4.751 1.00 89.56 319 ARG A O 1
ATOM 2497 N N . SER A 1 320 ? 19.925 -7.941 2.515 1.00 89.31 320 SER A N 1
ATOM 2498 C CA . SER A 1 320 ? 20.748 -6.745 2.323 1.00 89.31 320 SER A CA 1
ATOM 2499 C C . SER A 1 320 ? 19.984 -5.467 2.689 1.00 89.31 320 SER A C 1
ATOM 2501 O O . SER A 1 320 ? 18.839 -5.255 2.288 1.00 89.31 320 SER A O 1
ATOM 2503 N N . VAL A 1 321 ? 20.608 -4.570 3.460 1.00 88.38 321 VAL A N 1
ATOM 2504 C CA . VAL A 1 321 ? 20.030 -3.243 3.760 1.00 88.38 321 VAL A CA 1
ATOM 2505 C C . VAL A 1 321 ? 19.940 -2.404 2.482 1.00 88.38 321 VAL A C 1
ATOM 2507 O O . VAL A 1 321 ? 18.914 -1.771 2.235 1.00 88.38 321 VAL A O 1
ATOM 2510 N N . ALA A 1 322 ? 20.984 -2.433 1.649 1.00 86.94 322 ALA A N 1
ATOM 2511 C CA . ALA A 1 322 ? 21.012 -1.724 0.372 1.00 86.94 322 ALA A CA 1
ATOM 2512 C C . ALA A 1 322 ? 19.987 -2.304 -0.616 1.00 86.94 322 ALA A C 1
ATOM 2514 O O . ALA A 1 322 ? 19.265 -1.547 -1.265 1.00 86.94 322 ALA A O 1
ATOM 2515 N N . GLY A 1 323 ? 19.863 -3.636 -0.654 1.00 89.00 323 GLY A N 1
ATOM 2516 C CA . GLY A 1 323 ? 18.864 -4.331 -1.464 1.00 89.00 323 GLY A CA 1
ATOM 2517 C C . GLY A 1 323 ? 17.438 -3.909 -1.116 1.00 89.00 323 GLY A C 1
ATOM 2518 O O . GLY A 1 323 ? 16.679 -3.503 -1.992 1.00 89.00 323 GLY A O 1
ATOM 2519 N N . ARG A 1 324 ? 17.100 -3.893 0.179 1.00 93.75 324 ARG A N 1
ATOM 2520 C CA . ARG A 1 324 ? 15.795 -3.419 0.666 1.00 93.75 324 ARG A CA 1
ATOM 2521 C C . ARG A 1 324 ? 15.512 -1.959 0.320 1.00 93.75 324 ARG A C 1
ATOM 2523 O O . ARG A 1 324 ? 14.385 -1.650 -0.052 1.00 93.75 324 ARG A O 1
ATOM 2530 N N . LYS A 1 325 ? 16.505 -1.066 0.417 1.00 90.75 325 LYS A N 1
ATOM 2531 C CA . LYS A 1 325 ? 16.340 0.350 0.034 1.00 90.75 325 LYS A CA 1
ATOM 2532 C C . LYS A 1 325 ? 16.005 0.491 -1.453 1.00 90.75 325 LYS A C 1
ATOM 2534 O O . LYS A 1 325 ? 15.030 1.155 -1.788 1.00 90.75 325 LYS A O 1
ATOM 2539 N N . LEU A 1 326 ? 16.761 -0.185 -2.320 1.00 90.44 326 LEU A N 1
ATOM 2540 C CA . LEU A 1 326 ? 16.538 -0.137 -3.767 1.00 90.44 326 LEU A CA 1
ATOM 2541 C C . LEU A 1 326 ? 15.209 -0.797 -4.169 1.00 90.44 326 LEU A C 1
ATOM 2543 O O . LEU A 1 326 ? 14.496 -0.299 -5.035 1.00 90.44 326 LEU A O 1
ATOM 2547 N N . PHE A 1 327 ? 14.852 -1.908 -3.521 1.00 93.62 327 PHE A N 1
ATOM 2548 C CA . PHE A 1 327 ? 13.576 -2.578 -3.757 1.00 93.62 327 PHE A CA 1
ATOM 2549 C C . PHE A 1 327 ? 12.390 -1.732 -3.279 1.00 93.62 327 PHE A C 1
ATOM 2551 O O . PHE A 1 327 ? 11.377 -1.670 -3.966 1.00 93.62 327 PHE A O 1
ATOM 2558 N N . ARG A 1 328 ? 12.526 -1.010 -2.159 1.00 92.88 328 ARG A N 1
ATOM 2559 C CA . ARG A 1 328 ? 11.513 -0.052 -1.691 1.00 92.88 328 ARG A CA 1
ATOM 2560 C C . ARG A 1 328 ? 11.292 1.086 -2.686 1.00 92.88 328 ARG A C 1
ATOM 2562 O O . ARG A 1 328 ? 10.145 1.422 -2.943 1.00 92.88 328 ARG A O 1
ATOM 2569 N N . GLU A 1 329 ? 12.355 1.647 -3.261 1.00 90.19 329 GLU A N 1
ATOM 2570 C CA . GLU A 1 329 ? 12.245 2.684 -4.301 1.00 90.19 329 GLU A CA 1
ATOM 2571 C C . GLU A 1 329 ? 11.484 2.166 -5.531 1.00 90.19 329 GLU A C 1
ATOM 2573 O O . GLU A 1 329 ? 10.614 2.846 -6.074 1.00 90.19 329 GLU A O 1
ATOM 2578 N N . PHE A 1 330 ? 11.750 0.920 -5.929 1.00 93.31 330 PHE A N 1
ATOM 2579 C CA . PHE A 1 330 ? 10.997 0.263 -6.992 1.00 93.31 330 PHE A CA 1
ATOM 2580 C C . PHE A 1 330 ? 9.517 0.066 -6.626 1.00 93.31 330 PHE A C 1
ATOM 2582 O O . PHE A 1 330 ? 8.649 0.413 -7.424 1.00 93.31 330 PHE A O 1
ATOM 2589 N N . LEU A 1 331 ? 9.214 -0.430 -5.424 1.00 92.81 331 LEU A N 1
ATOM 2590 C CA . LEU A 1 331 ? 7.833 -0.629 -4.976 1.00 92.81 331 LEU A CA 1
ATOM 2591 C C . LEU A 1 331 ? 7.055 0.690 -4.875 1.00 92.81 331 LEU A C 1
ATOM 2593 O O . LEU A 1 331 ? 5.891 0.715 -5.262 1.00 92.81 331 LEU A O 1
ATOM 2597 N N . MET A 1 332 ? 7.703 1.785 -4.458 1.00 89.75 332 MET A N 1
ATOM 2598 C CA . MET A 1 332 ? 7.112 3.132 -4.484 1.00 89.75 332 MET A CA 1
ATOM 2599 C C . MET A 1 332 ? 6.739 3.565 -5.904 1.00 89.75 332 MET A C 1
ATOM 2601 O O . MET A 1 332 ? 5.694 4.173 -6.115 1.00 89.75 332 MET A O 1
ATOM 2605 N N . SER A 1 333 ? 7.560 3.225 -6.904 1.00 86.56 333 SER A N 1
ATOM 2606 C CA . SER A 1 333 ? 7.238 3.524 -8.307 1.00 86.56 333 SER A CA 1
ATOM 2607 C C . SER A 1 333 ? 6.045 2.722 -8.848 1.00 86.56 333 SER A C 1
ATOM 2609 O O . SER A 1 333 ? 5.432 3.127 -9.835 1.00 86.56 333 SER A O 1
ATOM 2611 N N . GLU A 1 334 ? 5.706 1.604 -8.198 1.00 90.19 334 GLU A N 1
ATOM 2612 C CA . GLU A 1 334 ? 4.552 0.757 -8.514 1.00 90.19 334 GLU A CA 1
ATOM 2613 C C . GLU A 1 334 ? 3.398 0.910 -7.504 1.00 90.19 334 GLU A C 1
ATOM 2615 O O . GLU A 1 334 ? 2.450 0.131 -7.576 1.00 90.19 334 GLU A O 1
ATOM 2620 N N . TYR A 1 335 ? 3.453 1.897 -6.596 1.00 86.88 335 TYR A N 1
ATOM 2621 C CA . TYR A 1 335 ? 2.451 2.131 -5.542 1.00 86.88 335 TYR A CA 1
ATOM 2622 C C . TYR A 1 335 ? 2.152 0.874 -4.707 1.00 86.88 335 TYR A C 1
ATOM 2624 O O . TYR A 1 335 ? 0.999 0.490 -4.531 1.00 86.88 335 TYR A O 1
ATOM 2632 N N . SER A 1 336 ? 3.209 0.180 -4.283 1.00 93.12 336 SER A N 1
ATOM 2633 C CA . SER A 1 336 ? 3.124 -1.083 -3.535 1.00 93.12 336 SER A CA 1
ATOM 2634 C C . SER A 1 336 ? 4.129 -1.153 -2.377 1.00 93.12 336 SER A C 1
ATOM 2636 O O . SER A 1 336 ? 4.529 -2.241 -1.935 1.00 93.12 336 SER A O 1
ATOM 2638 N N . GLU A 1 337 ? 4.613 0.004 -1.903 1.00 93.69 337 GLU A N 1
ATOM 2639 C CA . GLU A 1 337 ? 5.621 0.088 -0.844 1.00 93.69 337 GLU A CA 1
ATOM 2640 C C . GLU A 1 337 ? 5.134 -0.379 0.532 1.00 93.69 337 GLU A C 1
ATOM 2642 O O . GLU A 1 337 ? 5.959 -0.732 1.382 1.00 93.69 337 GLU A O 1
ATOM 2647 N N . GLU A 1 338 ? 3.821 -0.433 0.754 1.00 94.75 338 GLU A N 1
ATOM 2648 C CA . GLU A 1 338 ? 3.214 -0.935 1.985 1.00 94.75 338 GLU A CA 1
ATOM 2649 C C . GLU A 1 338 ? 3.642 -2.376 2.283 1.00 94.75 338 GLU A C 1
ATOM 2651 O O . GLU A 1 338 ? 3.859 -2.734 3.440 1.00 94.75 338 GLU A O 1
ATOM 2656 N N . ASN A 1 339 ? 3.886 -3.180 1.243 1.00 95.50 339 ASN A N 1
ATOM 2657 C CA . ASN A 1 339 ? 4.271 -4.583 1.383 1.00 95.50 339 ASN A CA 1
ATOM 2658 C C . ASN A 1 339 ? 5.644 -4.753 2.052 1.00 95.50 339 ASN A C 1
ATOM 2660 O O . ASN A 1 339 ? 5.801 -5.551 2.981 1.00 95.50 339 ASN A O 1
ATOM 2664 N N . ILE A 1 340 ? 6.649 -3.978 1.622 1.00 95.88 340 ILE A N 1
ATOM 2665 C CA . ILE A 1 340 ? 7.976 -4.019 2.253 1.00 95.88 340 ILE A CA 1
ATOM 2666 C C . ILE A 1 340 ? 7.971 -3.308 3.607 1.00 95.88 340 ILE A C 1
ATOM 2668 O O . ILE A 1 340 ? 8.669 -3.747 4.521 1.00 95.88 340 ILE A O 1
ATOM 2672 N N . ALA A 1 341 ? 7.184 -2.240 3.762 1.00 95.31 341 ALA A N 1
ATOM 2673 C CA . ALA A 1 341 ? 7.069 -1.521 5.026 1.00 95.31 341 ALA A CA 1
ATOM 2674 C C . ALA A 1 341 ? 6.482 -2.418 6.128 1.00 95.31 341 ALA A C 1
ATOM 2676 O O . ALA A 1 341 ? 7.080 -2.542 7.198 1.00 95.31 341 ALA A O 1
ATOM 2677 N N . PHE A 1 342 ? 5.397 -3.135 5.826 1.00 97.56 342 PHE A N 1
ATOM 2678 C CA . PHE A 1 342 ? 4.809 -4.135 6.712 1.00 97.56 342 PHE A CA 1
ATOM 2679 C C . PHE A 1 342 ? 5.801 -5.244 7.072 1.00 97.56 342 PHE A C 1
ATOM 2681 O O . PHE A 1 342 ? 5.965 -5.582 8.247 1.00 97.56 342 PHE A O 1
ATOM 2688 N N . TRP A 1 343 ? 6.513 -5.784 6.076 1.00 96.88 343 TRP A N 1
ATOM 2689 C CA . TRP A 1 343 ? 7.509 -6.827 6.316 1.00 96.88 343 TRP A CA 1
ATOM 2690 C C . TRP A 1 343 ? 8.614 -6.353 7.271 1.00 96.88 343 TRP A C 1
ATOM 2692 O O . TRP A 1 343 ? 8.998 -7.091 8.178 1.00 96.88 343 TRP A O 1
ATOM 2702 N N . LEU A 1 344 ? 9.091 -5.111 7.114 1.00 95.19 344 LEU A N 1
ATOM 2703 C CA . LEU A 1 344 ? 10.099 -4.516 7.997 1.00 95.19 344 LEU A CA 1
ATOM 2704 C C . LEU A 1 344 ? 9.572 -4.270 9.410 1.00 95.19 344 LEU A C 1
ATOM 2706 O O . LEU A 1 344 ? 10.307 -4.482 10.374 1.00 95.19 344 LEU A O 1
ATOM 2710 N N . ALA A 1 345 ? 8.316 -3.848 9.542 1.00 95.75 345 ALA A N 1
ATOM 2711 C CA . ALA A 1 345 ? 7.693 -3.651 10.843 1.00 95.75 345 ALA A CA 1
ATOM 2712 C C . ALA A 1 345 ? 7.571 -4.980 11.611 1.00 95.75 345 ALA A C 1
ATOM 2714 O O . ALA A 1 345 ? 7.882 -5.033 12.802 1.00 95.75 345 ALA A O 1
ATOM 2715 N N . CYS A 1 346 ? 7.232 -6.072 10.916 1.00 95.94 346 CYS A N 1
ATOM 2716 C CA . CYS A 1 346 ? 7.227 -7.421 11.488 1.00 95.94 346 CYS A CA 1
ATOM 2717 C C . CYS A 1 346 ? 8.630 -7.867 11.934 1.00 95.94 346 CYS A C 1
ATOM 2719 O O . CYS A 1 346 ? 8.789 -8.370 13.044 1.00 95.94 346 CYS A O 1
ATOM 2721 N N . GLU A 1 347 ? 9.666 -7.632 11.118 1.00 94.25 347 GLU A N 1
ATOM 2722 C CA . GLU A 1 347 ? 11.056 -7.927 11.503 1.00 94.25 347 GLU A CA 1
ATOM 2723 C C . GLU A 1 347 ? 11.505 -7.140 12.738 1.00 94.25 347 GLU A C 1
ATOM 2725 O O . GLU A 1 347 ? 12.278 -7.652 13.549 1.00 94.25 347 GLU A O 1
ATOM 2730 N N . GLN A 1 348 ? 11.040 -5.898 12.890 1.00 93.56 348 GLN A N 1
ATOM 2731 C CA . GLN A 1 348 ? 11.347 -5.100 14.071 1.00 93.56 348 GLN A CA 1
ATOM 2732 C C . GLN A 1 348 ? 10.614 -5.626 15.306 1.00 93.56 348 GLN A C 1
ATOM 2734 O O . GLN A 1 348 ? 11.233 -5.725 16.361 1.00 93.56 348 GLN A O 1
ATOM 2739 N N . LEU A 1 349 ? 9.339 -6.009 15.180 1.00 93.81 349 LEU A N 1
ATOM 2740 C CA . LEU A 1 349 ? 8.562 -6.592 16.278 1.00 93.81 349 LEU A CA 1
ATOM 2741 C C . LEU A 1 349 ? 9.222 -7.865 16.829 1.00 93.81 349 LEU A C 1
ATOM 2743 O O . LEU A 1 349 ? 9.289 -8.044 18.041 1.00 93.81 349 LEU A O 1
ATOM 2747 N N . LYS A 1 350 ? 9.780 -8.708 15.952 1.00 94.44 350 LYS A N 1
ATOM 2748 C CA . LYS A 1 350 ? 10.492 -9.946 16.324 1.00 94.44 350 LYS A CA 1
ATOM 2749 C C . LYS A 1 350 ? 11.746 -9.736 17.166 1.00 94.44 350 LYS A C 1
ATOM 2751 O O . LYS A 1 350 ? 12.202 -10.668 17.819 1.00 94.44 350 LYS A O 1
ATOM 2756 N N . ARG A 1 351 ? 12.338 -8.542 17.111 1.00 92.50 351 ARG A N 1
ATOM 2757 C CA . ARG A 1 351 ? 13.543 -8.191 17.880 1.00 92.50 351 ARG A CA 1
ATOM 2758 C C . ARG A 1 351 ? 13.209 -7.657 19.266 1.00 92.50 351 ARG A C 1
ATOM 2760 O O . ARG A 1 351 ? 14.110 -7.537 20.094 1.00 92.50 351 ARG A O 1
ATOM 2767 N N . GLU A 1 352 ? 11.948 -7.313 19.507 1.00 91.88 352 GLU A N 1
ATOM 2768 C CA . GLU A 1 352 ? 11.501 -6.816 20.798 1.00 91.88 352 GLU A CA 1
ATOM 2769 C C . GLU A 1 352 ? 11.275 -7.964 21.777 1.00 91.88 352 GLU A C 1
ATOM 2771 O O . GLU A 1 352 ? 10.691 -8.990 21.438 1.00 91.88 352 GLU A O 1
ATOM 2776 N N . ASN A 1 353 ? 11.704 -7.752 23.020 1.00 90.62 353 ASN A N 1
ATOM 2777 C CA . ASN A 1 353 ? 11.542 -8.715 24.112 1.00 90.62 353 ASN A CA 1
ATOM 2778 C C . ASN A 1 353 ? 10.634 -8.188 25.234 1.00 90.62 353 ASN A C 1
ATOM 2780 O O . ASN A 1 353 ? 10.267 -8.945 26.130 1.00 90.62 353 ASN A O 1
ATOM 2784 N N . ASN A 1 354 ? 10.284 -6.896 25.209 1.00 93.25 354 ASN A N 1
ATOM 2785 C CA . ASN A 1 354 ? 9.425 -6.284 26.217 1.00 93.25 354 ASN A CA 1
ATOM 2786 C C . ASN A 1 354 ? 7.942 -6.469 25.837 1.00 93.25 354 ASN A C 1
ATOM 2788 O O . ASN A 1 354 ? 7.538 -5.967 24.786 1.00 93.25 354 ASN A O 1
ATOM 2792 N N . PRO A 1 355 ? 7.122 -7.145 26.668 1.00 91.69 355 PRO A N 1
ATOM 2793 C CA . PRO A 1 355 ? 5.712 -7.395 26.372 1.00 91.69 355 PRO A CA 1
ATOM 2794 C C . PRO A 1 355 ? 4.887 -6.121 26.149 1.00 91.69 355 PRO A C 1
ATOM 2796 O O . PRO A 1 355 ? 4.047 -6.116 25.255 1.00 91.69 355 PRO A O 1
ATOM 2799 N N . GLU A 1 356 ? 5.145 -5.039 26.890 1.00 92.31 356 GLU A N 1
ATOM 2800 C CA . GLU A 1 356 ? 4.402 -3.778 26.722 1.00 92.31 356 GLU A CA 1
ATOM 2801 C C . GLU A 1 356 ? 4.687 -3.149 25.353 1.00 92.31 356 GLU A C 1
ATOM 2803 O O . GLU A 1 356 ? 3.778 -2.764 24.618 1.00 92.31 356 GLU A O 1
ATOM 2808 N N . THR A 1 357 ? 5.962 -3.124 24.960 1.00 92.62 357 THR A N 1
ATOM 2809 C CA . THR A 1 357 ? 6.395 -2.575 23.670 1.00 92.62 357 THR A CA 1
ATOM 2810 C C . THR A 1 357 ? 5.950 -3.455 22.500 1.00 92.62 357 THR A C 1
ATOM 2812 O O . THR A 1 357 ? 5.657 -2.943 21.421 1.00 92.62 357 THR A O 1
ATOM 2815 N N . ILE A 1 358 ? 5.878 -4.777 22.698 1.00 94.44 358 ILE A N 1
ATOM 2816 C CA . ILE A 1 358 ? 5.322 -5.720 21.717 1.00 94.44 358 ILE A CA 1
ATOM 2817 C C . ILE A 1 358 ? 3.840 -5.429 21.497 1.00 94.44 358 ILE A C 1
ATOM 2819 O O . ILE A 1 358 ? 3.406 -5.370 20.350 1.00 94.44 358 ILE A O 1
ATOM 2823 N N . GLU A 1 359 ? 3.069 -5.234 22.566 1.00 94.31 359 GLU A N 1
ATOM 2824 C CA . GLU A 1 359 ? 1.643 -4.933 22.462 1.00 94.31 359 GLU A CA 1
ATOM 2825 C C . GLU A 1 359 ? 1.400 -3.605 21.731 1.00 94.31 359 GLU A C 1
ATOM 2827 O O . GLU A 1 359 ? 0.594 -3.546 20.799 1.00 94.31 359 GLU A O 1
ATOM 2832 N N . GLU A 1 360 ? 2.141 -2.556 22.097 1.00 94.12 360 GLU A N 1
ATOM 2833 C CA . GLU A 1 360 ? 2.056 -1.244 21.454 1.00 94.12 360 GLU A CA 1
ATOM 2834 C C . GLU A 1 360 ? 2.424 -1.310 19.964 1.00 94.12 360 GLU A C 1
ATOM 2836 O O . GLU A 1 360 ? 1.651 -0.870 19.108 1.00 94.12 360 GLU A O 1
ATOM 2841 N N . LYS A 1 361 ? 3.565 -1.925 19.625 1.00 94.62 361 LYS A N 1
ATOM 2842 C CA . LYS A 1 361 ? 4.000 -2.070 18.228 1.00 94.62 361 LYS A CA 1
ATOM 2843 C C . LYS A 1 361 ? 3.071 -2.965 17.424 1.00 94.62 361 LYS A C 1
ATOM 2845 O O . LYS A 1 361 ? 2.820 -2.670 16.260 1.00 94.62 361 LYS A O 1
ATOM 2850 N N . ALA A 1 362 ? 2.542 -4.034 18.013 1.00 95.69 362 ALA A N 1
ATOM 2851 C CA . ALA A 1 362 ? 1.587 -4.896 17.331 1.00 95.69 362 ALA A CA 1
ATOM 2852 C C . ALA A 1 362 ? 0.286 -4.155 17.016 1.00 95.69 362 ALA A C 1
ATOM 2854 O O . ALA A 1 362 ? -0.234 -4.297 15.911 1.00 95.69 362 ALA A O 1
ATOM 2855 N N . ARG A 1 363 ? -0.207 -3.318 17.938 1.00 94.75 363 ARG A N 1
ATOM 2856 C CA . ARG A 1 363 ? -1.368 -2.453 17.689 1.00 94.75 363 ARG A CA 1
ATOM 2857 C C . ARG A 1 363 ? -1.096 -1.474 16.547 1.00 94.75 363 ARG A C 1
ATOM 2859 O O . ARG A 1 363 ? -1.892 -1.401 15.619 1.00 94.75 363 ARG A O 1
ATOM 2866 N N . TYR A 1 364 ? 0.064 -0.817 16.555 1.00 95.62 364 TYR A N 1
ATOM 2867 C CA . TYR A 1 364 ? 0.465 0.081 15.470 1.00 95.62 364 TYR A CA 1
ATOM 2868 C C . TYR A 1 364 ? 0.551 -0.633 14.111 1.00 95.62 364 TYR A C 1
ATOM 2870 O O . TYR A 1 364 ? 0.025 -0.144 13.116 1.00 95.62 364 TYR A O 1
ATOM 2878 N N . ILE A 1 365 ? 1.173 -1.817 14.064 1.00 96.25 365 ILE A N 1
ATOM 2879 C CA . ILE A 1 365 ? 1.271 -2.628 12.840 1.00 96.25 365 ILE A CA 1
ATOM 2880 C C . ILE A 1 365 ? -0.118 -3.032 12.345 1.00 96.25 365 ILE A C 1
ATOM 2882 O O . ILE A 1 365 ? -0.383 -3.001 11.143 1.00 96.25 365 ILE A O 1
ATOM 2886 N N . TYR A 1 366 ? -1.005 -3.410 13.262 1.00 95.69 366 TYR A N 1
ATOM 2887 C CA . TYR A 1 366 ? -2.369 -3.770 12.921 1.00 95.69 366 TYR A CA 1
ATOM 2888 C C . TYR A 1 366 ? -3.120 -2.590 12.296 1.00 95.69 366 TYR A C 1
ATOM 2890 O O . TYR A 1 366 ? -3.699 -2.739 11.220 1.00 95.69 366 TYR A O 1
ATOM 2898 N N . ASP A 1 367 ? -3.066 -1.419 12.926 1.00 93.94 367 ASP A N 1
ATOM 2899 C CA . ASP A 1 367 ? -3.783 -0.233 12.460 1.00 93.94 367 ASP A CA 1
ATOM 2900 C C . ASP A 1 367 ? -3.223 0.316 11.141 1.00 93.94 367 ASP A C 1
ATOM 2902 O O . ASP A 1 367 ? -4.009 0.704 10.279 1.00 93.94 367 ASP A O 1
ATOM 2906 N N . ASP A 1 368 ? -1.898 0.302 10.944 1.00 94.25 368 ASP A N 1
ATOM 2907 C CA . ASP A 1 368 ? -1.258 0.855 9.740 1.00 94.25 368 ASP A CA 1
ATOM 2908 C C . ASP A 1 368 ? -1.239 -0.138 8.564 1.00 94.25 368 ASP A C 1
ATOM 2910 O O . ASP A 1 368 ? -1.214 0.311 7.427 1.00 94.25 368 ASP A O 1
ATOM 2914 N N . TYR A 1 369 ? -1.312 -1.462 8.766 1.00 95.56 369 TYR A N 1
ATOM 2915 C CA . TYR A 1 369 ? -1.174 -2.425 7.651 1.00 95.56 369 TYR A CA 1
ATOM 2916 C C . TYR A 1 369 ? -2.269 -3.493 7.548 1.00 95.56 369 TYR A C 1
ATOM 2918 O O . TYR A 1 369 ? -2.502 -4.009 6.459 1.00 95.56 369 TYR A O 1
ATOM 2926 N N . ILE A 1 370 ? -2.945 -3.863 8.637 1.00 94.50 370 ILE A N 1
ATOM 2927 C CA . ILE A 1 370 ? -3.912 -4.982 8.638 1.00 94.50 370 ILE A CA 1
ATOM 2928 C C . ILE A 1 370 ? -5.359 -4.490 8.591 1.00 94.50 370 ILE A C 1
ATOM 2930 O O . ILE A 1 370 ? -6.218 -5.134 7.979 1.00 94.50 370 ILE A O 1
ATOM 2934 N N . SER A 1 371 ? -5.632 -3.371 9.261 1.00 92.25 371 SER A N 1
ATOM 2935 C CA . SER A 1 371 ? -6.958 -2.781 9.372 1.00 92.25 371 SER A CA 1
ATOM 2936 C C . SER A 1 371 ? -7.550 -2.490 7.995 1.00 92.25 371 SER A C 1
ATOM 2938 O O . SER A 1 371 ? -6.913 -1.875 7.146 1.00 92.25 371 SER A O 1
ATOM 2940 N N . ILE A 1 372 ? -8.819 -2.858 7.807 1.00 88.50 372 ILE A N 1
ATOM 2941 C CA . ILE A 1 372 ? -9.596 -2.568 6.585 1.00 88.50 372 ILE A CA 1
ATOM 2942 C C . ILE A 1 372 ? -9.834 -1.072 6.346 1.00 88.50 372 ILE A C 1
ATOM 2944 O O . ILE A 1 372 ? -10.411 -0.685 5.333 1.00 88.50 372 ILE A O 1
ATOM 2948 N N . LEU A 1 373 ? -9.506 -0.243 7.337 1.00 89.44 373 LEU A N 1
ATOM 2949 C CA . LEU A 1 373 ? -9.589 1.210 7.263 1.00 89.44 373 LEU A CA 1
ATOM 2950 C C . LEU A 1 373 ? -8.219 1.840 6.987 1.00 89.44 373 LEU A C 1
ATOM 2952 O O . LEU A 1 373 ? -8.143 3.059 6.847 1.00 89.44 373 LEU A O 1
ATOM 2956 N N . SER A 1 374 ? -7.149 1.039 6.939 1.00 89.94 374 SER A N 1
ATOM 2957 C CA . SER A 1 374 ? -5.812 1.563 6.712 1.00 89.94 374 SER A CA 1
ATOM 2958 C C . SER A 1 374 ? -5.633 2.009 5.257 1.00 89.94 374 SER A C 1
ATOM 2960 O O . SER A 1 374 ? -5.941 1.240 4.344 1.00 89.94 374 SER A O 1
ATOM 2962 N N . PRO A 1 375 ? -5.050 3.196 5.009 1.00 83.81 375 PRO A N 1
ATOM 2963 C CA . PRO A 1 375 ? -4.628 3.595 3.668 1.00 83.81 375 PRO A CA 1
ATOM 2964 C C . PRO A 1 375 ? -3.450 2.764 3.128 1.00 83.81 375 PRO A C 1
ATOM 2966 O O . PRO A 1 375 ? -3.188 2.811 1.931 1.00 83.81 375 PRO A O 1
ATOM 2969 N N . LYS A 1 376 ? -2.739 2.016 3.984 1.00 90.62 376 LYS A N 1
ATOM 2970 C CA . LYS A 1 376 ? -1.619 1.129 3.615 1.00 90.62 376 LYS A CA 1
ATOM 2971 C C . LYS A 1 376 ? -1.952 -0.348 3.864 1.00 90.62 376 LYS A C 1
ATOM 2973 O O . LYS A 1 376 ? -1.076 -1.144 4.203 1.00 90.62 376 LYS A O 1
ATOM 2978 N N . GLU A 1 377 ? -3.232 -0.704 3.760 1.00 92.75 377 GLU A N 1
ATOM 2979 C CA . GLU A 1 377 ? -3.708 -2.072 3.966 1.00 92.75 377 GLU A CA 1
ATOM 2980 C C . GLU A 1 377 ? -2.986 -3.051 3.025 1.00 92.75 377 GLU A C 1
ATOM 2982 O O . GLU A 1 377 ? -3.107 -2.965 1.802 1.00 92.75 377 GLU A O 1
ATOM 2987 N N . VAL A 1 378 ? -2.274 -4.028 3.592 1.00 94.56 378 VAL A N 1
ATOM 2988 C CA . VAL A 1 378 ? -1.594 -5.060 2.804 1.00 94.56 378 VAL A CA 1
ATOM 2989 C C . VAL A 1 378 ? -2.575 -6.137 2.338 1.00 94.56 378 VAL A C 1
ATOM 2991 O O . VAL A 1 378 ? -3.538 -6.499 3.025 1.00 94.56 378 VAL A O 1
ATOM 2994 N N . SER A 1 379 ? -2.324 -6.685 1.148 1.00 93.12 379 SER A N 1
ATOM 2995 C CA . SER A 1 379 ? -3.198 -7.687 0.530 1.00 93.12 379 SER A CA 1
ATOM 2996 C C . SER A 1 379 ? -3.045 -9.062 1.190 1.00 93.12 379 SER A C 1
ATOM 2998 O O . SER A 1 379 ? -2.211 -9.868 0.774 1.00 93.12 379 SER A O 1
ATOM 3000 N N . LEU A 1 380 ? -3.895 -9.353 2.177 1.00 92.50 380 LEU A N 1
ATOM 3001 C CA . LEU A 1 380 ? -3.984 -10.657 2.844 1.00 92.50 380 LEU A CA 1
ATOM 3002 C C . LEU A 1 380 ? -5.236 -11.425 2.427 1.00 92.50 380 LEU A C 1
ATOM 3004 O O . LEU A 1 380 ? -6.276 -10.833 2.128 1.00 92.50 380 LEU A O 1
ATOM 3008 N N . ASP A 1 381 ? -5.153 -12.754 2.461 1.00 90.56 381 ASP A N 1
ATOM 3009 C CA . ASP A 1 381 ? -6.354 -13.579 2.378 1.00 90.56 381 ASP A CA 1
ATOM 3010 C C . ASP A 1 381 ? -7.174 -13.519 3.682 1.00 90.56 381 ASP A C 1
ATOM 3012 O O . ASP A 1 381 ? -6.712 -13.086 4.745 1.00 90.56 381 ASP A O 1
ATOM 3016 N N . SER A 1 382 ? -8.437 -13.938 3.595 1.00 90.25 382 SER A N 1
ATOM 3017 C CA . SER A 1 382 ? -9.369 -13.875 4.722 1.00 90.25 382 SER A CA 1
ATOM 3018 C C . SER A 1 382 ? -8.939 -14.756 5.899 1.00 90.25 382 SER A C 1
ATOM 3020 O O . SER A 1 382 ? -9.134 -14.362 7.047 1.00 90.25 382 SER A O 1
ATOM 3022 N N . GLN A 1 383 ? -8.325 -15.912 5.637 1.00 92.44 383 GLN A N 1
ATOM 3023 C CA . GLN A 1 383 ? -7.934 -16.869 6.673 1.00 92.44 383 GLN A CA 1
ATOM 3024 C C . GLN A 1 383 ? -6.762 -16.340 7.509 1.00 92.44 383 GLN A C 1
ATOM 3026 O O . GLN A 1 383 ? -6.787 -16.415 8.741 1.00 92.44 383 GLN A O 1
ATOM 3031 N N . VAL A 1 384 ? -5.751 -15.777 6.850 1.00 94.12 384 VAL A N 1
ATOM 3032 C CA . VAL A 1 384 ? -4.586 -15.157 7.482 1.00 94.12 384 VAL A CA 1
ATOM 3033 C C . VAL A 1 384 ? -5.017 -13.933 8.281 1.00 94.12 384 VAL A C 1
ATOM 3035 O O . VAL A 1 384 ? -4.604 -13.776 9.431 1.00 94.12 384 VAL A O 1
ATOM 3038 N N . ARG A 1 385 ? -5.917 -13.1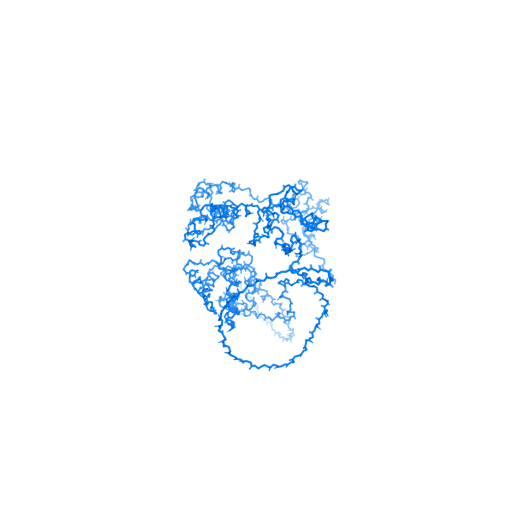06 7.738 1.00 94.00 385 ARG A N 1
ATOM 3039 C CA . ARG A 1 385 ? -6.461 -11.955 8.468 1.00 94.00 385 ARG A CA 1
ATOM 3040 C C . ARG A 1 385 ? -7.229 -12.366 9.721 1.00 94.00 385 ARG A C 1
ATOM 3042 O O . ARG A 1 385 ? -7.007 -11.796 10.784 1.00 94.00 385 ARG A O 1
ATOM 3049 N N . GLU A 1 386 ? -8.100 -13.367 9.631 1.00 92.19 386 GLU A N 1
ATOM 3050 C CA . GLU A 1 386 ? -8.804 -13.889 10.806 1.00 92.19 386 GLU A CA 1
ATOM 3051 C C . GLU A 1 386 ? -7.840 -14.429 11.865 1.00 92.19 386 GLU A C 1
ATOM 3053 O O . GLU A 1 386 ? -8.057 -14.234 13.060 1.00 92.19 386 GLU A O 1
ATOM 3058 N N . MET A 1 387 ? -6.763 -15.092 11.444 1.00 92.75 387 MET A N 1
ATOM 3059 C CA . MET A 1 387 ? -5.738 -15.584 12.357 1.00 92.75 387 MET A CA 1
ATOM 3060 C C . MET A 1 387 ? -5.006 -14.447 13.072 1.00 92.75 387 MET A C 1
ATOM 3062 O O . MET A 1 387 ? -4.860 -14.511 14.292 1.00 92.75 387 MET A O 1
ATOM 3066 N N . VAL A 1 388 ? -4.622 -13.388 12.353 1.00 94.38 388 VAL A N 1
ATOM 3067 C CA . VAL A 1 388 ? -4.050 -12.182 12.967 1.00 94.38 388 VAL A CA 1
ATOM 3068 C C . VAL A 1 388 ? -5.039 -11.578 13.967 1.00 94.38 388 VAL A C 1
ATOM 3070 O O . VAL A 1 388 ? -4.665 -11.347 15.113 1.00 94.38 388 VAL A O 1
ATOM 3073 N N . ASN A 1 389 ? -6.315 -11.425 13.601 1.00 92.94 389 ASN A N 1
ATOM 3074 C CA . ASN A 1 389 ? -7.346 -10.875 14.491 1.00 92.94 389 ASN A CA 1
ATOM 3075 C C . ASN A 1 389 ? -7.506 -11.686 15.789 1.00 92.94 389 ASN A C 1
ATOM 3077 O O . ASN A 1 389 ? -7.709 -11.105 16.853 1.00 92.94 389 ASN A O 1
ATOM 3081 N N . ARG A 1 390 ? -7.387 -13.021 15.727 1.00 93.44 390 ARG A N 1
ATOM 3082 C CA . ARG A 1 390 ? -7.391 -13.878 16.927 1.00 93.44 390 ARG A CA 1
ATOM 3083 C C . ARG A 1 390 ? -6.138 -13.677 17.781 1.00 93.44 390 ARG A C 1
ATOM 3085 O O . ARG A 1 390 ? -6.244 -13.598 19.002 1.00 93.44 390 ARG A O 1
ATOM 3092 N N . ASN A 1 391 ? -4.969 -13.570 17.152 1.00 91.94 391 ASN A N 1
ATOM 3093 C CA . ASN A 1 391 ? -3.694 -13.384 17.849 1.00 91.94 391 ASN A CA 1
ATOM 3094 C C . ASN A 1 391 ? -3.589 -11.999 18.511 1.00 91.94 391 ASN A C 1
ATOM 3096 O O . ASN A 1 391 ? -2.936 -11.861 19.543 1.00 91.94 391 ASN A O 1
ATOM 3100 N N . MET A 1 392 ? -4.288 -10.992 17.980 1.00 92.69 392 MET A N 1
ATOM 3101 C CA . MET A 1 392 ? -4.317 -9.634 18.536 1.00 92.69 392 MET A CA 1
ATOM 3102 C C . MET A 1 392 ? -4.972 -9.526 19.920 1.00 92.69 392 MET A C 1
ATOM 3104 O O . MET A 1 392 ? -4.792 -8.512 20.586 1.00 92.69 392 MET A O 1
ATOM 3108 N N . VAL A 1 393 ? -5.676 -10.563 20.398 1.00 91.12 393 VAL A N 1
ATOM 3109 C CA . VAL A 1 393 ? -6.159 -10.624 21.792 1.00 91.12 393 VAL A CA 1
ATOM 3110 C C . VAL A 1 393 ? -4.989 -10.639 22.780 1.00 91.12 393 VAL A C 1
ATOM 3112 O O . VAL A 1 393 ? -5.085 -10.069 23.865 1.00 91.12 393 VAL A O 1
ATOM 3115 N N . LYS A 1 394 ? -3.875 -11.283 22.410 1.00 90.06 394 LYS A N 1
ATOM 3116 C CA . LYS A 1 394 ? -2.632 -11.277 23.182 1.00 90.06 394 LYS A CA 1
ATOM 3117 C C . LYS A 1 394 ? -1.437 -11.271 22.224 1.00 90.06 394 LYS A C 1
ATOM 3119 O O . LYS A 1 394 ? -0.937 -12.345 21.873 1.00 90.06 394 LYS A O 1
ATOM 3124 N N . PRO A 1 395 ? -0.970 -10.081 21.813 1.00 93.31 395 PRO A N 1
ATOM 3125 C CA . PRO A 1 395 ? 0.120 -9.976 20.863 1.00 93.31 395 PRO A CA 1
ATOM 3126 C C . PRO A 1 395 ? 1.419 -10.592 21.389 1.00 93.31 395 PRO A C 1
ATOM 3128 O O . PRO A 1 395 ? 1.822 -10.412 22.536 1.00 93.31 395 PRO A O 1
ATOM 3131 N N . THR A 1 396 ? 2.085 -11.322 20.508 1.00 94.00 396 THR A N 1
ATOM 3132 C CA . THR A 1 396 ? 3.433 -11.874 20.666 1.00 94.00 396 THR A CA 1
ATOM 3133 C C . THR A 1 396 ? 4.345 -11.377 19.534 1.00 94.00 396 THR A C 1
ATOM 3135 O O . THR A 1 396 ? 3.840 -10.897 18.511 1.00 94.00 396 THR A O 1
ATOM 3138 N N . PRO A 1 397 ? 5.676 -11.549 19.631 1.00 94.12 397 PRO A N 1
ATOM 3139 C CA . PRO A 1 397 ? 6.595 -11.231 18.531 1.00 94.12 397 PRO A CA 1
ATOM 3140 C C . PRO A 1 397 ? 6.276 -11.960 17.213 1.00 94.12 397 PRO A C 1
ATOM 3142 O O . PRO A 1 397 ? 6.666 -11.504 16.143 1.00 94.12 397 PRO A O 1
ATOM 3145 N N . HIS A 1 398 ? 5.529 -13.066 17.292 1.00 95.00 398 HIS A N 1
ATOM 3146 C CA . HIS A 1 398 ? 5.171 -13.948 16.179 1.00 95.00 398 HIS A CA 1
ATOM 3147 C C . HIS A 1 398 ? 3.724 -13.774 15.690 1.00 95.00 398 HIS A C 1
ATOM 3149 O O . HIS A 1 398 ? 3.252 -14.543 14.855 1.00 95.00 398 HIS A O 1
ATOM 3155 N N . THR A 1 399 ? 2.999 -12.763 16.188 1.00 93.81 399 THR A N 1
ATOM 3156 C CA . THR A 1 399 ? 1.575 -12.520 15.856 1.00 93.81 399 THR A CA 1
ATOM 3157 C C . THR A 1 399 ? 1.326 -12.458 14.349 1.00 93.81 399 THR A C 1
ATOM 3159 O O . THR A 1 399 ? 0.295 -12.939 13.877 1.00 93.81 399 THR A O 1
ATOM 3162 N N . PHE A 1 400 ? 2.277 -11.890 13.604 1.00 96.75 400 PHE A N 1
ATOM 3163 C CA . PHE A 1 400 ? 2.154 -11.606 12.177 1.00 96.75 400 PHE A CA 1
ATOM 3164 C C . PHE A 1 400 ? 2.953 -12.561 11.279 1.00 96.75 400 PHE A C 1
ATOM 3166 O O . PHE A 1 400 ? 3.056 -12.278 10.093 1.00 96.75 400 PHE A O 1
ATOM 3173 N N . ASP A 1 401 ? 3.508 -13.671 11.781 1.00 95.56 401 ASP A N 1
ATOM 3174 C CA . ASP A 1 401 ? 4.421 -14.536 11.002 1.00 95.56 401 ASP A CA 1
ATOM 3175 C C . ASP A 1 401 ? 3.807 -15.037 9.689 1.00 95.56 401 ASP A C 1
ATOM 3177 O O . ASP A 1 401 ? 4.417 -14.948 8.622 1.00 95.56 401 ASP A O 1
ATOM 3181 N N . GLU A 1 402 ? 2.561 -15.488 9.754 1.00 95.00 402 GLU A N 1
ATOM 3182 C CA . GLU A 1 402 ? 1.819 -16.004 8.603 1.00 95.00 402 GLU A CA 1
ATOM 3183 C C . GLU A 1 402 ? 1.453 -14.890 7.609 1.00 95.00 402 GLU A C 1
ATOM 3185 O O . GLU A 1 402 ? 1.595 -15.049 6.395 1.00 95.00 402 GLU A O 1
ATOM 3190 N N . ALA A 1 403 ? 1.067 -13.715 8.117 1.00 96.19 403 ALA A N 1
ATOM 3191 C CA . ALA A 1 403 ? 0.814 -12.537 7.288 1.00 96.19 403 ALA A CA 1
ATOM 3192 C C . ALA A 1 403 ? 2.097 -12.037 6.613 1.00 96.19 403 ALA A C 1
ATOM 3194 O O . ALA A 1 403 ? 2.110 -11.743 5.418 1.00 96.19 403 ALA A O 1
ATOM 3195 N N . GLN A 1 404 ? 3.204 -12.000 7.352 1.00 97.00 404 GLN A N 1
ATOM 3196 C CA . GLN A 1 404 ? 4.512 -11.616 6.843 1.00 97.00 404 GLN A CA 1
ATOM 3197 C C . GLN A 1 404 ? 4.973 -12.575 5.739 1.00 97.00 404 GLN A C 1
ATOM 3199 O O . GLN A 1 404 ? 5.478 -12.115 4.715 1.00 97.00 404 GLN A O 1
ATOM 3204 N N . LEU A 1 405 ? 4.766 -13.887 5.902 1.00 95.75 405 LEU A N 1
ATOM 3205 C CA . LEU A 1 405 ? 5.093 -14.891 4.887 1.00 95.75 405 LEU A CA 1
ATOM 3206 C C . LEU A 1 405 ? 4.239 -14.737 3.620 1.00 95.75 405 LEU A C 1
ATOM 3208 O O . LEU A 1 405 ? 4.758 -14.863 2.505 1.00 95.75 405 LEU A O 1
ATOM 3212 N N . GLN A 1 406 ? 2.948 -14.434 3.769 1.00 95.88 406 GLN A N 1
ATOM 3213 C CA . GLN A 1 406 ? 2.063 -14.178 2.635 1.00 95.88 406 GLN A CA 1
ATOM 3214 C C . GLN A 1 406 ? 2.522 -12.958 1.830 1.00 95.88 406 GLN A C 1
ATOM 3216 O O . GLN A 1 406 ? 2.689 -13.061 0.613 1.00 95.88 406 GLN A O 1
ATOM 3221 N N . ILE A 1 407 ? 2.807 -11.837 2.497 1.00 96.50 407 ILE A N 1
ATOM 3222 C CA . ILE A 1 407 ? 3.296 -10.618 1.837 1.00 96.50 407 ILE A CA 1
ATOM 3223 C C . ILE A 1 407 ? 4.695 -10.819 1.244 1.00 96.50 407 ILE A C 1
ATOM 3225 O O . ILE A 1 407 ? 4.971 -10.369 0.133 1.00 96.50 407 ILE A O 1
ATOM 3229 N N . TYR A 1 408 ? 5.567 -11.573 1.916 1.00 95.88 408 TYR A N 1
ATOM 3230 C CA . TYR A 1 408 ? 6.860 -11.972 1.360 1.00 95.88 408 TYR A CA 1
ATOM 3231 C C . TYR A 1 408 ? 6.695 -12.764 0.057 1.00 95.88 408 TYR A C 1
ATOM 3233 O O . TYR A 1 408 ? 7.355 -12.479 -0.941 1.00 95.88 408 TYR A O 1
ATOM 3241 N N . THR A 1 409 ? 5.773 -13.728 0.041 1.00 95.00 409 THR A N 1
ATOM 3242 C CA . THR A 1 409 ? 5.474 -14.544 -1.142 1.00 95.00 409 THR A CA 1
ATOM 3243 C C . THR A 1 409 ? 4.852 -13.713 -2.263 1.00 95.00 409 THR A C 1
ATOM 3245 O O . THR A 1 409 ? 5.186 -13.925 -3.429 1.00 95.00 409 THR A O 1
ATOM 3248 N N . LEU A 1 410 ? 3.989 -12.752 -1.924 1.00 94.50 410 LEU A N 1
ATOM 3249 C CA . LEU A 1 410 ? 3.402 -11.802 -2.867 1.00 94.50 410 LEU A CA 1
ATOM 3250 C C . LEU A 1 410 ? 4.495 -10.977 -3.557 1.00 94.50 410 LEU A C 1
ATOM 3252 O O . LEU A 1 410 ? 4.597 -11.001 -4.784 1.00 94.50 410 LEU A O 1
ATOM 3256 N N . MET A 1 411 ? 5.371 -10.335 -2.776 1.00 95.25 411 MET A N 1
ATOM 3257 C CA . MET A 1 411 ? 6.501 -9.568 -3.310 1.00 95.25 411 MET A CA 1
ATOM 3258 C C . MET A 1 411 ? 7.443 -10.446 -4.140 1.00 95.25 411 MET A C 1
ATOM 3260 O O . MET A 1 411 ? 7.895 -10.022 -5.200 1.00 95.25 411 MET A O 1
ATOM 3264 N N . HIS A 1 412 ? 7.716 -11.677 -3.699 1.00 95.06 412 HIS A N 1
ATOM 3265 C CA . HIS A 1 412 ? 8.590 -12.607 -4.413 1.00 95.06 412 HIS A CA 1
ATOM 3266 C C . HIS A 1 412 ? 8.020 -13.046 -5.770 1.00 95.06 412 HIS A C 1
ATOM 3268 O O . HIS A 1 412 ? 8.776 -13.215 -6.725 1.00 95.06 412 HIS A O 1
ATOM 3274 N N . ARG A 1 413 ? 6.703 -13.259 -5.867 1.00 92.88 413 ARG A N 1
ATOM 3275 C CA . ARG A 1 413 ? 6.060 -13.769 -7.088 1.00 92.88 413 ARG A CA 1
ATOM 3276 C C . ARG A 1 413 ? 5.676 -12.673 -8.077 1.00 92.88 413 ARG A C 1
ATOM 3278 O O . ARG A 1 413 ? 5.702 -12.942 -9.274 1.00 92.88 413 ARG A O 1
ATOM 3285 N N . ASP A 1 414 ? 5.326 -11.482 -7.596 1.00 92.06 414 ASP A N 1
ATOM 3286 C CA . ASP A 1 414 ? 4.838 -10.389 -8.446 1.00 92.06 414 ASP A CA 1
ATOM 3287 C C . ASP A 1 414 ? 5.894 -9.292 -8.652 1.00 92.06 414 ASP A C 1
ATOM 3289 O O . ASP A 1 414 ? 6.407 -9.108 -9.759 1.00 92.06 414 ASP A O 1
ATOM 3293 N N . SER A 1 415 ? 6.271 -8.589 -7.583 1.00 92.75 415 SER A N 1
ATOM 3294 C CA . SER A 1 415 ? 7.126 -7.401 -7.674 1.00 92.75 415 SER A CA 1
ATOM 3295 C C . SER A 1 415 ? 8.592 -7.732 -7.965 1.00 92.75 415 SER A C 1
ATOM 3297 O O . SER A 1 415 ? 9.254 -7.015 -8.711 1.00 92.75 415 SER A O 1
ATOM 3299 N N . TYR A 1 416 ? 9.130 -8.819 -7.409 1.00 94.06 416 TYR A N 1
ATOM 3300 C CA . TYR A 1 416 ? 10.547 -9.169 -7.533 1.00 94.06 416 TYR A CA 1
ATOM 3301 C C . TYR A 1 416 ? 10.981 -9.498 -8.978 1.00 94.06 416 TYR A C 1
ATOM 3303 O O . TYR A 1 416 ? 11.980 -8.932 -9.431 1.00 94.06 416 TYR A O 1
ATOM 3311 N N . PRO A 1 417 ? 10.246 -10.309 -9.769 1.00 93.56 417 PRO A N 1
ATOM 3312 C CA . PRO A 1 417 ? 10.568 -10.513 -11.181 1.00 93.56 417 PRO A CA 1
ATOM 3313 C C . PRO A 1 417 ? 10.539 -9.211 -11.989 1.00 93.56 417 PRO A C 1
ATOM 3315 O O . PRO A 1 417 ? 11.368 -9.019 -12.882 1.00 93.56 417 PRO A O 1
ATOM 3318 N N . ARG A 1 418 ? 9.617 -8.288 -11.677 1.00 93.38 418 ARG A N 1
ATOM 3319 C CA . ARG A 1 418 ? 9.579 -6.961 -12.312 1.00 93.38 418 ARG A CA 1
ATOM 3320 C C . ARG A 1 418 ? 10.766 -6.100 -11.883 1.00 93.38 418 ARG A C 1
ATOM 3322 O O . ARG A 1 418 ? 11.395 -5.484 -12.740 1.00 93.38 418 ARG A O 1
ATOM 3329 N N . PHE A 1 419 ? 11.139 -6.133 -10.605 1.00 93.50 419 PHE A N 1
ATOM 3330 C CA . PHE A 1 419 ? 12.304 -5.436 -10.065 1.00 93.50 419 PHE A CA 1
ATOM 3331 C C . PHE A 1 419 ? 13.601 -5.856 -10.761 1.00 93.50 419 PHE A C 1
ATOM 3333 O O . PHE A 1 419 ? 14.321 -4.991 -11.257 1.00 93.50 419 PHE A O 1
ATOM 3340 N N . VAL A 1 420 ? 13.880 -7.160 -10.875 1.00 90.75 420 VAL A N 1
ATOM 3341 C CA . VAL A 1 420 ? 15.104 -7.669 -11.530 1.00 90.75 420 VAL A CA 1
ATOM 3342 C C . VAL A 1 420 ? 15.152 -7.286 -13.017 1.00 90.75 420 VAL A C 1
ATOM 3344 O O . VAL A 1 420 ? 16.222 -7.065 -13.584 1.00 90.75 420 VAL A O 1
ATOM 3347 N N . ASN A 1 421 ? 13.992 -7.132 -13.656 1.00 87.62 421 ASN A N 1
ATOM 3348 C CA . ASN A 1 421 ? 13.893 -6.671 -15.040 1.00 87.62 421 ASN A CA 1
ATOM 3349 C C . ASN A 1 421 ? 13.832 -5.141 -15.186 1.00 87.62 421 ASN A C 1
ATOM 3351 O O . ASN A 1 421 ? 13.937 -4.635 -16.309 1.00 87.62 421 ASN A O 1
ATOM 3355 N N . SER A 1 422 ? 13.693 -4.391 -14.092 1.00 89.19 422 SER A N 1
ATOM 3356 C CA . SER A 1 422 ? 13.547 -2.935 -14.102 1.00 89.19 422 SER A CA 1
ATOM 3357 C C . SER A 1 422 ? 14.842 -2.223 -14.500 1.00 89.19 422 SER A C 1
ATOM 3359 O O . SER A 1 422 ? 15.952 -2.741 -14.349 1.00 89.19 422 SER A O 1
ATOM 3361 N N . GLU A 1 423 ? 14.709 -0.995 -15.004 1.00 84.25 423 GLU A N 1
ATOM 3362 C CA . GLU A 1 423 ? 15.870 -0.159 -15.321 1.00 84.25 423 GLU A CA 1
ATOM 3363 C C . GLU A 1 423 ? 16.612 0.298 -14.056 1.00 84.25 423 GLU A C 1
ATOM 3365 O O . GLU A 1 423 ? 17.822 0.493 -14.107 1.00 84.25 423 GLU A O 1
ATOM 3370 N N . ILE A 1 424 ? 15.917 0.400 -12.916 1.00 85.06 424 ILE A N 1
ATOM 3371 C CA . ILE A 1 424 ? 16.503 0.760 -11.616 1.00 85.06 424 ILE A CA 1
ATOM 3372 C C . ILE A 1 424 ? 17.527 -0.302 -11.197 1.00 85.06 424 ILE A C 1
ATOM 3374 O O . ILE A 1 424 ? 18.693 0.022 -10.974 1.00 85.06 424 ILE A O 1
ATOM 3378 N N . TYR A 1 425 ? 17.141 -1.583 -11.197 1.00 86.81 425 TYR A N 1
ATOM 3379 C CA . TYR A 1 425 ? 18.069 -2.674 -10.890 1.00 86.81 425 TYR A CA 1
ATOM 3380 C C . TYR A 1 425 ? 19.154 -2.825 -11.963 1.00 86.81 425 TYR A C 1
ATOM 3382 O O . TYR A 1 425 ? 20.342 -2.905 -11.644 1.00 86.81 425 TYR A O 1
ATOM 3390 N N . ARG A 1 426 ? 18.777 -2.806 -13.253 1.00 84.88 426 ARG A N 1
ATOM 3391 C CA . ARG A 1 426 ? 19.738 -2.962 -14.356 1.00 84.88 426 ARG A CA 1
ATOM 3392 C C . ARG A 1 426 ? 20.786 -1.861 -14.386 1.00 84.88 426 ARG A C 1
ATOM 3394 O O . ARG A 1 426 ? 21.928 -2.162 -14.706 1.00 84.88 426 ARG A O 1
ATOM 3401 N N . ARG A 1 427 ? 20.448 -0.617 -14.046 1.00 82.38 427 ARG A N 1
ATOM 3402 C CA . ARG A 1 427 ? 21.416 0.483 -13.970 1.00 82.38 427 ARG A CA 1
ATOM 3403 C C . ARG A 1 427 ? 22.478 0.204 -12.911 1.00 82.38 427 ARG A C 1
ATOM 3405 O O . ARG A 1 427 ? 23.661 0.268 -13.228 1.00 82.38 427 ARG A O 1
ATOM 3412 N N . VAL A 1 428 ? 22.068 -0.180 -11.703 1.00 79.75 428 VAL A N 1
ATOM 3413 C CA . VAL A 1 428 ? 22.995 -0.489 -10.600 1.00 79.75 428 VAL A CA 1
ATOM 3414 C C . VAL A 1 428 ? 23.812 -1.753 -10.903 1.00 79.75 428 VAL A C 1
ATOM 3416 O O . VAL A 1 428 ? 25.011 -1.793 -10.641 1.00 79.75 428 VAL A O 1
ATOM 3419 N N . ALA A 1 429 ? 23.211 -2.752 -11.554 1.00 77.94 429 ALA A N 1
ATOM 3420 C CA . ALA A 1 429 ? 23.905 -3.967 -11.983 1.00 77.94 429 ALA A CA 1
ATOM 3421 C C . ALA A 1 429 ? 24.858 -3.758 -13.188 1.00 77.94 429 ALA A C 1
ATOM 3423 O O . ALA A 1 429 ? 25.829 -4.507 -13.323 1.00 77.94 429 ALA A O 1
ATOM 3424 N N . ARG A 1 430 ? 24.601 -2.765 -14.064 1.00 69.06 430 ARG A N 1
ATOM 3425 C CA . ARG A 1 430 ? 25.376 -2.460 -15.293 1.00 69.06 430 ARG A CA 1
ATOM 3426 C C . ARG A 1 430 ? 26.389 -1.326 -15.160 1.00 69.06 430 ARG A C 1
ATOM 3428 O O . ARG A 1 430 ? 27.302 -1.284 -15.978 1.00 69.06 430 ARG A O 1
ATOM 3435 N N . MET A 1 431 ? 26.283 -0.441 -14.163 1.00 56.06 431 MET A N 1
ATOM 3436 C CA . MET A 1 431 ? 27.206 0.689 -13.905 1.00 56.06 431 MET A CA 1
ATOM 3437 C C . MET A 1 431 ? 28.685 0.289 -13.704 1.00 56.06 431 MET A C 1
ATOM 3439 O O . MET A 1 431 ? 29.524 1.119 -13.376 1.00 56.06 431 MET A O 1
ATOM 3443 N N . THR A 1 432 ? 29.035 -0.974 -13.923 1.00 51.47 432 THR A N 1
ATOM 3444 C CA . THR A 1 432 ? 30.364 -1.543 -13.724 1.00 51.47 432 THR A CA 1
ATOM 3445 C C . THR A 1 432 ? 30.873 -2.376 -14.904 1.00 51.47 432 THR A C 1
ATOM 3447 O O . THR A 1 432 ? 31.949 -2.956 -14.796 1.00 51.47 432 THR A O 1
ATOM 3450 N N . SER A 1 433 ? 30.173 -2.432 -16.049 1.00 44.31 433 SER A N 1
ATOM 3451 C CA . SER A 1 433 ? 30.727 -3.063 -17.264 1.00 44.31 433 SER A CA 1
ATOM 3452 C C . SER A 1 433 ? 31.632 -2.138 -18.090 1.00 44.31 433 SER A C 1
ATOM 3454 O O . SER A 1 433 ? 32.148 -2.563 -19.117 1.00 44.31 433 SER A O 1
ATOM 3456 N N . SER A 1 434 ? 31.851 -0.892 -17.663 1.00 39.41 434 SER A N 1
ATOM 3457 C CA . SER A 1 434 ? 32.810 0.029 -18.284 1.00 39.41 434 SER A CA 1
ATOM 3458 C C . SER A 1 434 ? 33.947 0.358 -17.316 1.00 39.41 434 SER A C 1
ATOM 3460 O O . SER A 1 434 ? 34.002 1.442 -16.735 1.00 39.41 434 SER A O 1
ATOM 3462 N N . SER A 1 435 ? 34.871 -0.582 -17.141 1.00 30.75 435 SER A N 1
ATOM 3463 C CA . SER A 1 435 ? 36.245 -0.213 -16.797 1.00 30.75 435 SER A CA 1
ATOM 3464 C C . SER A 1 435 ? 36.843 0.516 -18.013 1.00 30.75 435 SER A C 1
ATOM 3466 O O . SER A 1 435 ? 36.706 -0.000 -19.126 1.00 30.75 435 SER A O 1
ATOM 3468 N N . PRO A 1 436 ? 37.473 1.696 -17.874 1.00 40.81 436 PRO A N 1
ATOM 3469 C CA . PRO A 1 436 ? 38.253 2.262 -18.971 1.00 40.81 436 PRO A CA 1
ATOM 3470 C C . PRO A 1 436 ? 39.418 1.308 -19.294 1.00 40.81 436 PRO A C 1
ATOM 3472 O O . PRO A 1 436 ? 39.944 0.676 -18.373 1.00 40.81 436 PRO A O 1
ATOM 3475 N N . PRO A 1 437 ? 39.836 1.165 -20.565 1.00 38.41 437 PRO A N 1
ATOM 3476 C CA . PRO A 1 437 ? 41.009 0.365 -20.886 1.00 38.41 437 PRO A CA 1
ATOM 3477 C C . PRO A 1 437 ? 42.227 1.007 -20.216 1.00 38.41 437 PRO A C 1
ATOM 3479 O O . PRO A 1 437 ? 42.585 2.147 -20.513 1.00 38.41 437 PRO A O 1
ATOM 3482 N N . SER A 1 438 ? 42.850 0.287 -19.284 1.00 32.38 438 SER A N 1
ATOM 3483 C CA . SER A 1 438 ? 44.149 0.663 -18.734 1.00 32.38 438 SER A CA 1
ATOM 3484 C C . SER A 1 438 ? 45.165 0.771 -19.879 1.00 32.38 438 SER A C 1
ATOM 3486 O O . SER A 1 438 ? 45.186 -0.108 -20.746 1.00 32.38 438 SER A O 1
ATOM 3488 N N . PRO A 1 439 ? 46.016 1.810 -19.909 1.00 39.91 439 PRO A N 1
ATOM 3489 C CA . PRO A 1 439 ? 47.034 1.949 -20.937 1.00 39.91 439 PRO A CA 1
ATOM 3490 C C . PRO A 1 439 ? 48.065 0.834 -20.756 1.00 39.91 439 PRO A C 1
ATOM 3492 O O . PRO A 1 439 ? 48.771 0.780 -19.750 1.00 39.91 439 PRO A O 1
ATOM 3495 N N . SER A 1 440 ? 48.130 -0.079 -21.724 1.00 34.56 440 SER A N 1
ATOM 3496 C CA . SER A 1 440 ? 49.191 -1.074 -21.810 1.00 34.56 440 SER A CA 1
ATOM 3497 C C . SER A 1 440 ? 50.524 -0.353 -21.981 1.00 34.56 440 SER A C 1
ATOM 3499 O O . SER A 1 440 ? 50.765 0.314 -22.990 1.00 34.56 440 SER A O 1
ATOM 3501 N N . THR A 1 441 ? 51.362 -0.486 -20.961 1.00 34.91 441 THR A N 1
ATOM 3502 C CA . THR A 1 441 ? 52.759 -0.081 -20.909 1.00 34.91 441 THR A CA 1
ATOM 3503 C C . THR A 1 441 ? 53.486 -0.580 -22.152 1.00 34.91 441 THR A C 1
ATOM 3505 O O . THR A 1 441 ? 53.488 -1.774 -22.450 1.00 34.91 441 THR A O 1
ATOM 3508 N N . GLY A 1 442 ? 54.098 0.351 -22.883 1.00 36.50 442 GLY A N 1
ATOM 3509 C CA . GLY A 1 442 ? 55.025 0.028 -23.952 1.00 36.50 442 GLY A CA 1
ATOM 3510 C C . GLY A 1 442 ? 56.208 -0.747 -23.389 1.00 36.50 442 GLY A C 1
ATOM 3511 O O . GLY A 1 442 ? 56.896 -0.276 -22.485 1.00 36.50 442 GLY A O 1
ATOM 3512 N N . GLN A 1 443 ? 56.446 -1.925 -23.951 1.00 35.91 443 GLN A N 1
ATOM 3513 C CA . GLN A 1 443 ? 57.736 -2.581 -23.876 1.00 35.91 443 GLN A CA 1
ATOM 3514 C C . GLN A 1 443 ? 58.199 -2.812 -25.312 1.00 35.91 443 GLN A C 1
ATOM 3516 O O . GLN A 1 443 ? 57.727 -3.703 -26.016 1.00 35.91 443 GLN A O 1
ATOM 3521 N N . GLU A 1 444 ? 59.091 -1.928 -25.759 1.00 33.00 444 GLU A N 1
ATOM 3522 C CA . GLU A 1 444 ? 59.972 -2.189 -26.886 1.00 33.00 444 GLU A CA 1
ATOM 3523 C C . GLU A 1 444 ? 60.767 -3.466 -26.601 1.00 33.00 444 GLU A C 1
ATOM 3525 O O . GLU A 1 444 ? 61.497 -3.543 -25.617 1.00 33.00 444 GLU A O 1
ATOM 3530 N N . HIS A 1 445 ? 60.685 -4.440 -27.503 1.00 35.84 445 HIS A N 1
ATOM 3531 C CA . HIS A 1 445 ? 61.835 -5.274 -27.814 1.00 35.84 445 HIS A CA 1
ATOM 3532 C C . HIS A 1 445 ? 61.828 -5.656 -29.296 1.00 35.84 445 HIS A C 1
ATOM 3534 O O . HIS A 1 445 ? 60.849 -6.138 -29.860 1.00 35.84 445 HIS A O 1
ATOM 3540 N N . SER A 1 446 ? 62.968 -5.376 -29.921 1.00 33.19 446 SER A N 1
ATOM 3541 C CA . SER A 1 446 ? 63.308 -5.588 -31.321 1.00 33.19 446 SER A CA 1
ATOM 3542 C C . SER A 1 446 ? 63.317 -7.062 -31.736 1.00 33.19 446 SER A C 1
ATOM 3544 O O . SER A 1 446 ? 63.823 -7.902 -30.995 1.00 33.19 446 SER A O 1
ATOM 3546 N N . GLY A 1 447 ? 62.947 -7.353 -32.987 1.00 31.06 447 GLY A N 1
ATOM 3547 C CA . GLY A 1 447 ? 63.234 -8.650 -33.607 1.00 31.06 447 GLY A CA 1
ATOM 3548 C C . GLY A 1 447 ? 62.778 -8.759 -35.061 1.00 31.06 447 GLY A C 1
ATOM 3549 O O . GLY A 1 447 ? 61.652 -9.143 -35.339 1.00 31.06 447 GLY A O 1
ATOM 3550 N N . LYS A 1 448 ? 63.671 -8.425 -36.000 1.00 34.16 448 LYS A N 1
ATOM 3551 C CA . LYS A 1 448 ? 63.539 -8.660 -37.451 1.00 34.16 448 LYS A CA 1
ATOM 3552 C C . LYS A 1 448 ? 63.228 -10.132 -37.767 1.00 34.16 448 LYS A C 1
ATOM 3554 O O . LYS A 1 448 ? 63.952 -10.994 -37.283 1.00 34.16 448 LYS A O 1
ATOM 3559 N N . THR A 1 449 ? 62.363 -10.403 -38.752 1.00 33.69 449 THR A N 1
ATOM 3560 C CA . THR A 1 449 ? 62.725 -11.244 -39.921 1.00 33.69 449 THR A CA 1
ATOM 3561 C C . THR A 1 449 ? 61.701 -11.181 -41.065 1.00 33.69 449 THR A C 1
ATOM 3563 O O . THR A 1 449 ? 60.495 -11.248 -40.870 1.00 33.69 449 THR A O 1
ATOM 3566 N N . LYS A 1 450 ? 62.235 -11.038 -42.286 1.00 35.41 450 LYS A N 1
ATOM 3567 C CA . LYS A 1 450 ? 61.567 -11.121 -43.596 1.00 35.41 450 LYS A CA 1
ATOM 3568 C C . LYS A 1 450 ? 61.422 -12.579 -44.050 1.00 35.41 450 LYS A C 1
ATOM 3570 O O . LYS A 1 450 ? 62.407 -13.309 -43.973 1.00 35.41 450 LYS A O 1
ATOM 3575 N N . SER A 1 451 ? 60.293 -12.913 -44.684 1.00 33.62 451 SER A N 1
ATOM 3576 C CA . SER A 1 451 ? 60.071 -13.878 -45.799 1.00 33.62 451 SER A CA 1
ATOM 3577 C C . SER A 1 451 ? 58.624 -14.393 -45.699 1.00 33.62 451 SER A C 1
ATOM 3579 O O . SER A 1 451 ? 58.139 -14.551 -44.594 1.00 33.62 451 SER A O 1
ATOM 3581 N N . LYS A 1 452 ? 57.852 -14.694 -46.744 1.00 37.56 452 LYS A N 1
ATOM 3582 C CA . LYS A 1 452 ? 58.117 -14.903 -48.169 1.00 37.56 452 LYS A CA 1
ATOM 3583 C C . LYS A 1 452 ? 56.774 -14.812 -48.922 1.00 37.56 452 LYS A C 1
ATOM 3585 O O . LYS A 1 452 ? 55.726 -15.115 -48.371 1.00 37.56 452 LYS A O 1
ATOM 3590 N N . ARG A 1 453 ? 56.883 -14.429 -50.193 1.00 37.84 453 ARG A N 1
ATOM 3591 C CA . ARG A 1 453 ? 55.975 -14.602 -51.343 1.00 37.84 453 ARG A CA 1
ATOM 3592 C C . ARG A 1 453 ? 54.918 -15.727 -51.240 1.00 37.84 453 ARG A C 1
ATOM 3594 O O . ARG A 1 453 ? 55.301 -16.866 -51.012 1.00 37.84 453 ARG A O 1
ATOM 3601 N N . GLY A 1 454 ? 53.686 -15.419 -51.661 1.00 34.28 454 GLY A N 1
ATOM 3602 C CA . GLY A 1 454 ? 53.241 -15.673 -53.044 1.00 34.28 454 GLY A CA 1
ATOM 3603 C C . GLY A 1 454 ? 52.236 -16.807 -53.304 1.00 34.28 454 GLY A C 1
ATOM 3604 O O . GLY A 1 454 ? 52.360 -17.886 -52.739 1.00 34.28 454 GLY A O 1
ATOM 3605 N N . ALA A 1 455 ? 51.387 -16.527 -54.308 1.00 41.34 455 ALA A N 1
ATOM 3606 C CA . ALA A 1 455 ? 50.487 -17.394 -55.086 1.00 41.34 455 ALA A CA 1
ATOM 3607 C C . ALA A 1 455 ? 49.179 -17.801 -54.375 1.00 41.34 455 ALA A C 1
ATOM 3609 O O . ALA A 1 455 ? 49.206 -18.209 -53.222 1.00 41.34 455 ALA A O 1
ATOM 3610 N N . THR A 1 456 ? 47.997 -17.669 -54.979 1.00 47.53 456 THR A N 1
ATOM 3611 C CA . THR A 1 456 ? 47.596 -17.590 -56.403 1.00 47.53 456 THR A CA 1
ATOM 3612 C C . THR A 1 456 ? 46.470 -16.597 -56.618 1.00 47.53 456 THR A C 1
ATOM 3614 O O . THR A 1 456 ? 45.618 -16.502 -55.706 1.00 47.53 456 THR A O 1
#

Organism: NCBI:txid621737

Radius of gyration: 43.52 Å; chains: 1; bounding box: 107×62×140 Å

Sequence (456 aa):
MSIFVPNKVYLRGILLHYFIQKKSAAEAHRILVQTYGDNALSDTTCRDWFRRFKNNDFELQDKERSGAPKKFQDKELEQLLDEDPSQTLSELGKILQVDESTVSKRLKGLGMIQKQGHWVPYELKPRDVERRFGKSATKAHRILVQTYGDNALSDTTCRDWFRRFKNNDFELEDKERSGAPKKLQDKELEQLLDEDPSQTLSELGKILQVDESTVSKRLKELGMIQKQGHWVPSNVRCRLSLAAVGGNSTGTGGAGDQGKKKGNAGVGGAHGSGISVTDFAGAGAGNGLDGLDGLDGGLERCSLEEVRTWGSSFDKLMRSVAGRKLFREFLMSEYSEENIAFWLACEQLKRENNPETIEEKARYIYDDYISILSPKEVSLDSQVREMVNRNMVKPTPHTFDEAQLQIYTLMHRDSYPRFVNSEIYRRVARMTSSSPPSPSTGQEHSGKTKSKRGAT

pLDDT: mean 72.17, std 22.8, range [22.5, 97.56]

InterPro domains:
  IPR016137 RGS domain [PF00615] (313-427)
  IPR016137 RGS domain [PR01301] (310-331)
  IPR016137 RGS domain [PR01301] (332-350)
  IPR016137 RGS domain [PR01301] (361-384)
  IPR016137 RGS domain [PR01301] (403-422)
  IPR016137 RGS domain [PS50132] (313-429)
  IPR016137 RGS domain [SM00315] (313-429)
  IPR036305 RGS domain superfamily [SSF48097] (300-431)
  IPR036388 Winged helix-like DNA-binding domain superfamily [G3DSA:1.10.10.10] (73-111)
  IPR036388 Winged helix-like DNA-binding domain superfamily [G3DSA:1.10.10.10] (185-223)
  IPR041426 Mos1 transposase, HTH domain [PF17906] (8-57)
  IPR041426 Mos1 transposase, HTH domain [PF17906] (130-169)
  IPR044926 RGS, subdomain 2 [G3DSA:1.10.167.10] (298-432)

Secondary structure (DSSP, 8-state):
-------HHHHHHHHHHHHHTT--HHHHHHHHHHHHGGGSPPHHHHHHHHHHHHTT----SPPPP-PSPPSS-HHHHHHHHHH-TT--HHHHHHHTTS-HHHHHHHHHHTTEEEETTEEEESS--HHHHHHHH---HHHHHHHHHHHHGGGSPPHHHHHHHHHHHHTT----S-PPP--S--SS-HHHHHHHHHH-TT--HHHHHHHTTS-HHHHHHHHHHTTEEEETTEEEETT-----------------------------------------------------S------SS------HHHHHHHTT-HHHHHH-HHHHHHHHHHHHHTT-THHHHHHHHHHHHTT---HHHHHHHHHHHIIIIISTT-TT-----HHHHHHHHHHTTS--TTTTHHHHHHHHHHIIIIIHHHHHHSHHHHHHHHTTS-PPPP------------------